Protein AF-A0A535DXT2-F1 (afdb_monomer_lite)

pLDDT: mean 77.75, std 28.57, range [22.83, 98.88]

Foldseek 3Di:
DDDDDDDDDDDDDDDDFDFDFDDDDDDDDDDDDDDDDDDDDDDDDDDDDDDDDDDDDDDDDDDDDDDDDDDDDDDDDDDDDDDDPDRDGDGDDDDDPDDDDDDDPDDPDDPVCLVQFLQCVQPLSVQLLVDPDQLSQEEAEAEEEPPDPAWDAFPPQRLHIHGHLVNLLVVLLVSLVLNHSAYEYHYLDPAADLLLPLLLDLPRRLLVSLLSSCVRRVSHAYEYEQFSQLRHQQSARAHDDPNAGDLPSSLQSSLSSLLSNVVSPHQEYEHARLRPCNLVSVCVSCVVSVNNSRAYAYEQEEPDPLCVSVCSNSVGDDDPDHSHDHHYPPPLCSSLVSLLVVVVSPHQEYEYPQALSCLSVLLSNLVRDSHAYEHENGSSNLVVLVPDPVNVVSLVVVVVSSVSSVVSRHSHYYDNCSSVNSDD

Secondary structure (DSSP, 8-state):
-------------------------------------PPPPPPP-----------------------------------PPP-----------PPP----------PPPPHHHHHH-HHHHSHHHHHHHH-SSSGGGEEEEEEE-TT-SSEEEETTEEEEEEE-HHHHHHHHHHHHHHT--EEEEEE--S---TT--GGG-TTSHHHHHHHHHHHH-TTSEEEEE--STTTSTT--SSEEETTEEEHHHHHHHHHHHHHHHHHTT-SEEE-TT--TTHHHHHHHHHHHTT-TT--BEEEEEB--STTHHHHHHTTPPP-SS-SSPPBPTT-TTHHHHHHHHHHHTT-SEEEEESSGGGHHHHHHHHTT-SS-EEEE--HHHHGGGSS-S-HHHHHHHHHHHHHHHHHTT-SEEE-TTTTGGG--

Structure (mmCIF, N/CA/C/O backbone):
data_AF-A0A535DXT2-F1
#
_entry.id   AF-A0A535DXT2-F1
#
loop_
_atom_site.group_PDB
_atom_site.id
_atom_site.type_symbol
_atom_site.label_atom_id
_atom_site.label_alt_id
_atom_site.label_comp_id
_atom_site.label_asym_id
_atom_site.label_entity_id
_atom_site.label_seq_id
_atom_site.pdbx_PDB_ins_code
_atom_site.Cartn_x
_atom_site.Cartn_y
_atom_site.Cartn_z
_atom_site.occupancy
_atom_site.B_iso_or_equiv
_atom_site.auth_seq_id
_atom_site.auth_comp_id
_atom_site.auth_asym_id
_atom_site.auth_atom_id
_atom_site.pdbx_PDB_model_num
ATOM 1 N N . MET A 1 1 ? -40.910 -19.165 43.509 1.00 37.66 1 MET A N 1
ATOM 2 C CA . MET A 1 1 ? -39.670 -18.723 42.840 1.00 37.66 1 MET A CA 1
ATOM 3 C C . MET A 1 1 ? -39.038 -19.940 42.190 1.00 37.66 1 MET A C 1
ATOM 5 O O . MET A 1 1 ? -38.303 -20.675 42.831 1.00 37.66 1 MET A O 1
ATOM 9 N N . SER A 1 2 ? -39.459 -20.219 40.959 1.00 29.75 2 SER A N 1
ATOM 10 C CA . SER A 1 2 ? -38.936 -21.282 40.103 1.00 29.75 2 SER A CA 1
ATOM 11 C C . SER A 1 2 ? -37.740 -20.735 39.325 1.00 29.75 2 SER A C 1
ATOM 13 O O . SER A 1 2 ? -37.874 -19.715 38.649 1.00 29.75 2 SER A O 1
ATOM 15 N N . GLY A 1 3 ? -36.585 -21.386 39.442 1.00 30.20 3 GLY A N 1
ATOM 16 C CA . GLY A 1 3 ? -35.409 -21.074 38.636 1.00 30.20 3 GLY A CA 1
ATOM 17 C C . GLY A 1 3 ? -35.597 -21.544 37.196 1.00 30.20 3 GLY A C 1
ATOM 18 O O . GLY A 1 3 ? -36.096 -22.644 36.974 1.00 30.20 3 GLY A O 1
ATOM 19 N N . ASN A 1 4 ? -35.190 -20.715 36.237 1.00 27.88 4 ASN A N 1
ATOM 20 C CA . ASN A 1 4 ? -35.014 -21.124 34.850 1.00 27.88 4 ASN A CA 1
ATOM 21 C C . ASN A 1 4 ? -33.621 -20.707 34.389 1.00 27.88 4 ASN A C 1
ATOM 23 O O . ASN A 1 4 ? -33.292 -19.523 34.319 1.00 27.88 4 ASN A O 1
ATOM 27 N N . THR A 1 5 ? -32.823 -21.729 34.112 1.00 28.11 5 THR A N 1
ATOM 28 C CA . THR A 1 5 ? -31.474 -21.670 33.568 1.00 28.11 5 THR A CA 1
ATOM 29 C C . THR A 1 5 ? -31.562 -21.547 32.049 1.00 28.11 5 THR A C 1
ATOM 31 O O . THR A 1 5 ? -32.276 -22.299 31.387 1.00 28.11 5 THR A O 1
ATOM 34 N N . THR A 1 6 ? -30.836 -20.580 31.508 1.00 28.58 6 THR A N 1
ATOM 35 C CA . THR A 1 6 ? -30.619 -20.311 30.085 1.00 28.58 6 THR A CA 1
ATOM 36 C C . THR A 1 6 ? -29.858 -21.463 29.423 1.00 28.58 6 THR A C 1
ATOM 38 O O . THR A 1 6 ? -28.790 -21.851 29.892 1.00 28.58 6 THR A O 1
ATOM 41 N N . LEU A 1 7 ? -30.376 -21.991 28.309 1.00 27.17 7 LEU A N 1
ATOM 42 C CA . LEU A 1 7 ? -29.686 -22.968 27.460 1.00 27.17 7 LEU A CA 1
ATOM 43 C C . LEU A 1 7 ? -29.389 -22.343 26.095 1.00 27.17 7 LEU A C 1
ATOM 45 O O . LEU A 1 7 ? -30.284 -21.883 25.387 1.00 27.17 7 LEU A O 1
ATOM 49 N N . ALA A 1 8 ? -28.095 -22.306 25.788 1.00 27.05 8 ALA A N 1
ATOM 50 C CA . ALA A 1 8 ? -27.487 -21.782 24.579 1.00 27.05 8 ALA A CA 1
ATOM 51 C C . ALA A 1 8 ? -27.940 -22.547 23.324 1.00 27.05 8 ALA A C 1
ATOM 53 O O . ALA A 1 8 ? -27.975 -23.779 23.302 1.00 27.05 8 ALA A O 1
ATOM 54 N N . GLY A 1 9 ? -28.254 -21.806 22.260 1.00 26.11 9 GLY A N 1
ATOM 55 C CA . GLY A 1 9 ? -28.502 -22.358 20.933 1.00 26.11 9 GLY A CA 1
ATOM 56 C C . GLY A 1 9 ? -27.192 -22.784 20.275 1.00 26.11 9 GLY A C 1
ATOM 57 O O . GLY A 1 9 ? -26.379 -21.943 19.907 1.00 26.11 9 GLY A O 1
ATOM 58 N N . ALA A 1 10 ? -26.998 -24.093 20.127 1.00 29.05 10 ALA A N 1
ATOM 59 C CA . ALA A 1 10 ? -25.919 -24.673 19.340 1.00 29.05 10 ALA A CA 1
ATOM 60 C C . ALA A 1 10 ? -26.217 -24.536 17.835 1.00 29.05 10 ALA A C 1
ATOM 62 O O . ALA A 1 10 ? -27.279 -24.947 17.357 1.00 29.05 10 ALA A O 1
ATOM 63 N N . ALA A 1 11 ? -25.263 -23.968 17.097 1.00 30.86 11 ALA A N 1
ATOM 64 C CA . ALA A 1 11 ? -25.267 -23.892 15.643 1.00 30.86 11 ALA A CA 1
ATOM 65 C C . ALA A 1 11 ? -25.271 -25.303 15.024 1.00 30.86 11 ALA A C 1
ATOM 67 O O . ALA A 1 11 ? -24.477 -26.170 15.392 1.00 30.86 11 ALA A O 1
ATOM 68 N N . ARG A 1 12 ? -26.185 -25.548 14.080 1.00 30.58 12 ARG A N 1
ATOM 69 C CA . ARG A 1 12 ? -26.233 -26.788 13.295 1.00 30.58 12 ARG A CA 1
ATOM 70 C C . ARG A 1 12 ? -25.246 -26.680 12.131 1.00 30.58 12 ARG A C 1
ATOM 72 O O . ARG A 1 12 ? -25.547 -26.023 11.142 1.00 30.58 12 ARG A O 1
ATOM 79 N N . GLY A 1 13 ? -24.094 -27.337 12.251 1.00 31.33 13 GLY A N 1
ATOM 80 C CA . GLY A 1 13 ? -23.166 -27.548 11.138 1.00 31.33 13 GLY A CA 1
ATOM 81 C C . GLY A 1 13 ? -23.761 -28.492 10.088 1.00 31.33 13 GLY A C 1
ATOM 82 O O . GLY A 1 13 ? -24.330 -29.533 10.425 1.00 31.33 13 GLY A O 1
ATOM 83 N N . VAL A 1 14 ? -23.649 -28.128 8.811 1.00 35.47 14 VAL A N 1
ATOM 84 C CA . VAL A 1 14 ? -24.067 -28.966 7.680 1.00 35.47 14 VAL A CA 1
ATOM 85 C C . VAL A 1 14 ? -22.900 -29.881 7.309 1.00 35.47 14 VAL A C 1
ATOM 87 O O . VAL A 1 14 ? -21.994 -29.489 6.583 1.00 35.47 14 VAL A O 1
ATOM 90 N N . GLY A 1 15 ? -22.897 -31.108 7.830 1.00 30.45 15 GLY A N 1
ATOM 91 C CA . GLY A 1 15 ? -21.952 -32.140 7.398 1.00 30.45 15 GLY A CA 1
ATOM 92 C C . GLY A 1 15 ? -22.304 -32.658 6.000 1.00 30.45 15 GLY A C 1
ATOM 93 O O . GLY A 1 15 ? -23.472 -32.918 5.707 1.00 30.45 15 GLY A O 1
ATOM 94 N N . ARG A 1 16 ? -21.304 -32.849 5.131 1.00 32.47 16 ARG A N 1
ATOM 95 C CA . ARG A 1 16 ? -21.483 -33.613 3.886 1.00 32.47 16 ARG A CA 1
ATOM 96 C C . ARG A 1 16 ? -21.810 -35.068 4.235 1.00 32.47 16 ARG A C 1
ATOM 98 O O . ARG A 1 16 ? -21.016 -35.753 4.871 1.00 32.47 16 ARG A O 1
ATOM 105 N N . ILE A 1 17 ? -22.976 -35.540 3.803 1.00 30.48 17 ILE A N 1
ATOM 106 C CA . ILE A 1 17 ? -23.388 -36.941 3.931 1.00 30.48 17 ILE A CA 1
ATOM 107 C C . ILE A 1 17 ? -22.860 -37.685 2.705 1.00 30.48 17 ILE A C 1
ATOM 109 O O . ILE A 1 17 ? -23.307 -37.422 1.591 1.00 30.48 17 ILE A O 1
ATOM 113 N N . SER A 1 18 ? -21.930 -38.618 2.901 1.00 31.81 18 SER A N 1
ATOM 114 C CA . SER A 1 18 ? -21.581 -39.600 1.872 1.00 31.81 18 SER A CA 1
ATOM 115 C C . SER A 1 18 ? -22.282 -40.915 2.208 1.00 31.81 18 SER A C 1
ATOM 117 O O . SER A 1 18 ? -22.113 -41.446 3.306 1.00 31.81 18 SER A O 1
ATOM 119 N N . ALA A 1 19 ? -23.130 -41.405 1.304 1.00 29.94 19 ALA A N 1
ATOM 120 C CA . ALA A 1 19 ? -23.883 -42.642 1.483 1.00 29.94 19 ALA A CA 1
ATOM 121 C C . ALA A 1 19 ? -23.263 -43.753 0.629 1.00 29.94 19 ALA A C 1
ATOM 123 O O . ALA A 1 19 ? -23.273 -43.676 -0.598 1.00 29.94 19 ALA A O 1
ATOM 124 N N . THR A 1 20 ? -22.757 -44.802 1.274 1.00 33.62 20 THR A N 1
ATOM 125 C CA . THR A 1 20 ? -22.289 -46.013 0.590 1.00 33.62 20 THR A CA 1
ATOM 126 C C . THR A 1 20 ? -23.403 -47.056 0.621 1.00 33.62 20 THR A C 1
ATOM 128 O O . THR A 1 20 ? -23.854 -47.447 1.698 1.00 33.62 20 THR A O 1
ATOM 131 N N . VAL A 1 21 ? -23.869 -47.503 -0.549 1.00 30.91 21 VAL A N 1
ATOM 132 C CA . VAL A 1 21 ? -24.873 -48.572 -0.671 1.00 30.91 21 VAL A CA 1
ATOM 133 C C . VAL A 1 21 ? -24.154 -49.903 -0.865 1.00 30.91 21 VAL A C 1
ATOM 135 O O . VAL A 1 21 ? -23.475 -50.098 -1.870 1.00 30.91 21 VAL A O 1
ATOM 138 N N . THR A 1 22 ? -24.326 -50.833 0.073 1.00 32.16 22 THR A N 1
ATOM 139 C CA . THR A 1 22 ? -23.810 -52.204 -0.046 1.00 32.16 22 THR A CA 1
ATOM 140 C C . THR A 1 22 ? -24.973 -53.148 -0.339 1.00 32.16 22 THR A C 1
ATOM 142 O O . THR A 1 22 ? -25.853 -53.321 0.501 1.00 32.16 22 THR A O 1
ATOM 145 N N . VAL A 1 23 ? -24.991 -53.765 -1.523 1.00 31.94 23 VAL A N 1
ATOM 146 C CA . VAL A 1 23 ? -25.978 -54.796 -1.882 1.00 31.94 23 VAL A CA 1
ATOM 147 C C . VAL A 1 23 ? -25.362 -56.166 -1.606 1.00 31.94 23 VAL A C 1
ATOM 149 O O . VAL A 1 23 ? -24.416 -56.570 -2.276 1.00 31.94 23 VAL A O 1
ATOM 152 N N . GLY A 1 24 ? -25.872 -56.876 -0.599 1.00 28.70 24 GLY A N 1
ATOM 153 C CA . GLY A 1 24 ? -25.497 -58.265 -0.336 1.00 28.70 24 GLY A CA 1
ATOM 154 C C . GLY A 1 24 ? -26.393 -59.217 -1.125 1.00 28.70 24 GLY A C 1
ATOM 155 O O . GLY A 1 24 ? -27.604 -59.210 -0.924 1.00 28.70 24 GLY A O 1
ATOM 156 N N . MET A 1 25 ? -25.815 -60.046 -1.996 1.00 29.56 25 MET A N 1
ATOM 157 C CA . MET A 1 25 ? -26.529 -61.128 -2.683 1.00 29.56 25 MET A CA 1
ATOM 158 C C . MET A 1 25 ? -26.004 -62.474 -2.165 1.00 29.56 25 MET A C 1
ATOM 160 O O . MET A 1 25 ? -24.798 -62.725 -2.189 1.00 29.56 25 MET A O 1
ATOM 164 N N . LEU A 1 26 ? -26.896 -63.328 -1.651 1.00 27.84 26 LEU A N 1
ATOM 165 C CA . LEU A 1 26 ? -26.535 -64.654 -1.147 1.00 27.84 26 LEU A CA 1
ATOM 166 C C . LEU A 1 26 ? -26.330 -65.625 -2.331 1.00 27.84 26 LEU A C 1
ATOM 168 O O . LEU A 1 26 ? -27.289 -66.040 -2.968 1.00 27.84 26 LEU A O 1
ATOM 172 N N . ALA A 1 27 ? -25.054 -65.904 -2.613 1.00 29.42 27 ALA A N 1
ATOM 173 C CA . ALA A 1 27 ? -24.412 -67.043 -3.292 1.00 29.42 27 ALA A CA 1
ATOM 174 C C . ALA A 1 27 ? -25.144 -67.845 -4.402 1.00 29.42 27 ALA A C 1
ATOM 176 O O . ALA A 1 27 ? -26.148 -68.506 -4.166 1.00 29.42 27 ALA A O 1
ATOM 177 N N . THR A 1 28 ? -24.504 -67.976 -5.573 1.00 29.91 28 THR A N 1
ATOM 178 C CA . THR A 1 28 ? -23.774 -69.185 -6.053 1.00 29.91 28 THR A CA 1
ATOM 179 C C . THR A 1 28 ? -23.638 -69.147 -7.584 1.00 29.91 28 THR A C 1
ATOM 181 O O . THR A 1 28 ? -24.605 -69.391 -8.289 1.00 29.91 28 THR A O 1
ATOM 184 N N . ALA A 1 29 ? -22.443 -68.822 -8.093 1.00 29.84 29 ALA A N 1
ATOM 185 C CA . ALA A 1 29 ? -21.855 -69.286 -9.365 1.00 29.84 29 ALA A CA 1
ATOM 186 C C . ALA A 1 29 ? -20.765 -68.309 -9.834 1.00 29.84 29 ALA A C 1
ATOM 188 O O . ALA A 1 29 ? -20.927 -67.092 -9.826 1.00 29.84 29 ALA A O 1
ATOM 189 N N . THR A 1 30 ? -19.635 -68.878 -10.231 1.00 34.41 30 THR A N 1
ATOM 190 C CA . THR A 1 30 ? -18.436 -68.226 -10.760 1.00 34.41 30 THR A CA 1
ATOM 191 C C . THR A 1 30 ? -18.668 -67.626 -12.149 1.00 34.41 30 THR A C 1
ATOM 193 O O . THR A 1 30 ? -19.032 -68.352 -13.071 1.00 34.41 30 THR A O 1
ATOM 196 N N . GLY A 1 31 ? -18.371 -66.336 -12.327 1.00 29.11 31 GLY A N 1
ATOM 197 C CA . GLY A 1 31 ? -18.262 -65.698 -13.642 1.00 29.11 31 GLY A CA 1
ATOM 198 C C . GLY A 1 31 ? -18.017 -64.192 -13.532 1.00 29.11 31 GLY A C 1
ATOM 199 O O . GLY A 1 31 ? -18.779 -63.490 -12.874 1.00 29.11 31 GLY A O 1
ATOM 200 N N . SER A 1 32 ? -16.944 -63.686 -14.148 1.00 29.36 32 SER A N 1
ATOM 201 C CA . SER A 1 32 ? -16.663 -62.248 -14.224 1.00 29.36 32 SER A CA 1
ATOM 202 C C . SER A 1 32 ? -17.529 -61.594 -15.302 1.00 29.36 32 SER A C 1
ATOM 204 O O . SER A 1 32 ? -17.472 -62.014 -16.458 1.00 29.36 32 SER A O 1
ATOM 206 N N . ALA A 1 33 ? -18.264 -60.538 -14.960 1.00 26.86 33 ALA A N 1
ATOM 207 C CA . ALA A 1 33 ? -18.903 -59.660 -15.935 1.00 26.86 33 ALA A CA 1
ATOM 208 C C . ALA A 1 33 ? -18.618 -58.197 -15.579 1.00 26.86 33 ALA A C 1
ATOM 210 O O . 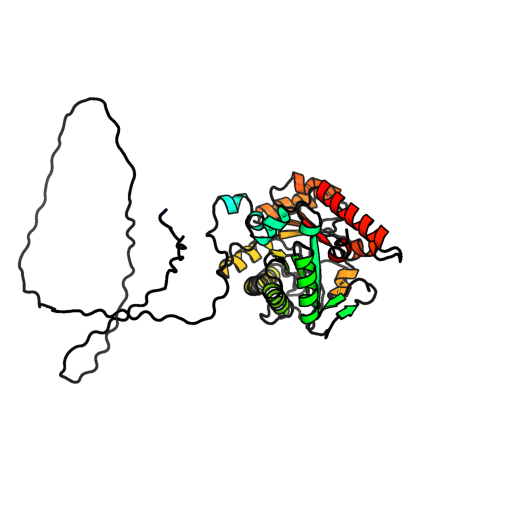ALA A 1 33 ? -18.955 -57.724 -14.495 1.00 26.86 33 ALA A O 1
ATOM 211 N N . THR A 1 34 ? -17.977 -57.491 -16.504 1.00 24.89 34 THR A N 1
ATOM 212 C CA . THR A 1 34 ? -17.742 -56.047 -16.460 1.00 24.89 34 THR A CA 1
ATOM 213 C C . THR A 1 34 ? -19.020 -55.343 -16.917 1.00 24.89 34 THR A C 1
ATOM 215 O O . THR A 1 34 ? -19.466 -55.564 -18.040 1.00 24.89 34 THR A O 1
ATOM 218 N N . VAL A 1 35 ? -19.622 -54.502 -16.071 1.00 25.73 35 VAL A N 1
ATOM 219 C CA . VAL A 1 35 ? -20.780 -53.671 -16.447 1.00 25.73 35 VAL A CA 1
ATOM 220 C C . VAL A 1 35 ? -20.345 -52.211 -16.492 1.00 25.73 35 VAL A C 1
ATOM 222 O O . VAL A 1 35 ? -20.009 -51.615 -15.472 1.00 25.73 35 VAL A O 1
ATOM 225 N N . THR A 1 36 ? -20.348 -51.639 -17.693 1.00 22.83 36 THR A N 1
ATOM 226 C CA . THR A 1 36 ? -20.131 -50.212 -17.943 1.00 22.83 36 THR A CA 1
ATOM 227 C C . THR A 1 36 ? -21.444 -49.462 -17.703 1.00 22.83 36 THR A C 1
ATOM 229 O O . THR A 1 36 ? -22.421 -49.700 -18.410 1.00 22.83 36 THR A O 1
ATOM 232 N N . LEU A 1 37 ? -21.486 -48.557 -16.720 1.00 24.55 37 LEU A N 1
ATOM 233 C CA . LEU A 1 37 ? -22.626 -47.658 -16.512 1.00 24.55 37 LEU A CA 1
ATOM 234 C C . LEU A 1 37 ? -22.398 -46.346 -17.276 1.00 24.55 37 LEU A C 1
ATOM 236 O O . LEU A 1 37 ? -21.500 -45.575 -16.943 1.00 24.55 37 LEU A O 1
ATOM 240 N N . ALA A 1 38 ? -23.225 -46.089 -18.289 1.00 23.36 38 ALA A N 1
ATOM 241 C CA . ALA A 1 38 ? -23.328 -44.786 -18.936 1.00 23.36 38 ALA A CA 1
ATOM 242 C C . ALA A 1 38 ? -24.221 -43.864 -18.087 1.00 23.36 38 ALA A C 1
ATOM 244 O O . ALA A 1 38 ? -25.378 -44.191 -17.820 1.00 23.36 38 ALA A O 1
ATOM 245 N N . ALA A 1 39 ? -23.689 -42.721 -17.652 1.00 26.58 39 ALA A N 1
ATOM 246 C CA . ALA A 1 39 ? -24.449 -41.704 -16.933 1.00 26.58 39 ALA A CA 1
ATOM 247 C C . ALA A 1 39 ? -25.235 -40.820 -17.918 1.00 26.58 39 ALA A C 1
ATOM 249 O O . ALA A 1 39 ? -24.661 -40.201 -18.813 1.00 26.58 39 ALA A O 1
ATOM 250 N N . ILE A 1 40 ? -26.554 -40.770 -17.734 1.00 26.73 40 ILE A N 1
ATOM 251 C CA . ILE A 1 40 ? -27.488 -39.853 -18.402 1.00 26.73 40 ILE A CA 1
ATOM 252 C C . ILE A 1 40 ? -27.501 -38.527 -17.611 1.00 26.73 40 ILE A C 1
ATOM 254 O O . ILE A 1 40 ? -27.526 -38.580 -16.379 1.00 26.73 40 ILE A O 1
ATOM 258 N N . PRO A 1 41 ? -27.496 -37.346 -18.262 1.00 28.30 41 PRO A N 1
ATOM 259 C CA . PRO A 1 41 ? -27.481 -36.060 -17.569 1.00 28.30 41 PRO A CA 1
ATOM 260 C C . PRO A 1 41 ? -28.823 -35.757 -16.885 1.00 28.30 41 PRO A C 1
ATOM 262 O O . PRO A 1 41 ? -29.900 -35.962 -17.448 1.00 28.30 41 PRO A O 1
ATOM 265 N N . SER A 1 42 ? -28.744 -35.246 -15.658 1.00 29.25 42 SER A N 1
ATOM 266 C CA . SER A 1 42 ? -29.869 -34.832 -14.824 1.00 29.25 42 SER A CA 1
ATOM 267 C C . SER A 1 42 ? -30.529 -33.551 -15.347 1.00 29.25 42 SER A C 1
ATOM 269 O O . SER A 1 42 ? -29.933 -32.476 -15.382 1.00 29.25 42 SER A O 1
ATOM 271 N N . VAL A 1 43 ? -31.804 -33.678 -15.715 1.00 27.20 43 VAL A N 1
ATOM 272 C CA . VAL A 1 43 ? -32.736 -32.577 -15.982 1.00 27.20 43 VAL A CA 1
ATOM 273 C C . VAL A 1 43 ? -33.182 -31.963 -14.651 1.00 27.20 43 VAL A C 1
ATOM 275 O O . VAL A 1 43 ? -33.529 -32.680 -13.713 1.00 27.20 43 VAL A O 1
ATOM 278 N N . GLY A 1 44 ? -33.155 -30.631 -14.574 1.00 23.89 44 GLY A N 1
ATOM 279 C CA . GLY A 1 44 ? -33.571 -29.858 -13.407 1.00 23.89 44 GLY A CA 1
ATOM 280 C C . GLY A 1 44 ? -35.082 -29.859 -13.174 1.00 23.89 44 GLY A C 1
ATOM 281 O O . GLY A 1 44 ? -35.876 -29.923 -14.111 1.00 23.89 44 GLY A O 1
ATOM 282 N N . VAL A 1 45 ? -35.473 -29.724 -11.906 1.00 26.25 45 VAL A N 1
ATOM 283 C CA . VAL A 1 45 ? -36.845 -29.404 -11.502 1.00 26.25 45 VAL A CA 1
ATOM 284 C C . VAL A 1 45 ? -36.794 -28.265 -10.489 1.00 26.25 45 VAL A C 1
ATOM 286 O O . VAL A 1 45 ? -36.328 -28.420 -9.363 1.00 26.25 45 VAL A O 1
ATOM 289 N N . VAL A 1 46 ? -37.276 -27.110 -10.939 1.00 25.23 46 VAL A N 1
ATOM 290 C CA . VAL A 1 46 ? -37.697 -25.964 -10.131 1.00 25.23 46 VAL A CA 1
ATOM 291 C C . VAL A 1 46 ? -39.076 -26.298 -9.559 1.00 25.23 46 VAL A C 1
ATOM 293 O O . VAL A 1 46 ? -39.947 -26.734 -10.309 1.00 25.23 46 VAL A O 1
ATOM 296 N N . SER A 1 47 ? -39.300 -26.081 -8.261 1.00 26.05 47 SER A N 1
ATOM 297 C CA . SER A 1 47 ? -40.651 -26.083 -7.690 1.00 26.05 47 SER A CA 1
ATOM 298 C C . SER A 1 47 ? -40.867 -24.872 -6.791 1.00 26.05 47 SER A C 1
ATOM 300 O O . SER A 1 47 ? -40.070 -24.563 -5.909 1.00 26.05 47 SER A O 1
ATOM 302 N N . THR A 1 48 ? -41.982 -24.208 -7.066 1.00 25.52 48 THR A N 1
ATOM 303 C CA . THR A 1 48 ? -42.480 -22.947 -6.522 1.00 25.52 48 THR A CA 1
ATOM 304 C C . THR A 1 48 ? -43.311 -23.175 -5.250 1.00 25.52 48 THR A C 1
ATOM 306 O O . THR A 1 48 ? -44.173 -24.048 -5.231 1.00 25.52 48 THR A O 1
ATOM 309 N N . MET A 1 49 ? -43.110 -22.350 -4.219 1.00 24.22 49 MET A N 1
ATOM 310 C CA . MET A 1 49 ? -44.023 -22.043 -3.096 1.00 24.22 49 MET A CA 1
ATOM 311 C C . MET A 1 49 ? -43.584 -20.668 -2.556 1.00 24.22 49 MET A C 1
ATOM 313 O O . MET A 1 49 ? -42.390 -20.409 -2.519 1.00 24.22 49 MET A O 1
ATOM 317 N N . ALA A 1 50 ? -44.400 -19.717 -2.109 1.00 25.80 50 ALA A N 1
ATOM 318 C CA . ALA A 1 50 ? -45.838 -19.574 -1.951 1.00 25.80 50 ALA A CA 1
ATOM 319 C C . ALA A 1 50 ? -46.118 -18.065 -1.797 1.00 25.80 50 ALA A C 1
ATOM 321 O O . ALA A 1 50 ? -45.332 -17.360 -1.166 1.00 25.80 50 ALA A O 1
ATOM 322 N N . ALA A 1 51 ? -47.246 -17.574 -2.306 1.00 24.59 51 ALA A N 1
ATOM 323 C CA . ALA A 1 51 ? -47.823 -16.306 -1.872 1.00 24.59 51 ALA A CA 1
ATOM 324 C C . ALA A 1 51 ? -49.336 -16.351 -2.101 1.00 24.59 51 ALA A C 1
ATOM 326 O O . ALA A 1 51 ? -49.761 -16.495 -3.243 1.00 24.59 51 ALA A O 1
ATOM 327 N N . LEU A 1 52 ? -50.115 -16.272 -1.014 1.00 26.48 52 LEU A N 1
ATOM 328 C CA . LEU A 1 52 ? -51.311 -15.427 -0.847 1.00 26.48 52 LEU A CA 1
ATOM 329 C C . LEU A 1 52 ? -52.125 -15.877 0.379 1.00 26.48 52 LEU A C 1
ATOM 331 O O . LEU A 1 52 ? -52.683 -16.972 0.408 1.00 26.48 52 LEU A O 1
ATOM 335 N N . CYS A 1 53 ? -52.227 -14.978 1.361 1.00 23.14 53 CYS A N 1
ATOM 336 C CA . CYS A 1 53 ? -53.317 -14.945 2.333 1.00 23.14 53 CYS A CA 1
ATOM 337 C C . CYS A 1 53 ? -54.412 -13.983 1.836 1.00 23.14 53 CYS A C 1
ATOM 339 O O . CYS A 1 53 ? -54.129 -12.967 1.206 1.00 23.14 53 CYS A O 1
ATOM 341 N N . ALA A 1 54 ? -55.648 -14.382 2.125 1.00 27.48 54 ALA A N 1
ATOM 342 C CA . ALA A 1 54 ? -56.960 -13.914 1.681 1.00 27.48 54 ALA A CA 1
ATOM 343 C C . ALA A 1 54 ? -57.325 -12.418 1.830 1.00 27.48 54 ALA A C 1
ATOM 345 O O . ALA A 1 54 ? -56.856 -11.746 2.745 1.00 27.48 54 ALA A O 1
ATOM 346 N N . GLY A 1 55 ? -58.323 -11.985 1.030 1.00 24.88 55 GLY A N 1
ATOM 347 C CA . GLY A 1 55 ? -59.227 -10.880 1.396 1.00 24.88 55 GLY A CA 1
ATOM 348 C C . GLY A 1 55 ? -60.087 -10.197 0.304 1.00 24.88 55 GLY A C 1
ATOM 349 O O . GLY A 1 55 ? -59.888 -9.012 0.125 1.00 24.88 55 GLY A O 1
ATOM 350 N N . SER A 1 56 ? -61.039 -10.915 -0.338 1.00 26.92 56 SER A N 1
ATOM 351 C CA . SER A 1 56 ? -62.427 -10.522 -0.776 1.00 26.92 56 SER A CA 1
ATOM 352 C C . SER A 1 56 ? -62.737 -9.178 -1.526 1.00 26.92 56 SER A C 1
ATOM 354 O O . SER A 1 56 ? -61.939 -8.255 -1.501 1.00 26.92 56 SER A O 1
ATOM 356 N N . PRO A 1 57 ? -63.961 -8.945 -2.068 1.00 43.47 57 PRO A N 1
ATOM 357 C CA . PRO A 1 57 ? -64.600 -9.549 -3.253 1.00 43.47 57 PRO A CA 1
ATOM 358 C C . PRO A 1 57 ? -65.084 -8.490 -4.288 1.00 43.47 57 PRO A C 1
ATOM 360 O O . PRO A 1 57 ? -65.331 -7.353 -3.915 1.00 43.47 57 PRO A O 1
ATOM 363 N N . ASP A 1 58 ? -65.346 -8.865 -5.553 1.00 28.31 58 ASP A N 1
ATOM 364 C CA . ASP A 1 58 ? -66.620 -8.503 -6.220 1.00 28.31 58 ASP A CA 1
ATOM 365 C C . ASP A 1 58 ? -66.848 -9.136 -7.618 1.00 28.31 58 ASP A C 1
ATOM 367 O O . ASP A 1 58 ? -66.038 -9.039 -8.533 1.00 28.31 58 ASP A O 1
ATOM 371 N N . ARG A 1 59 ? -68.025 -9.772 -7.739 1.00 26.09 59 ARG A N 1
ATOM 372 C CA . ARG A 1 59 ? -69.000 -9.799 -8.858 1.00 26.09 59 ARG A CA 1
ATOM 373 C C . ARG A 1 59 ? -68.543 -9.734 -10.341 1.00 26.09 59 ARG A C 1
ATOM 375 O O . ARG A 1 59 ? -68.276 -8.651 -10.844 1.00 26.09 59 ARG A O 1
ATOM 382 N N . LYS A 1 60 ? -68.769 -10.834 -11.098 1.00 27.61 60 LYS A N 1
ATOM 383 C CA . LYS A 1 60 ? -69.838 -11.034 -12.141 1.00 27.61 60 LYS A CA 1
ATOM 384 C C . LYS A 1 60 ? -69.473 -12.032 -13.284 1.00 27.61 60 LYS A C 1
ATOM 386 O O . LYS A 1 60 ? -68.552 -11.799 -14.048 1.00 27.61 60 LYS A O 1
ATOM 391 N N . THR A 1 61 ? -70.291 -13.095 -13.397 1.00 27.03 61 THR A N 1
ATOM 392 C CA . THR A 1 61 ? -70.899 -13.746 -14.604 1.00 27.03 61 THR A CA 1
ATOM 393 C C . THR A 1 61 ? -70.078 -14.179 -15.855 1.00 27.03 61 THR A C 1
ATOM 395 O O . THR A 1 61 ? -69.751 -13.342 -16.684 1.00 27.03 61 THR A O 1
ATOM 398 N N . ILE A 1 62 ? -69.865 -15.511 -16.008 1.00 26.31 62 ILE A N 1
ATOM 399 C CA . ILE A 1 62 ? -70.291 -16.505 -17.068 1.00 26.31 62 ILE A CA 1
ATOM 400 C C . ILE A 1 62 ? -70.643 -15.942 -18.485 1.00 26.31 62 ILE A C 1
ATOM 402 O O . ILE A 1 62 ? -71.417 -14.984 -18.494 1.00 26.31 62 ILE A O 1
ATOM 406 N N . PRO A 1 63 ? -70.226 -16.514 -19.669 1.00 37.00 63 PRO A N 1
ATOM 407 C CA . PRO A 1 63 ? -70.537 -17.883 -20.181 1.00 37.00 63 PRO A CA 1
ATOM 408 C C . PRO A 1 63 ? -69.474 -18.628 -21.059 1.00 37.00 63 PRO A C 1
ATOM 410 O O . PRO A 1 63 ? -68.379 -18.109 -21.258 1.00 37.00 63 PRO A O 1
ATOM 413 N N . PRO A 1 64 ? -69.758 -19.882 -21.520 1.00 35.38 64 PRO A N 1
ATOM 414 C CA . PRO A 1 64 ? -68.755 -20.926 -21.784 1.00 35.38 64 PRO A CA 1
ATOM 415 C C . PRO A 1 64 ? -68.596 -21.391 -23.256 1.00 35.38 64 PRO A C 1
ATOM 417 O O . PRO A 1 64 ? -69.373 -21.027 -24.131 1.00 35.38 64 PRO A O 1
ATOM 420 N N . ALA A 1 65 ? -67.661 -22.343 -23.419 1.00 28.16 65 ALA A N 1
ATOM 421 C CA . ALA A 1 65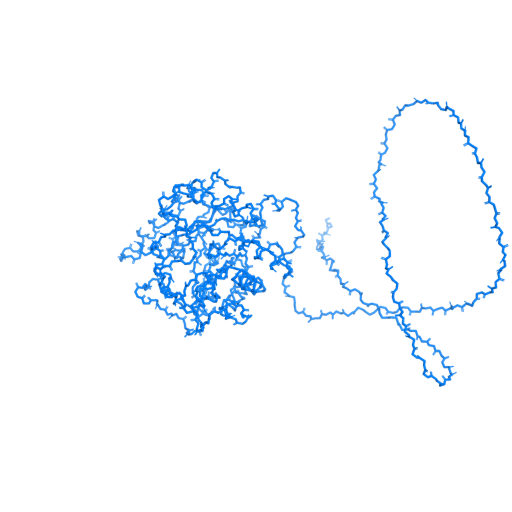 ? -67.635 -23.483 -24.357 1.00 28.16 65 ALA A CA 1
ATOM 422 C C . ALA A 1 65 ? -67.078 -23.308 -25.790 1.00 28.16 65 ALA A C 1
ATOM 424 O O . ALA A 1 65 ? -67.608 -22.558 -26.596 1.00 28.16 65 ALA A O 1
ATOM 425 N N . SER A 1 66 ? -66.087 -24.148 -26.134 1.00 27.73 66 SER A N 1
ATOM 426 C CA . SER A 1 66 ? -66.044 -24.976 -27.364 1.00 27.73 66 SER A CA 1
ATOM 427 C C . SER A 1 66 ? -64.921 -26.032 -27.200 1.00 27.73 66 SER A C 1
ATOM 429 O O . SER A 1 66 ? -63.795 -25.690 -26.859 1.00 27.73 66 SER A O 1
ATOM 431 N N . THR A 1 67 ? -65.276 -27.297 -26.949 1.00 28.00 67 THR A N 1
ATOM 432 C CA . THR A 1 67 ? -65.312 -28.454 -27.879 1.00 28.00 67 THR A CA 1
ATOM 433 C C . THR A 1 67 ? -63.952 -29.041 -28.297 1.00 28.00 67 THR A C 1
ATOM 435 O O . THR A 1 67 ? -63.188 -28.451 -29.051 1.00 28.00 67 THR A O 1
ATOM 438 N N . THR A 1 68 ? -63.741 -30.267 -27.809 1.00 27.97 68 THR A N 1
ATOM 439 C CA . THR A 1 68 ? -62.794 -31.345 -28.173 1.00 27.97 68 THR A CA 1
ATOM 440 C C . THR A 1 68 ? -62.901 -31.754 -29.664 1.00 27.97 68 THR A C 1
ATOM 442 O O . THR A 1 68 ? -63.883 -31.361 -30.296 1.00 27.97 68 THR A O 1
ATOM 445 N N . PRO A 1 69 ? -61.967 -32.545 -30.260 1.00 34.81 69 PRO A N 1
ATOM 446 C CA . PRO A 1 69 ? -61.802 -33.996 -29.985 1.00 34.81 69 PRO A CA 1
ATOM 447 C C . PRO A 1 69 ? -60.320 -34.462 -29.924 1.00 34.81 69 PRO A C 1
ATOM 449 O O . PRO A 1 69 ? -59.448 -33.904 -30.572 1.00 34.81 69 PRO A O 1
ATOM 452 N N . MET A 1 70 ? -59.903 -35.347 -29.012 1.00 25.97 70 MET A N 1
ATOM 453 C CA . MET A 1 70 ? -60.027 -36.819 -28.991 1.00 25.97 70 MET A CA 1
ATOM 454 C C . MET A 1 70 ? -59.433 -37.561 -30.206 1.00 25.97 70 MET A C 1
ATOM 456 O O . MET A 1 70 ? -60.084 -37.685 -31.237 1.00 25.97 70 MET A O 1
ATOM 460 N N . VAL A 1 71 ? -58.264 -38.195 -30.014 1.00 27.97 71 VAL A N 1
ATOM 461 C CA . VAL A 1 71 ? -57.870 -39.442 -30.700 1.00 27.97 71 VAL A CA 1
ATOM 462 C C . VAL A 1 71 ? -57.235 -40.394 -29.677 1.00 27.97 71 VAL A C 1
ATOM 464 O O . VAL A 1 71 ? -56.468 -39.989 -28.809 1.00 27.97 71 VAL A O 1
ATOM 467 N N . ARG A 1 72 ? -57.630 -41.666 -29.765 1.00 27.02 72 ARG A N 1
ATOM 468 C CA . ARG A 1 72 ? -57.444 -42.770 -28.813 1.00 27.02 72 ARG A CA 1
ATOM 469 C C . ARG A 1 72 ? -56.583 -43.864 -29.454 1.00 27.02 72 ARG A C 1
ATOM 471 O O . ARG A 1 72 ? -56.875 -44.244 -30.582 1.00 27.02 72 ARG A O 1
ATOM 478 N N . ALA A 1 73 ? -55.646 -44.461 -28.715 1.00 27.62 73 ALA A N 1
ATOM 479 C CA . ALA A 1 73 ? -55.115 -45.812 -28.977 1.00 27.62 73 ALA A CA 1
ATOM 480 C C . ALA A 1 73 ? -54.497 -46.375 -27.677 1.00 27.62 73 ALA A C 1
ATOM 482 O O . ALA A 1 73 ? -53.598 -45.768 -27.115 1.00 27.62 73 ALA A O 1
ATOM 483 N N . LYS A 1 74 ? -55.170 -47.328 -27.013 1.00 28.19 74 LYS A N 1
ATOM 484 C CA . LYS A 1 74 ? -54.938 -48.795 -27.026 1.00 28.19 74 LYS A CA 1
ATOM 485 C C . LYS A 1 74 ? -53.740 -49.255 -26.171 1.00 28.19 74 LYS A C 1
ATOM 487 O O . LYS A 1 74 ? -52.608 -49.279 -26.628 1.00 28.19 74 LYS A O 1
ATOM 492 N N . THR A 1 75 ? -54.049 -49.705 -24.955 1.00 31.81 75 THR A N 1
ATOM 493 C CA . THR A 1 75 ? -53.257 -50.644 -24.136 1.00 31.81 75 THR A CA 1
ATOM 494 C C . THR A 1 75 ? -53.250 -52.035 -24.782 1.00 31.81 75 THR A C 1
ATOM 496 O O . THR A 1 75 ? -54.224 -52.366 -25.472 1.00 31.81 75 THR A O 1
ATOM 499 N N . PRO A 1 76 ? -52.215 -52.870 -24.545 1.00 36.19 76 PRO A N 1
ATOM 500 C CA . PRO A 1 76 ? -52.499 -54.035 -23.695 1.00 36.19 76 PRO A CA 1
ATOM 501 C C . PRO A 1 76 ? -51.317 -54.611 -22.864 1.00 36.19 76 PRO A C 1
ATOM 503 O O . PRO A 1 76 ? -50.157 -54.568 -23.261 1.00 36.19 76 PRO A O 1
ATOM 506 N N . THR A 1 77 ? -51.723 -55.304 -21.791 1.00 29.56 77 THR A N 1
ATOM 507 C CA . THR A 1 77 ? -51.131 -56.490 -21.116 1.00 29.56 77 THR A CA 1
ATOM 508 C C . THR A 1 77 ? -49.969 -56.366 -20.117 1.00 29.56 77 THR A C 1
ATOM 510 O O . THR A 1 77 ? -48.855 -55.973 -20.441 1.00 29.56 77 THR A O 1
ATOM 513 N N . GLU A 1 78 ? -50.275 -56.822 -18.895 1.00 32.81 78 GLU A N 1
ATOM 514 C CA . GLU A 1 78 ? -49.407 -57.110 -17.747 1.00 32.81 78 GLU A CA 1
ATOM 515 C C . GLU A 1 78 ? -48.526 -58.358 -17.931 1.00 32.81 78 GLU A C 1
ATOM 517 O O . GLU A 1 78 ? -48.978 -59.380 -18.444 1.00 32.81 78 GLU A O 1
ATOM 522 N N . THR A 1 79 ? -47.320 -58.308 -17.355 1.00 32.50 79 THR A N 1
ATOM 523 C CA . THR A 1 79 ? -46.520 -59.470 -16.917 1.00 32.50 79 THR A CA 1
ATOM 524 C C . THR A 1 79 ? -45.840 -59.150 -15.568 1.00 32.50 79 THR A C 1
ATOM 526 O O . THR A 1 79 ? -45.600 -57.973 -15.286 1.00 32.50 79 THR A O 1
ATOM 529 N N . PRO A 1 80 ? -45.573 -60.148 -14.700 1.00 37.62 80 PRO A N 1
ATOM 530 C CA . PRO A 1 80 ? -45.532 -59.970 -13.244 1.00 37.62 80 PRO A CA 1
ATOM 531 C C . PRO A 1 80 ? -44.198 -59.432 -12.691 1.00 37.62 80 PRO A C 1
ATOM 533 O O . PRO A 1 80 ? -43.121 -59.722 -13.206 1.00 37.62 80 PRO A O 1
ATOM 536 N N . ARG A 1 81 ? -44.285 -58.666 -11.593 1.00 30.59 81 ARG A N 1
ATOM 537 C CA . ARG A 1 81 ? -43.154 -58.096 -10.832 1.00 30.59 81 ARG A CA 1
ATOM 538 C C . ARG A 1 81 ? -42.469 -59.148 -9.942 1.00 30.59 81 ARG A C 1
ATOM 540 O O . ARG A 1 81 ? -43.187 -59.870 -9.251 1.00 30.59 81 ARG A O 1
ATOM 547 N N . PRO A 1 82 ? -41.127 -59.171 -9.822 1.00 35.97 82 PRO A N 1
ATOM 548 C CA . PRO A 1 82 ? -40.468 -59.840 -8.707 1.00 35.97 82 PRO A CA 1
ATOM 549 C C . PRO A 1 82 ? -40.486 -58.940 -7.457 1.00 35.97 82 PRO A C 1
ATOM 551 O O . PRO A 1 82 ? -40.185 -57.746 -7.519 1.00 35.97 82 PRO A O 1
ATOM 554 N N . LEU A 1 83 ? -40.862 -59.525 -6.318 1.00 36.72 83 LEU A N 1
ATOM 555 C CA . LEU A 1 83 ? -40.762 -58.930 -4.985 1.00 36.72 83 LEU A CA 1
ATOM 556 C C . LEU A 1 83 ? -39.285 -58.830 -4.578 1.00 36.72 83 LEU A C 1
ATOM 558 O O . LEU A 1 83 ? -38.635 -59.851 -4.370 1.00 36.72 83 LEU A O 1
ATOM 562 N N . ILE A 1 84 ? -38.768 -57.609 -4.428 1.00 36.88 84 ILE A N 1
ATOM 563 C CA . ILE A 1 84 ? -37.528 -57.353 -3.687 1.00 36.88 84 ILE A CA 1
ATOM 564 C C . ILE A 1 84 ? -37.947 -56.947 -2.274 1.00 36.88 84 ILE A C 1
ATOM 566 O O . ILE A 1 84 ? -38.435 -55.838 -2.062 1.00 36.88 84 ILE A O 1
ATOM 570 N N . SER A 1 85 ? -37.806 -57.867 -1.323 1.00 31.89 85 SER A N 1
ATOM 571 C CA . SER A 1 85 ? -37.950 -57.596 0.106 1.00 31.89 85 SER A CA 1
ATOM 572 C C . SER A 1 85 ? -36.608 -57.154 0.698 1.00 31.89 85 SER A C 1
ATOM 574 O O . SER A 1 85 ? -35.604 -57.840 0.527 1.00 31.89 85 SER A O 1
ATOM 576 N N . ASP A 1 86 ? -36.649 -56.036 1.423 1.00 33.09 86 ASP A N 1
ATOM 577 C CA . ASP A 1 86 ? -35.654 -55.505 2.365 1.00 33.09 86 ASP A CA 1
ATOM 578 C C . ASP A 1 86 ? -34.314 -54.980 1.816 1.00 33.09 86 ASP A C 1
ATOM 580 O O . ASP A 1 86 ? -33.283 -55.650 1.814 1.00 33.09 86 ASP A O 1
ATOM 584 N N . VAL A 1 87 ? -34.297 -53.680 1.495 1.00 34.22 87 VAL A N 1
ATOM 585 C CA . VAL A 1 87 ? -33.068 -52.876 1.398 1.00 34.22 87 VAL A CA 1
ATOM 586 C C . VAL A 1 87 ? -32.783 -52.252 2.767 1.00 34.22 87 VAL A C 1
ATOM 588 O O . VAL A 1 87 ? -33.493 -51.344 3.199 1.00 34.22 87 VAL A O 1
ATOM 591 N N . ARG A 1 88 ? -31.736 -52.709 3.466 1.00 28.08 88 ARG A N 1
ATOM 592 C CA . ARG A 1 88 ? -31.228 -52.032 4.674 1.00 28.08 88 ARG A CA 1
ATOM 593 C C . ARG A 1 88 ? -30.144 -51.028 4.297 1.00 28.08 88 ARG A C 1
ATOM 595 O O . ARG A 1 88 ? -29.080 -51.410 3.824 1.00 28.08 88 ARG A O 1
ATOM 602 N N . VAL A 1 89 ? -30.406 -49.751 4.563 1.00 33.22 89 VAL A N 1
ATOM 603 C CA . VAL A 1 89 ? -29.425 -48.664 4.447 1.00 33.22 89 VAL A CA 1
ATOM 604 C C . VAL A 1 89 ? -28.871 -48.366 5.837 1.00 33.22 89 VAL A C 1
ATOM 606 O O . VAL A 1 89 ? -29.613 -47.955 6.727 1.00 33.22 89 VAL A O 1
ATOM 609 N N . SER A 1 90 ? -27.570 -48.566 6.040 1.00 29.95 90 SER A N 1
ATOM 610 C CA . SER A 1 90 ? -26.874 -48.145 7.259 1.00 29.95 90 SER A CA 1
ATOM 611 C C . SER A 1 90 ? -26.027 -46.906 6.975 1.00 29.95 90 SER A C 1
ATOM 613 O O . SER A 1 90 ? -25.050 -46.981 6.233 1.00 29.95 90 SER A O 1
ATOM 615 N N . LEU A 1 91 ? -26.391 -45.777 7.582 1.00 28.70 91 LEU A N 1
ATOM 616 C CA . LEU A 1 91 ? -25.620 -44.534 7.554 1.00 28.70 91 LEU A CA 1
ATOM 617 C C . LEU A 1 91 ? -24.548 -44.566 8.650 1.00 28.70 91 LEU A C 1
ATOM 619 O O . LEU A 1 91 ? -24.872 -44.650 9.834 1.00 28.70 91 LEU A O 1
ATOM 623 N N . ARG A 1 92 ? -23.271 -44.473 8.267 1.00 29.34 92 ARG A N 1
ATOM 624 C CA . ARG A 1 92 ? -22.176 -44.143 9.191 1.00 29.34 92 ARG A CA 1
ATOM 625 C C . ARG A 1 92 ? -21.811 -42.675 9.018 1.00 29.34 92 ARG A C 1
ATOM 627 O O . ARG A 1 92 ? -21.396 -42.267 7.941 1.00 29.34 92 ARG A O 1
ATOM 634 N N . LEU A 1 93 ? -21.943 -41.905 10.093 1.00 29.48 93 LEU A N 1
ATOM 635 C CA . LEU A 1 93 ? -21.368 -40.568 10.198 1.00 29.48 93 LEU A CA 1
ATOM 636 C C . LEU A 1 93 ? -19.879 -40.715 10.514 1.00 29.48 93 LEU A C 1
ATOM 638 O O . LEU A 1 93 ? -19.520 -41.193 11.588 1.00 29.48 93 LEU A O 1
ATOM 642 N N . VAL A 1 94 ? -19.026 -40.322 9.574 1.00 32.66 94 VAL A N 1
ATOM 643 C CA . VAL A 1 94 ? -17.593 -40.145 9.819 1.00 32.66 94 VAL A CA 1
ATOM 644 C C . VAL A 1 94 ? -17.402 -38.688 10.229 1.00 32.66 94 VAL A C 1
ATOM 646 O O . VAL A 1 94 ? -17.734 -37.788 9.459 1.00 32.66 94 VAL A O 1
ATOM 649 N N . ARG A 1 95 ? -16.939 -38.449 11.459 1.00 30.98 95 ARG A N 1
ATOM 650 C CA . ARG A 1 95 ? -16.432 -37.133 11.862 1.00 30.98 95 ARG A CA 1
ATOM 651 C C . ARG A 1 95 ? -15.006 -37.020 11.342 1.00 30.98 95 ARG A C 1
ATOM 653 O O . ARG A 1 95 ? -14.182 -37.869 11.666 1.00 30.98 95 ARG A O 1
ATOM 660 N N . ASP A 1 96 ? -14.761 -36.013 10.520 1.00 32.31 96 ASP A N 1
ATOM 661 C CA . ASP A 1 96 ? -13.409 -35.580 10.194 1.00 32.31 96 ASP A CA 1
ATOM 662 C C . ASP A 1 96 ? -12.883 -34.775 11.393 1.00 32.31 96 ASP A C 1
ATOM 664 O O . ASP A 1 96 ? -13.521 -33.809 11.812 1.00 32.31 96 ASP A O 1
ATOM 668 N N . GLU A 1 97 ? -11.784 -35.225 11.999 1.00 35.41 97 GLU A N 1
ATOM 669 C CA . GLU A 1 97 ? -11.078 -34.521 13.079 1.00 35.41 97 GLU A CA 1
ATOM 670 C C . GLU A 1 97 ? -9.892 -33.733 12.505 1.00 35.41 97 GLU A C 1
ATOM 672 O O . GLU A 1 97 ? -8.756 -33.838 12.966 1.00 35.41 97 GLU A O 1
ATOM 677 N N . SER A 1 98 ? -10.150 -32.941 11.467 1.00 36.28 98 SER A N 1
ATOM 678 C CA . SER A 1 98 ? -9.232 -31.908 11.001 1.00 36.28 98 SER A CA 1
ATOM 679 C C . SER A 1 98 ? -9.501 -30.619 11.795 1.00 36.28 98 SER A C 1
ATOM 681 O O . SER A 1 98 ? -10.639 -30.180 11.959 1.00 36.28 98 SER A O 1
ATOM 683 N N . GLY A 1 99 ? -8.442 -30.079 12.405 1.00 30.50 99 GLY A N 1
ATOM 684 C CA . GLY A 1 99 ? -8.493 -29.007 13.399 1.00 30.50 99 GLY A CA 1
ATOM 685 C C . GLY A 1 99 ? -9.299 -27.779 12.964 1.00 30.50 99 GLY A C 1
ATOM 686 O O . GLY A 1 99 ? -9.180 -27.288 11.846 1.00 30.50 99 GLY A O 1
ATOM 687 N N . CYS A 1 100 ? -10.111 -27.281 13.896 1.00 29.27 100 CYS A N 1
ATOM 688 C CA . CYS A 1 100 ? -10.943 -26.092 13.754 1.00 29.27 100 CYS A CA 1
ATOM 689 C C . CYS A 1 100 ? -10.070 -24.846 13.504 1.00 29.27 100 CYS A C 1
ATOM 691 O O . CYS A 1 100 ? -9.522 -24.271 14.444 1.00 29.27 100 CYS A O 1
ATOM 693 N N . VAL A 1 101 ? -9.957 -24.417 12.249 1.00 39.06 101 VAL A N 1
ATOM 694 C CA . VAL A 1 101 ? -9.635 -23.024 11.913 1.00 39.06 101 VAL A CA 1
ATOM 695 C C . VAL A 1 101 ? -10.952 -22.240 12.033 1.00 39.06 101 VAL A C 1
ATOM 697 O O . VAL A 1 101 ? -11.967 -22.740 11.541 1.00 39.06 101 VAL A O 1
ATOM 700 N N . PRO A 1 102 ? -11.009 -21.078 12.714 1.00 38.53 102 PRO A N 1
ATOM 701 C CA . PRO A 1 102 ? -12.252 -20.331 12.866 1.00 38.53 102 PRO A CA 1
ATOM 702 C C . PRO A 1 102 ? -12.868 -20.008 11.503 1.00 38.53 102 PRO A C 1
ATOM 704 O O . PRO A 1 102 ? -12.188 -19.531 10.598 1.00 38.53 102 PRO A O 1
ATOM 707 N N . ASP A 1 103 ? -14.158 -20.313 11.403 1.00 38.12 103 ASP A N 1
ATOM 708 C CA . ASP A 1 103 ? -14.994 -20.284 10.209 1.00 38.12 103 ASP A CA 1
ATOM 709 C C . ASP A 1 103 ? -14.801 -19.000 9.386 1.00 38.12 103 ASP A C 1
ATOM 711 O O . ASP A 1 103 ? -14.994 -17.872 9.847 1.00 38.12 103 ASP A O 1
ATOM 715 N N . THR A 1 104 ? -14.375 -19.218 8.150 1.00 40.47 104 THR A N 1
ATOM 716 C CA . THR A 1 104 ? -14.084 -18.233 7.118 1.00 40.47 104 THR A CA 1
ATOM 717 C C . THR A 1 104 ? -15.270 -17.301 6.869 1.00 40.47 104 THR A C 1
ATOM 719 O O . THR A 1 104 ? -16.384 -17.748 6.589 1.00 40.47 104 THR A O 1
ATOM 722 N N . TYR A 1 105 ? -15.032 -15.988 6.910 1.00 41.28 105 TYR A N 1
ATOM 723 C CA . TYR A 1 105 ? -15.983 -14.982 6.438 1.00 41.28 105 TYR A CA 1
ATOM 724 C C . TYR A 1 105 ? -16.214 -15.168 4.928 1.00 41.28 105 TYR A C 1
ATOM 726 O O . TYR A 1 105 ? -15.478 -14.633 4.107 1.00 41.28 105 TYR A O 1
ATOM 734 N N . HIS A 1 106 ? -17.245 -15.923 4.552 1.00 47.75 106 HIS A N 1
ATOM 735 C CA . HIS A 1 106 ? -17.730 -15.992 3.173 1.00 47.75 106 HIS A CA 1
ATOM 736 C C . HIS A 1 106 ? -19.248 -15.782 3.120 1.00 47.75 106 HIS A C 1
ATOM 738 O O . HIS A 1 106 ? -19.997 -16.714 2.811 1.00 47.75 106 HIS A O 1
ATOM 744 N N . PRO A 1 107 ? -19.765 -14.571 3.403 1.00 51.78 107 PRO A N 1
ATOM 745 C CA . PRO A 1 107 ? -21.111 -14.261 2.964 1.00 51.78 107 PRO A CA 1
ATOM 746 C C . PRO A 1 107 ? -21.111 -14.212 1.431 1.00 51.78 107 PRO A C 1
ATOM 748 O O . PRO A 1 107 ? -20.277 -13.552 0.810 1.00 51.78 107 PRO A O 1
ATOM 751 N N . ALA A 1 108 ? -22.060 -14.909 0.804 1.00 55.25 108 ALA A N 1
ATOM 752 C CA . ALA A 1 108 ? -22.344 -14.718 -0.612 1.00 55.25 108 ALA A CA 1
ATOM 753 C C . ALA A 1 108 ? -22.551 -13.215 -0.882 1.00 55.25 108 ALA A C 1
ATOM 755 O O . ALA A 1 108 ? -23.327 -12.563 -0.179 1.00 55.25 108 ALA A O 1
ATOM 756 N N . MET A 1 109 ? -21.834 -12.661 -1.866 1.00 56.44 109 MET A N 1
ATOM 757 C CA . MET A 1 109 ? -21.868 -11.225 -2.153 1.00 56.44 109 MET A CA 1
ATOM 758 C C . MET A 1 109 ? -23.304 -10.750 -2.401 1.00 56.44 109 MET A C 1
ATOM 760 O O . MET A 1 109 ? -23.979 -11.228 -3.313 1.00 56.44 109 MET A O 1
ATOM 764 N N . SER A 1 110 ? -23.765 -9.776 -1.615 1.00 62.34 110 SER A N 1
ATOM 765 C CA . SER A 1 110 ? -25.071 -9.156 -1.837 1.00 62.34 110 SER A CA 1
ATOM 766 C C . SER A 1 110 ? -24.991 -8.098 -2.952 1.00 62.34 110 SER A C 1
ATOM 768 O O . SER A 1 110 ? -23.928 -7.501 -3.156 1.00 62.34 110 SER A O 1
ATOM 770 N N . PRO A 1 111 ? -26.101 -7.772 -3.641 1.00 59.16 111 PRO A N 1
ATOM 771 C CA . PRO A 1 111 ? -26.155 -6.604 -4.525 1.00 59.16 111 PRO A CA 1
ATOM 772 C C . PRO A 1 111 ? -25.714 -5.308 -3.823 1.00 59.16 111 PRO 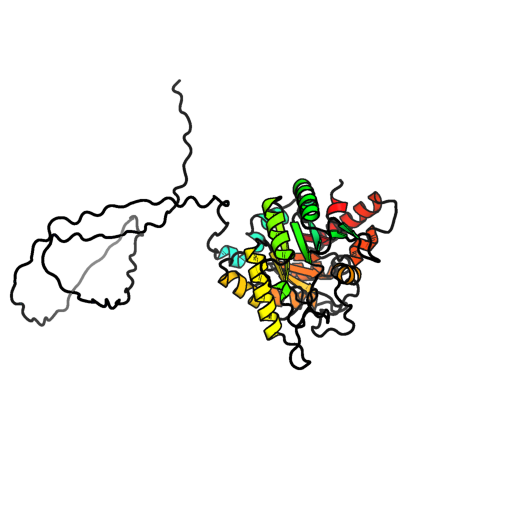A C 1
ATOM 774 O O . PRO A 1 111 ? -25.081 -4.453 -4.432 1.00 59.16 111 PRO A O 1
ATOM 777 N N . THR A 1 112 ? -25.969 -5.193 -2.517 1.00 59.84 112 THR A N 1
ATOM 778 C CA . THR A 1 112 ? -25.529 -4.070 -1.680 1.00 59.84 112 THR A CA 1
ATOM 779 C C . THR A 1 112 ? -24.003 -3.991 -1.562 1.00 59.84 112 THR A C 1
ATOM 781 O O . THR A 1 112 ? -23.456 -2.892 -1.594 1.00 59.84 112 THR A O 1
ATOM 784 N N . THR A 1 113 ? -23.310 -5.131 -1.497 1.00 60.44 113 THR A N 1
ATOM 785 C CA . THR A 1 113 ? -21.837 -5.216 -1.456 1.00 60.44 113 THR A CA 1
ATOM 786 C C . THR A 1 113 ? -21.210 -4.740 -2.763 1.00 60.44 113 THR A C 1
ATOM 788 O O . THR A 1 113 ? -20.210 -4.026 -2.753 1.00 60.44 113 THR A O 1
ATOM 791 N N . LEU A 1 114 ? -21.824 -5.071 -3.904 1.00 61.25 114 LEU A N 1
ATOM 792 C CA . LEU A 1 114 ? -21.382 -4.569 -5.210 1.00 61.25 114 LEU A CA 1
ATOM 793 C C . LEU A 1 114 ? -21.524 -3.041 -5.318 1.00 61.25 114 LEU A C 1
ATOM 795 O O . LEU A 1 114 ? -20.704 -2.395 -5.967 1.00 61.25 114 LEU A O 1
ATOM 799 N N . VAL A 1 115 ? -22.531 -2.467 -4.652 1.00 61.06 115 VAL A N 1
ATOM 800 C CA . VAL A 1 115 ? -22.777 -1.018 -4.625 1.00 61.06 115 VAL A CA 1
ATOM 801 C C . VAL A 1 115 ? -21.851 -0.296 -3.641 1.00 61.06 115 VAL A C 1
ATOM 803 O O . VAL A 1 115 ? -21.293 0.736 -3.995 1.00 61.06 115 VAL A O 1
ATOM 806 N N . ARG A 1 116 ? -21.661 -0.822 -2.423 1.00 67.69 116 ARG A N 1
ATOM 807 C CA . ARG A 1 116 ? -20.847 -0.185 -1.366 1.00 67.69 116 ARG A CA 1
ATOM 808 C C . ARG A 1 116 ? -19.337 -0.415 -1.513 1.00 67.69 116 ARG A C 1
ATOM 810 O O . ARG A 1 116 ? -18.559 0.355 -0.953 1.00 67.69 116 ARG A O 1
ATOM 817 N N . GLY A 1 117 ? -18.933 -1.436 -2.270 1.00 79.19 117 GLY A N 1
ATOM 818 C CA . GLY A 1 117 ? -17.544 -1.873 -2.420 1.00 79.19 117 GLY A CA 1
ATOM 819 C C . GLY A 1 117 ? -17.112 -2.826 -1.301 1.00 79.19 117 GLY A C 1
ATOM 820 O O . GLY A 1 117 ? -17.503 -2.670 -0.144 1.00 79.19 117 GLY A O 1
ATOM 821 N N . ARG A 1 118 ? -16.270 -3.814 -1.627 1.00 93.06 118 ARG A N 1
ATOM 822 C CA . ARG A 1 118 ? -15.889 -4.892 -0.692 1.00 93.06 118 ARG A CA 1
ATOM 823 C C . ARG A 1 118 ? -15.101 -4.400 0.515 1.00 93.06 118 ARG A C 1
ATOM 825 O O . ARG A 1 118 ? -15.187 -5.002 1.577 1.00 93.06 118 ARG A O 1
ATOM 832 N N . LEU A 1 119 ? -14.370 -3.289 0.386 1.00 94.75 119 LEU A N 1
ATOM 833 C CA . LEU A 1 119 ? -13.592 -2.741 1.499 1.00 94.75 119 LEU A CA 1
ATOM 834 C C . LEU A 1 119 ? -14.497 -2.289 2.656 1.00 94.75 119 LEU A C 1
ATOM 836 O O . LEU A 1 119 ? -14.160 -2.504 3.816 1.00 94.75 119 LEU A O 1
ATOM 840 N N . ARG A 1 120 ? -15.662 -1.699 2.345 1.00 92.50 120 ARG A N 1
ATOM 841 C CA . ARG A 1 120 ? -16.631 -1.247 3.359 1.00 92.50 120 ARG A CA 1
ATOM 842 C C . ARG A 1 120 ? -17.338 -2.398 4.070 1.00 92.50 120 ARG A C 1
ATOM 844 O O . ARG A 1 120 ? -17.801 -2.196 5.186 1.00 92.50 120 ARG A O 1
ATOM 851 N N . ASP A 1 121 ? -17.408 -3.564 3.436 1.00 90.19 121 ASP A N 1
ATOM 852 C CA . ASP A 1 121 ? -18.042 -4.757 4.003 1.00 90.19 121 ASP A CA 1
ATOM 853 C C . ASP A 1 121 ? -17.024 -5.689 4.686 1.00 90.19 121 ASP A C 1
ATOM 855 O O . ASP A 1 121 ? -17.407 -6.522 5.507 1.00 90.19 121 ASP A O 1
ATOM 859 N N . HIS A 1 122 ? -15.724 -5.534 4.406 1.00 94.12 122 HIS A N 1
ATOM 860 C CA . HIS A 1 122 ? -14.676 -6.339 5.025 1.00 94.12 122 HIS A CA 1
ATOM 861 C C . HIS A 1 122 ? -14.632 -6.114 6.550 1.00 94.12 122 HIS A C 1
ATOM 863 O O . HIS A 1 122 ? -14.589 -4.962 6.997 1.00 94.12 122 HIS A O 1
ATOM 869 N N . PRO A 1 123 ? -14.586 -7.171 7.382 1.00 91.88 123 PRO A N 1
ATOM 870 C CA . PRO A 1 123 ? -14.737 -7.046 8.834 1.00 91.88 123 PRO A CA 1
ATOM 871 C C . PRO A 1 123 ? -13.659 -6.174 9.490 1.00 91.88 123 PRO A C 1
ATOM 873 O O . PRO A 1 123 ? -13.971 -5.369 10.362 1.00 91.88 123 PRO A O 1
ATOM 876 N N . LEU A 1 124 ? -12.402 -6.276 9.049 1.00 96.75 124 LEU A N 1
ATOM 877 C CA . LEU A 1 124 ? -11.314 -5.468 9.615 1.00 96.75 124 LEU A CA 1
ATOM 878 C C . LEU A 1 124 ? -11.327 -4.023 9.091 1.00 96.75 124 LEU A C 1
ATOM 880 O O . LEU A 1 124 ? -11.321 -3.073 9.873 1.00 96.75 124 LEU A O 1
ATOM 884 N N . TRP A 1 125 ? -11.424 -3.842 7.771 1.00 97.38 125 TRP A N 1
ATOM 885 C CA . TRP A 1 125 ? -11.368 -2.521 7.152 1.00 97.38 125 TRP A CA 1
ATOM 886 C C . TRP A 1 125 ? -12.602 -1.670 7.438 1.00 97.38 125 TRP A C 1
ATOM 888 O O . TRP A 1 125 ? -12.465 -0.465 7.598 1.00 97.38 125 TRP A O 1
ATOM 898 N N . SER A 1 126 ? -13.791 -2.261 7.577 1.00 95.31 126 SER A N 1
ATOM 899 C CA . SER A 1 126 ? -14.993 -1.522 7.986 1.00 95.31 126 SER A CA 1
ATOM 900 C C . SER A 1 126 ? -14.846 -0.898 9.380 1.00 95.31 126 SER A C 1
ATOM 902 O O . SER A 1 126 ? -15.237 0.256 9.567 1.00 95.31 126 SER A O 1
ATOM 904 N N . ARG A 1 127 ? -14.205 -1.600 10.331 1.00 95.88 127 ARG A N 1
ATOM 905 C CA . ARG A 1 127 ? -13.852 -1.048 11.652 1.00 95.88 127 ARG A CA 1
ATOM 906 C C . ARG A 1 127 ? -12.869 0.113 11.522 1.00 95.88 127 ARG A C 1
ATOM 908 O O . ARG A 1 127 ? -13.125 1.170 12.088 1.00 95.88 127 ARG A O 1
ATOM 915 N N . ALA A 1 128 ? -11.810 -0.044 10.724 1.00 97.56 128 ALA A N 1
ATOM 916 C CA . ALA A 1 128 ? -10.840 1.027 10.481 1.00 97.56 128 ALA A CA 1
ATOM 917 C C . ALA A 1 128 ? -11.489 2.264 9.829 1.00 97.56 128 ALA A C 1
ATOM 919 O O . ALA A 1 128 ? -11.292 3.397 10.260 1.00 97.56 128 ALA A O 1
ATOM 920 N N . LEU A 1 129 ? -12.362 2.059 8.838 1.00 97.25 129 LEU A N 1
ATOM 921 C CA . LEU A 1 129 ? -13.118 3.130 8.182 1.00 97.25 129 LEU A CA 1
ATOM 922 C C . LEU A 1 129 ? -14.066 3.862 9.144 1.00 97.25 129 LEU A C 1
ATOM 924 O O . LEU A 1 129 ? -14.338 5.048 8.938 1.00 97.25 129 LEU A O 1
ATOM 928 N N . ALA A 1 130 ? -14.546 3.189 10.190 1.00 96.19 130 ALA A N 1
ATOM 929 C CA . ALA A 1 130 ? -15.406 3.752 11.228 1.00 96.19 130 ALA A CA 1
ATOM 930 C C . ALA A 1 130 ? -14.640 4.294 12.451 1.00 96.19 130 ALA A C 1
ATOM 932 O O . ALA A 1 130 ? -15.263 4.910 13.313 1.00 96.19 130 ALA A O 1
ATOM 933 N N . ALA A 1 131 ? -13.317 4.106 12.533 1.00 95.50 131 ALA A N 1
ATOM 934 C CA . ALA A 1 131 ? -12.534 4.475 13.709 1.00 95.50 131 ALA A CA 1
ATOM 935 C C . ALA A 1 131 ? -12.616 5.991 13.995 1.00 95.50 131 ALA A C 1
ATOM 937 O O . ALA A 1 131 ? -12.417 6.795 13.075 1.00 95.50 131 ALA A O 1
ATOM 938 N N . PRO A 1 132 ? -12.922 6.414 15.234 1.00 92.06 132 PRO A N 1
ATOM 939 C CA . PRO A 1 132 ? -12.976 7.835 15.573 1.00 92.06 132 PRO A CA 1
ATOM 940 C C . PRO A 1 132 ? -11.575 8.452 15.579 1.00 92.06 132 PRO A C 1
ATOM 942 O O . PRO A 1 132 ? -11.367 9.512 14.991 1.00 92.06 132 PRO A O 1
ATOM 945 N N . GLU A 1 133 ? -10.616 7.734 16.162 1.00 92.38 133 GLU A N 1
ATOM 946 C CA . GLU A 1 133 ? -9.237 8.184 16.298 1.00 92.38 133 GLU A CA 1
ATOM 947 C C . GLU A 1 133 ? -8.409 7.929 15.043 1.00 92.38 133 GLU A C 1
ATOM 949 O O . GLU A 1 133 ? -8.663 7.004 14.264 1.00 92.38 133 GLU A O 1
ATOM 954 N N . ILE A 1 134 ? -7.376 8.756 14.862 1.00 93.50 134 ILE A N 1
ATOM 955 C CA . ILE A 1 134 ? -6.490 8.672 13.699 1.00 93.50 134 ILE A CA 1
ATOM 956 C C . ILE A 1 134 ? -5.703 7.359 13.673 1.00 93.50 134 ILE A C 1
ATOM 958 O O . ILE A 1 134 ? -5.525 6.787 12.602 1.00 93.50 134 ILE A O 1
ATOM 962 N N . VAL A 1 135 ? -5.305 6.848 14.843 1.00 94.19 135 VAL A N 1
ATOM 963 C CA . VAL A 1 135 ? -4.513 5.616 14.989 1.00 94.19 135 VAL A CA 1
ATOM 964 C C . VAL A 1 135 ? -5.230 4.413 14.373 1.00 94.19 135 VAL A C 1
ATOM 966 O O . VAL A 1 135 ? -4.646 3.692 13.565 1.00 94.19 135 VAL A O 1
ATOM 969 N N . GLY A 1 136 ? -6.539 4.291 14.613 1.00 96.50 136 GLY A N 1
ATOM 970 C CA . GLY A 1 136 ? -7.396 3.253 14.027 1.00 96.50 136 GLY A CA 1
ATOM 971 C C . GLY A 1 136 ? -7.582 3.330 12.511 1.00 96.50 136 GLY A C 1
ATOM 972 O O . GLY A 1 136 ? -8.271 2.490 11.939 1.00 96.50 136 GLY A O 1
ATOM 973 N N . ARG A 1 137 ? -6.988 4.329 11.848 1.00 97.62 137 ARG A N 1
ATOM 974 C CA . ARG A 1 137 ? -7.016 4.531 10.390 1.00 97.62 137 ARG A CA 1
ATOM 975 C C . ARG A 1 137 ? -5.639 4.403 9.744 1.00 97.62 137 ARG A C 1
ATOM 977 O O . ARG A 1 137 ? -5.545 4.527 8.520 1.00 97.62 137 ARG A O 1
ATOM 984 N N . LEU A 1 138 ? -4.593 4.194 10.544 1.00 98.19 138 LEU A N 1
ATOM 985 C CA . LEU A 1 138 ? -3.215 4.120 10.081 1.00 98.19 138 LEU A CA 1
ATOM 986 C C . LEU A 1 138 ? -2.831 2.688 9.706 1.00 98.19 138 LEU A C 1
ATOM 988 O O . LEU A 1 138 ? -3.040 1.741 10.463 1.00 98.19 138 LEU A O 1
ATOM 992 N N . ILE A 1 139 ? -2.232 2.564 8.528 1.00 98.69 139 ILE A N 1
ATOM 993 C CA . ILE A 1 139 ? -1.634 1.350 7.992 1.00 98.69 139 ILE A CA 1
ATOM 994 C C . ILE A 1 139 ? -0.121 1.566 7.970 1.00 98.69 139 ILE A C 1
ATOM 996 O O . ILE A 1 139 ? 0.358 2.485 7.303 1.00 98.69 139 ILE A O 1
ATOM 1000 N N . GLN A 1 140 ? 0.633 0.723 8.671 1.00 98.25 140 GLN A N 1
ATOM 1001 C CA . GLN A 1 140 ? 2.095 0.806 8.727 1.00 98.25 140 GLN A CA 1
ATOM 1002 C C . GLN A 1 140 ? 2.716 -0.043 7.605 1.00 98.25 140 GLN A C 1
ATOM 1004 O O . GLN A 1 140 ? 2.536 -1.263 7.581 1.00 98.25 140 GLN A O 1
ATOM 1009 N N . PRO A 1 141 ? 3.474 0.546 6.666 1.00 98.56 141 PRO A N 1
ATOM 1010 C CA . PRO A 1 141 ? 4.368 -0.209 5.806 1.00 98.56 141 PRO A CA 1
ATOM 1011 C C . PRO A 1 141 ? 5.424 -0.958 6.620 1.00 98.56 141 PRO A C 1
ATOM 1013 O O . PRO A 1 141 ? 6.093 -0.369 7.471 1.00 98.56 141 PRO A O 1
ATOM 1016 N N . VAL A 1 142 ? 5.617 -2.234 6.304 1.00 98.38 142 VAL A N 1
ATOM 1017 C CA . VAL A 1 142 ? 6.651 -3.092 6.894 1.00 98.38 142 VAL A CA 1
ATOM 1018 C C . VAL A 1 142 ? 7.402 -3.808 5.780 1.00 98.38 142 VAL A C 1
ATOM 1020 O O . VAL A 1 142 ? 6.814 -4.191 4.766 1.00 98.38 142 VAL A O 1
ATOM 1023 N N . ILE A 1 143 ? 8.714 -3.964 5.941 1.00 98.38 143 ILE A N 1
ATOM 1024 C CA . ILE A 1 143 ? 9.570 -4.609 4.944 1.00 98.38 143 ILE A CA 1
ATOM 1025 C C . ILE A 1 143 ? 10.134 -5.876 5.563 1.00 98.38 143 ILE A C 1
ATOM 1027 O O . ILE A 1 143 ? 10.822 -5.816 6.577 1.00 98.38 143 ILE A O 1
ATOM 1031 N N . VAL A 1 144 ? 9.860 -7.018 4.943 1.00 98.12 144 VAL A N 1
ATOM 1032 C CA . VAL A 1 144 ? 10.381 -8.314 5.382 1.00 98.12 144 VAL A CA 1
ATOM 1033 C C . VAL A 1 144 ? 11.523 -8.780 4.494 1.00 98.12 144 VAL A C 1
ATOM 1035 O O . VAL A 1 144 ? 11.543 -8.515 3.291 1.00 98.12 144 VAL A O 1
ATOM 1038 N N . SER A 1 145 ? 12.474 -9.500 5.078 1.00 96.56 145 SER A N 1
ATOM 1039 C CA . SER A 1 145 ? 13.580 -10.115 4.347 1.00 96.56 145 SER A CA 1
ATOM 1040 C C . SER A 1 145 ? 13.872 -11.499 4.903 1.00 96.56 145 SER A C 1
ATOM 1042 O O . SER A 1 145 ? 13.997 -11.676 6.112 1.00 96.56 145 SER A O 1
ATOM 1044 N N . ALA A 1 146 ? 14.032 -12.486 4.019 1.00 93.94 146 ALA A N 1
ATOM 1045 C CA . ALA A 1 146 ? 14.467 -13.826 4.414 1.00 93.94 146 ALA A CA 1
ATOM 1046 C C . ALA A 1 146 ? 15.953 -13.873 4.825 1.00 93.94 146 ALA A C 1
ATOM 1048 O O . ALA A 1 146 ? 16.387 -14.857 5.417 1.00 93.94 146 ALA A O 1
ATOM 1049 N N . ARG A 1 147 ? 16.729 -12.823 4.509 1.00 94.44 147 ARG A N 1
ATOM 1050 C CA . ARG A 1 147 ? 18.172 -12.725 4.794 1.00 94.44 147 ARG A CA 1
ATOM 1051 C C . ARG A 1 147 ? 18.498 -12.107 6.152 1.00 94.44 147 ARG A C 1
ATOM 1053 O O . ARG A 1 147 ? 19.662 -12.098 6.536 1.00 94.44 147 ARG A O 1
ATOM 1060 N N . VAL A 1 148 ? 17.503 -11.560 6.846 1.00 93.06 148 VAL A N 1
ATOM 1061 C CA . VAL A 1 148 ? 17.693 -10.871 8.125 1.00 93.06 148 VAL A CA 1
ATOM 1062 C C . VAL A 1 148 ? 17.316 -11.813 9.264 1.00 93.06 148 VAL A C 1
ATOM 1064 O O . VAL A 1 148 ? 16.244 -12.417 9.237 1.00 93.06 148 VAL A O 1
ATOM 1067 N N . GLU A 1 149 ? 18.190 -11.927 10.266 1.00 92.50 149 GLU A N 1
ATOM 1068 C CA . GLU A 1 149 ? 17.937 -12.739 11.466 1.00 92.50 149 GLU A CA 1
ATOM 1069 C C . GLU A 1 149 ? 16.969 -12.032 12.430 1.00 92.50 149 GLU A C 1
ATOM 1071 O O . GLU A 1 149 ? 15.963 -12.621 12.831 1.00 92.50 149 GLU A O 1
ATOM 1076 N N . ASP A 1 150 ? 17.207 -10.743 12.699 1.00 95.44 150 ASP A N 1
ATOM 1077 C CA . ASP A 1 150 ? 16.364 -9.893 13.552 1.00 95.44 150 ASP A CA 1
ATOM 1078 C C . ASP A 1 150 ? 15.880 -8.645 12.790 1.00 95.44 150 ASP A C 1
ATOM 1080 O O . ASP A 1 150 ? 14.878 -8.696 12.073 1.00 95.44 150 ASP A O 1
ATOM 1084 N N . ARG A 1 151 ? 16.608 -7.527 12.903 1.00 97.31 151 ARG A N 1
ATOM 1085 C CA . ARG A 1 151 ? 16.328 -6.256 12.222 1.00 97.31 151 ARG A CA 1
ATOM 1086 C C . ARG A 1 151 ? 17.582 -5.752 11.528 1.00 97.31 151 ARG A C 1
ATOM 1088 O O . ARG A 1 151 ? 18.668 -5.785 12.101 1.00 97.31 151 ARG A O 1
ATOM 1095 N N . GLU A 1 152 ? 17.429 -5.237 10.319 1.00 96.50 152 GLU A N 1
ATOM 1096 C CA . GLU A 1 152 ? 18.504 -4.604 9.558 1.00 96.50 152 GLU A CA 1
ATOM 1097 C C . GLU A 1 152 ? 18.070 -3.193 9.163 1.00 96.50 152 GLU A C 1
ATOM 1099 O O . GLU A 1 152 ? 17.096 -3.019 8.432 1.00 96.50 152 GLU A O 1
ATOM 1104 N N . ARG A 1 153 ? 18.800 -2.171 9.619 1.00 96.19 153 ARG A N 1
ATOM 1105 C CA . ARG A 1 153 ? 18.554 -0.791 9.182 1.00 96.19 153 ARG A CA 1
ATOM 1106 C C . ARG A 1 153 ? 18.912 -0.625 7.714 1.00 96.19 153 ARG A C 1
ATOM 1108 O O . ARG A 1 153 ? 19.948 -1.107 7.259 1.00 96.19 153 ARG A O 1
ATOM 1115 N N . VAL A 1 154 ? 18.085 0.116 6.990 1.00 94.38 154 VAL A N 1
ATOM 1116 C CA . VAL A 1 154 ? 18.331 0.414 5.580 1.00 94.38 154 VAL A CA 1
ATOM 1117 C C . VAL A 1 154 ? 19.458 1.453 5.465 1.00 94.38 154 VAL A C 1
ATOM 1119 O O . VAL A 1 154 ? 19.386 2.502 6.114 1.00 94.38 154 VAL A O 1
ATOM 1122 N N . PRO A 1 155 ? 20.492 1.207 4.636 1.00 87.75 155 PRO A N 1
ATOM 1123 C CA . PRO A 1 155 ? 21.524 2.202 4.355 1.00 87.75 155 PRO A CA 1
ATOM 1124 C C . PRO A 1 155 ? 20.922 3.520 3.855 1.00 87.75 155 PRO A C 1
ATOM 1126 O O . PRO A 1 155 ? 19.964 3.509 3.084 1.00 87.75 155 PRO A O 1
ATOM 1129 N N . ASP A 1 156 ? 21.466 4.648 4.315 1.00 85.19 156 ASP A N 1
ATOM 1130 C CA . ASP A 1 156 ? 21.042 6.019 3.967 1.00 85.19 156 ASP A CA 1
ATOM 1131 C C . ASP A 1 156 ? 19.588 6.396 4.334 1.00 85.19 156 ASP A C 1
ATOM 1133 O O . ASP A 1 156 ? 19.173 7.538 4.140 1.00 85.19 156 ASP A O 1
ATOM 1137 N N . ALA A 1 157 ? 18.827 5.475 4.931 1.00 89.19 157 ALA A N 1
ATOM 1138 C CA . ALA A 1 157 ? 17.494 5.698 5.485 1.00 89.19 157 ALA A CA 1
ATOM 1139 C C . ALA A 1 157 ? 17.336 4.914 6.806 1.00 89.19 157 ALA A C 1
ATOM 1141 O O . ALA A 1 157 ? 16.532 3.986 6.880 1.00 89.19 157 ALA A O 1
ATOM 1142 N N . PRO A 1 158 ? 18.095 5.260 7.868 1.00 87.69 158 PRO A N 1
ATOM 1143 C CA . PRO A 1 158 ? 18.182 4.458 9.095 1.00 87.69 158 PRO A CA 1
ATOM 1144 C C . PRO A 1 158 ? 16.888 4.411 9.923 1.00 87.69 158 PRO A C 1
ATOM 1146 O O . PRO A 1 158 ? 16.813 3.641 10.876 1.00 87.69 158 PRO A O 1
ATOM 1149 N N . PHE A 1 159 ? 15.892 5.228 9.570 1.00 89.25 159 PHE A N 1
ATOM 1150 C CA . PHE A 1 159 ? 14.526 5.176 10.099 1.00 89.25 159 PHE A CA 1
ATOM 1151 C C . PHE A 1 159 ? 13.678 4.058 9.464 1.00 89.25 159 PHE A C 1
ATOM 1153 O O . PHE A 1 159 ? 12.545 3.833 9.877 1.00 89.25 159 PHE A O 1
ATOM 1160 N N . LEU A 1 160 ? 14.204 3.367 8.449 1.00 94.88 160 LEU A N 1
ATOM 1161 C CA . LEU A 1 160 ? 13.609 2.174 7.860 1.00 94.88 160 LEU A CA 1
ATOM 1162 C C . LEU A 1 160 ? 14.390 0.937 8.288 1.00 94.88 160 LEU A C 1
ATOM 1164 O O . LEU A 1 160 ? 15.623 0.933 8.324 1.00 94.88 160 LEU A O 1
ATOM 1168 N N . GLU A 1 161 ? 13.657 -0.145 8.515 1.00 96.38 161 GLU A N 1
ATOM 1169 C CA . GLU A 1 161 ? 14.213 -1.443 8.870 1.00 96.38 161 GLU A CA 1
ATOM 1170 C C . GLU A 1 161 ? 13.647 -2.535 7.958 1.00 96.38 161 GLU A C 1
ATOM 1172 O O . GLU A 1 161 ? 12.495 -2.480 7.517 1.00 96.38 161 GLU A O 1
ATOM 1177 N N . ARG A 1 162 ? 14.474 -3.541 7.682 1.00 97.62 162 ARG A N 1
ATOM 1178 C CA . ARG A 1 162 ? 14.065 -4.839 7.151 1.00 97.62 162 ARG A CA 1
ATOM 1179 C C . ARG A 1 162 ? 13.966 -5.796 8.324 1.00 97.62 162 ARG A C 1
ATOM 1181 O O . ARG A 1 162 ? 14.894 -5.894 9.124 1.00 97.62 162 ARG A O 1
ATOM 1188 N N . LEU A 1 163 ? 12.849 -6.495 8.414 1.00 98.12 163 LEU A N 1
ATOM 1189 C CA . LEU A 1 163 ? 12.510 -7.337 9.549 1.00 98.12 163 LEU A CA 1
ATOM 1190 C C . LEU A 1 163 ? 12.589 -8.813 9.165 1.00 98.12 163 LEU A C 1
ATOM 1192 O O . LEU A 1 163 ? 12.178 -9.214 8.068 1.00 98.12 163 LEU A O 1
ATOM 1196 N N . SER A 1 164 ? 13.046 -9.635 10.103 1.00 98.25 164 SER A N 1
ATOM 1197 C CA . SER A 1 164 ? 12.718 -11.054 10.108 1.00 98.25 164 SER A CA 1
ATOM 1198 C C . SER A 1 164 ? 11.233 -11.250 10.443 1.00 98.25 164 SER A C 1
ATOM 1200 O O . SER A 1 164 ? 10.566 -10.363 10.983 1.00 98.25 164 SER A O 1
ATOM 1202 N N . ILE A 1 165 ? 10.684 -12.432 10.148 1.00 98.31 165 ILE A N 1
ATOM 1203 C CA . ILE A 1 165 ? 9.282 -12.742 10.488 1.00 98.31 165 ILE A CA 1
ATOM 1204 C C . ILE A 1 165 ? 9.061 -12.712 12.010 1.00 98.31 165 ILE A C 1
ATOM 1206 O O . ILE A 1 165 ? 7.993 -12.314 12.469 1.00 98.31 165 ILE A O 1
ATOM 1210 N N . THR A 1 166 ? 10.070 -13.091 12.797 1.00 98.31 166 THR A N 1
ATOM 1211 C CA . THR A 1 166 ? 10.001 -13.052 14.263 1.00 98.31 166 THR A CA 1
ATOM 1212 C C . THR A 1 166 ? 9.797 -11.627 14.768 1.00 98.31 166 THR A C 1
ATOM 1214 O O . THR A 1 166 ? 8.916 -11.395 15.596 1.00 98.31 166 THR A O 1
ATOM 1217 N N . GLU A 1 167 ? 10.574 -10.672 14.253 1.00 98.31 167 GLU A N 1
ATOM 1218 C CA . GLU A 1 167 ? 10.452 -9.262 14.629 1.00 98.31 167 GLU A CA 1
ATOM 1219 C C . GLU A 1 167 ? 9.160 -8.644 14.100 1.00 98.31 167 GLU A C 1
ATOM 1221 O O . GLU A 1 167 ? 8.462 -7.967 14.852 1.00 98.31 167 GLU A O 1
ATOM 1226 N N . LEU A 1 168 ? 8.760 -8.979 12.869 1.00 98.50 168 LEU A N 1
ATOM 1227 C CA . LEU A 1 168 ? 7.463 -8.573 12.328 1.00 98.50 168 LEU A CA 1
ATOM 1228 C C . LEU A 1 168 ? 6.300 -8.992 13.240 1.00 98.50 168 LEU A C 1
ATOM 1230 O O . LEU A 1 168 ? 5.374 -8.217 13.456 1.00 98.50 168 LEU A O 1
ATOM 1234 N N . VAL A 1 169 ? 6.322 -10.217 13.768 1.00 98.50 169 VAL A N 1
ATOM 1235 C CA . VAL A 1 169 ? 5.271 -10.718 14.667 1.00 98.50 169 VAL A CA 1
ATOM 1236 C C . VAL A 1 169 ? 5.243 -9.947 15.990 1.00 98.50 169 VAL A C 1
ATOM 1238 O O . VAL A 1 169 ? 4.164 -9.735 16.548 1.00 98.50 169 VAL A O 1
ATOM 1241 N N . ARG A 1 170 ? 6.401 -9.512 16.503 1.00 97.69 170 ARG A N 1
ATOM 1242 C CA . ARG A 1 170 ? 6.457 -8.640 17.688 1.00 97.69 170 ARG A CA 1
ATOM 1243 C C . ARG A 1 170 ? 5.810 -7.290 17.387 1.00 97.69 170 ARG A C 1
ATOM 1245 O O . ARG A 1 170 ? 4.896 -6.904 18.114 1.00 97.69 170 ARG A O 1
ATOM 1252 N N . ASP A 1 171 ? 6.189 -6.669 16.272 1.00 97.44 171 ASP A N 1
ATOM 1253 C CA . ASP A 1 171 ? 5.633 -5.383 15.836 1.00 97.44 171 ASP A CA 1
ATOM 1254 C C . ASP A 1 171 ? 4.129 -5.486 15.572 1.00 97.44 171 ASP A C 1
ATOM 1256 O O . ASP A 1 171 ? 3.372 -4.588 15.927 1.00 97.44 171 ASP A O 1
ATOM 1260 N N . ALA A 1 172 ? 3.655 -6.604 15.018 1.00 98.19 172 ALA A N 1
ATOM 1261 C CA . ALA A 1 172 ? 2.233 -6.834 14.778 1.00 98.19 172 ALA A CA 1
ATOM 1262 C C . ALA A 1 172 ? 1.415 -6.886 16.076 1.00 98.19 172 ALA A C 1
ATOM 1264 O O . ALA A 1 172 ? 0.307 -6.352 16.134 1.00 98.19 172 ALA A O 1
ATOM 1265 N N . ARG A 1 173 ? 1.947 -7.506 17.136 1.00 97.69 173 ARG A N 1
ATOM 1266 C CA . ARG A 1 173 ? 1.277 -7.541 18.447 1.00 97.69 173 ARG A CA 1
ATOM 1267 C C . ARG A 1 173 ? 1.210 -6.158 19.079 1.00 97.69 173 ARG A C 1
ATOM 1269 O O . ARG A 1 173 ? 0.173 -5.805 19.641 1.00 97.69 173 ARG A O 1
ATOM 1276 N N . GLU A 1 174 ? 2.287 -5.387 18.976 1.00 96.06 174 GLU A N 1
ATOM 1277 C CA . GLU A 1 174 ? 2.327 -4.007 19.461 1.00 96.06 174 GLU A CA 1
ATOM 1278 C C . GLU A 1 174 ? 1.345 -3.123 18.685 1.00 96.06 174 GLU A C 1
ATOM 1280 O O . GLU A 1 174 ? 0.458 -2.522 19.289 1.00 96.06 174 GLU A O 1
ATOM 1285 N N . ALA A 1 175 ? 1.415 -3.146 17.352 1.00 96.50 175 ALA A N 1
ATOM 1286 C CA . ALA A 1 175 ? 0.516 -2.422 16.459 1.00 96.50 175 ALA A CA 1
ATOM 1287 C C . ALA A 1 175 ? -0.957 -2.754 16.729 1.00 96.50 175 ALA A C 1
ATOM 1289 O O . ALA A 1 175 ? -1.792 -1.858 16.851 1.00 96.50 175 ALA A O 1
ATOM 1290 N N . SER A 1 176 ? -1.281 -4.044 16.869 1.00 96.12 176 SER A N 1
ATOM 1291 C CA . SER A 1 176 ? -2.638 -4.490 17.186 1.00 96.12 176 SER A CA 1
ATOM 1292 C C . SER A 1 176 ? -3.096 -3.996 18.557 1.00 96.12 176 SER A C 1
ATOM 1294 O O . SER A 1 176 ? -4.252 -3.605 18.699 1.00 96.12 176 SER A O 1
ATOM 1296 N N . SER A 1 177 ? -2.216 -4.009 19.562 1.00 94.88 177 SER A N 1
ATOM 1297 C CA . SER A 1 177 ? -2.542 -3.550 20.920 1.00 94.88 177 SER A CA 1
ATOM 1298 C C . SER A 1 177 ? -2.750 -2.037 20.979 1.00 94.88 177 SER A C 1
ATOM 1300 O O . SER A 1 177 ? -3.598 -1.563 21.731 1.00 94.88 177 SER A O 1
ATOM 1302 N N . ALA A 1 178 ? -2.014 -1.287 20.160 1.00 93.44 178 ALA A N 1
ATOM 1303 C CA . ALA A 1 178 ? -2.167 0.154 20.001 1.00 93.44 178 ALA A CA 1
ATOM 1304 C C . ALA A 1 178 ? -3.362 0.551 19.115 1.00 93.44 178 ALA A C 1
ATOM 1306 O O . ALA A 1 178 ? -3.714 1.726 19.039 1.00 93.44 178 ALA A O 1
ATOM 1307 N N . GLY A 1 179 ? -4.004 -0.417 18.456 1.00 94.75 179 GLY A N 1
ATOM 1308 C CA . GLY A 1 179 ? -5.191 -0.191 17.640 1.00 94.75 179 GLY A CA 1
ATOM 1309 C C . GLY A 1 179 ? -4.905 0.316 16.228 1.00 94.75 179 GLY A C 1
ATOM 1310 O O . GLY A 1 179 ? -5.779 0.961 15.656 1.00 94.75 179 GLY A O 1
ATOM 1311 N N . LEU A 1 180 ? -3.726 0.042 15.652 1.00 96.88 180 LEU A N 1
ATOM 1312 C CA . LEU A 1 180 ? -3.466 0.313 14.231 1.00 96.88 180 LEU A CA 1
ATOM 1313 C C . LEU A 1 180 ? -4.468 -0.429 13.340 1.00 96.88 180 LEU A C 1
ATOM 1315 O O . LEU A 1 180 ? -4.892 -1.544 13.644 1.00 96.88 180 LEU A O 1
ATOM 1319 N N . ALA A 1 181 ? -4.797 0.164 12.190 1.00 97.81 181 ALA A N 1
ATOM 1320 C CA . ALA A 1 181 ? -5.699 -0.464 11.229 1.00 97.81 181 ALA A CA 1
ATOM 1321 C C . ALA A 1 181 ? -5.085 -1.727 10.613 1.00 97.81 181 ALA A C 1
ATOM 1323 O O . ALA A 1 181 ? -5.786 -2.712 10.382 1.00 97.81 181 ALA A O 1
ATOM 1324 N N . GLY A 1 182 ? -3.786 -1.693 10.310 1.00 98.31 182 GLY A N 1
ATOM 1325 C CA . GLY A 1 182 ? -3.135 -2.805 9.638 1.00 98.31 182 GLY A CA 1
ATOM 1326 C C . GLY A 1 182 ? -1.688 -2.562 9.242 1.00 98.31 182 GLY A C 1
ATOM 1327 O O . GLY A 1 182 ? -1.130 -1.491 9.475 1.00 98.31 182 GLY A O 1
ATOM 1328 N N . PHE A 1 183 ? -1.108 -3.557 8.578 1.00 98.81 183 PHE A N 1
ATOM 1329 C CA . PHE A 1 183 ? 0.194 -3.475 7.922 1.00 98.81 183 PHE A CA 1
ATOM 1330 C C . PHE A 1 183 ? 0.066 -3.515 6.401 1.00 98.81 183 PHE A C 1
ATOM 1332 O O . PHE A 1 183 ? -0.844 -4.140 5.862 1.00 98.81 183 PHE A O 1
ATOM 1339 N N . LEU A 1 184 ? 1.008 -2.871 5.709 1.00 98.88 184 LEU A N 1
ATOM 1340 C CA . LEU A 1 184 ? 1.258 -3.067 4.282 1.00 98.88 184 LEU A CA 1
ATOM 1341 C C . LEU A 1 184 ? 2.611 -3.761 4.110 1.00 98.88 184 LEU A C 1
ATOM 1343 O O . LEU A 1 184 ? 3.654 -3.149 4.339 1.00 98.88 184 LEU A O 1
ATOM 1347 N N . ILE A 1 185 ? 2.588 -5.035 3.720 1.00 98.69 185 ILE A N 1
ATOM 1348 C CA . ILE A 1 185 ? 3.795 -5.867 3.657 1.00 98.69 185 ILE A CA 1
ATOM 1349 C C . ILE A 1 185 ? 4.491 -5.707 2.302 1.00 98.69 185 ILE A C 1
ATOM 1351 O O . ILE A 1 185 ? 3.885 -5.904 1.246 1.00 98.69 185 ILE A O 1
ATOM 1355 N N . PHE A 1 186 ? 5.787 -5.406 2.357 1.00 98.44 186 PHE A N 1
ATOM 1356 C CA . PHE A 1 186 ? 6.730 -5.422 1.240 1.00 98.44 186 PHE A CA 1
ATOM 1357 C C . PHE A 1 186 ? 7.844 -6.437 1.504 1.00 98.44 186 PHE A C 1
ATOM 1359 O O . PHE A 1 186 ? 8.147 -6.728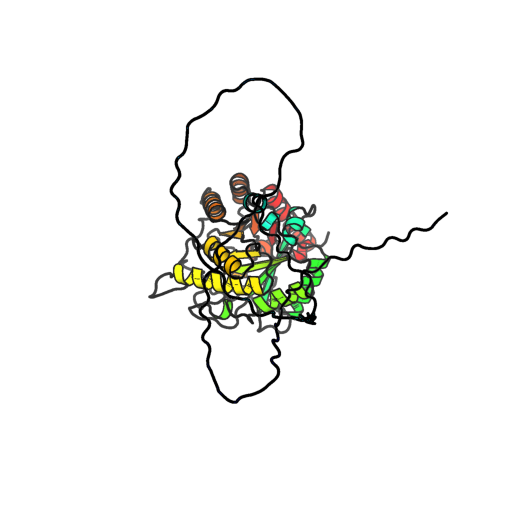 2.658 1.00 98.44 186 PHE A O 1
ATOM 1366 N N . ALA A 1 187 ? 8.512 -6.917 0.454 1.00 96.62 187 ALA A N 1
ATOM 1367 C CA . ALA A 1 187 ? 9.719 -7.729 0.593 1.00 96.62 187 ALA A CA 1
ATOM 1368 C C . ALA A 1 187 ? 10.959 -7.026 0.047 1.00 96.62 187 ALA A C 1
ATOM 1370 O O . ALA A 1 187 ? 10.929 -6.440 -1.035 1.00 96.62 187 ALA A O 1
ATOM 1371 N N . ALA A 1 188 ? 12.065 -7.165 0.774 1.00 94.94 188 ALA A N 1
ATOM 1372 C CA . ALA A 1 188 ? 13.398 -7.057 0.204 1.00 94.94 188 ALA A CA 1
ATOM 1373 C C . ALA A 1 188 ? 13.775 -8.433 -0.363 1.00 94.94 188 ALA A C 1
ATOM 1375 O O . ALA A 1 188 ? 14.066 -9.371 0.382 1.00 94.94 188 ALA A O 1
ATOM 1376 N N . SER A 1 189 ? 13.704 -8.557 -1.689 1.00 89.25 189 SER A N 1
ATOM 1377 C CA . SER A 1 189 ? 13.894 -9.832 -2.383 1.00 89.25 189 SER A CA 1
ATOM 1378 C C . SER A 1 189 ? 15.312 -10.376 -2.187 1.00 89.25 189 SER A C 1
ATOM 1380 O O . SER A 1 189 ? 16.286 -9.624 -2.217 1.00 89.25 189 SER A O 1
ATOM 1382 N N . ASP A 1 190 ? 15.452 -11.684 -1.995 1.00 86.75 190 ASP A N 1
ATOM 1383 C CA . ASP A 1 190 ? 16.742 -12.384 -1.911 1.00 86.75 190 ASP A CA 1
ATOM 1384 C C . ASP A 1 190 ? 17.188 -12.960 -3.264 1.00 86.75 190 ASP A C 1
ATOM 1386 O O . ASP A 1 190 ? 18.384 -13.086 -3.528 1.00 86.75 190 ASP A O 1
ATOM 1390 N N . ARG A 1 191 ? 16.232 -13.245 -4.149 1.00 91.88 191 ARG A N 1
ATOM 1391 C CA . ARG A 1 191 ? 16.448 -13.680 -5.530 1.00 91.88 191 ARG A CA 1
ATOM 1392 C C . ARG A 1 191 ? 15.669 -12.790 -6.492 1.00 91.88 191 ARG A C 1
ATOM 1394 O O . ARG A 1 191 ? 14.571 -12.335 -6.181 1.00 91.88 191 ARG A O 1
ATOM 1401 N N . LYS A 1 192 ? 16.246 -12.528 -7.665 1.00 95.56 192 LYS A N 1
ATOM 1402 C CA . LYS A 1 192 ? 15.603 -11.753 -8.730 1.00 95.56 192 LYS A CA 1
ATOM 1403 C C . LYS A 1 192 ? 15.786 -12.434 -10.072 1.00 95.56 192 LYS A C 1
ATOM 1405 O O . LYS A 1 192 ? 16.862 -12.956 -10.354 1.00 95.56 192 LYS A O 1
ATOM 1410 N N . ASP A 1 193 ? 14.751 -12.383 -10.894 1.00 96.75 193 ASP A N 1
ATOM 1411 C CA . ASP A 1 193 ? 14.748 -12.915 -12.253 1.00 96.75 193 ASP A CA 1
ATOM 1412 C C . ASP A 1 193 ? 13.860 -12.053 -13.161 1.00 96.75 193 ASP A C 1
ATOM 1414 O O . ASP A 1 193 ? 13.040 -11.272 -12.682 1.00 96.75 193 ASP A O 1
ATOM 1418 N N . GLU A 1 194 ? 14.038 -12.174 -14.477 1.00 96.69 194 GLU A N 1
ATOM 1419 C CA . GLU A 1 194 ? 13.336 -11.355 -15.483 1.00 96.69 194 GLU A CA 1
ATOM 1420 C C . GLU A 1 194 ? 11.816 -11.573 -15.518 1.00 96.69 194 GLU A C 1
ATOM 1422 O O . GLU A 1 194 ? 11.097 -10.820 -16.171 1.00 96.69 194 GLU A O 1
ATOM 1427 N N . LEU A 1 195 ? 11.311 -12.602 -14.835 1.00 96.69 195 LEU A N 1
ATOM 1428 C CA . LEU A 1 195 ? 9.894 -12.937 -14.787 1.00 96.69 195 LEU A CA 1
ATOM 1429 C C . LEU A 1 195 ? 9.269 -12.630 -13.421 1.00 96.69 195 LEU A C 1
ATOM 1431 O O . LEU A 1 195 ? 8.049 -12.672 -13.318 1.00 96.69 195 LEU A O 1
ATOM 1435 N N . ALA A 1 196 ? 10.057 -12.303 -12.391 1.00 97.12 196 ALA A N 1
ATOM 1436 C CA . ALA A 1 196 ? 9.628 -12.202 -10.995 1.00 97.12 196 ALA A CA 1
ATOM 1437 C C . ALA A 1 196 ? 8.992 -13.500 -10.454 1.00 97.12 196 ALA A C 1
ATOM 1439 O O . ALA A 1 196 ? 7.901 -13.457 -9.885 1.00 97.12 196 ALA A O 1
ATOM 1440 N N . LEU A 1 197 ? 9.606 -14.672 -10.671 1.00 97.19 197 LEU A N 1
ATOM 1441 C CA . LEU A 1 197 ? 9.044 -15.976 -10.244 1.00 97.19 197 LEU A CA 1
ATOM 1442 C C . LEU A 1 197 ? 8.866 -16.078 -8.738 1.00 97.19 197 LEU A C 1
ATOM 1444 O O . LEU A 1 197 ? 7.806 -16.507 -8.276 1.00 97.19 197 LEU A O 1
ATOM 1448 N N . LEU A 1 198 ? 9.852 -15.583 -7.993 1.00 95.88 198 LEU A N 1
ATOM 1449 C CA . LEU A 1 198 ? 9.843 -15.615 -6.535 1.00 95.88 198 LEU A CA 1
ATOM 1450 C C . LEU A 1 198 ? 8.586 -14.962 -5.932 1.00 95.88 198 LEU A C 1
ATOM 1452 O O . LEU A 1 198 ? 8.054 -15.444 -4.937 1.00 95.88 198 LEU A O 1
ATOM 1456 N N . ALA A 1 199 ? 8.076 -13.893 -6.549 1.00 95.75 199 ALA A N 1
ATOM 1457 C CA . ALA A 1 199 ? 6.928 -13.142 -6.040 1.00 95.75 199 ALA A CA 1
ATOM 1458 C C . ALA A 1 199 ? 5.644 -13.987 -5.936 1.00 95.75 199 ALA A C 1
ATOM 1460 O O . ALA A 1 199 ? 4.757 -13.673 -5.146 1.00 95.75 199 ALA A O 1
ATOM 1461 N N . SER A 1 200 ? 5.540 -15.037 -6.754 1.00 96.31 200 SER A N 1
ATOM 1462 C CA . SER A 1 200 ? 4.400 -15.958 -6.837 1.00 96.31 200 SER A CA 1
ATOM 1463 C C . SER A 1 200 ? 4.679 -17.333 -6.213 1.00 96.31 200 SER A C 1
ATOM 1465 O O . SER A 1 200 ? 3.900 -18.266 -6.403 1.00 96.31 200 SER A O 1
ATOM 1467 N N . GLU A 1 201 ? 5.785 -17.498 -5.485 1.00 97.00 201 GLU A N 1
ATOM 1468 C CA . GLU A 1 201 ? 6.075 -18.736 -4.753 1.00 97.00 201 GLU A CA 1
ATOM 1469 C C . GLU A 1 201 ? 5.261 -18.789 -3.449 1.00 97.00 201 GLU A C 1
ATOM 1471 O O . GLU A 1 201 ? 5.173 -17.813 -2.704 1.00 97.00 201 GLU A O 1
ATOM 1476 N N . ARG A 1 202 ? 4.642 -19.940 -3.151 1.00 95.19 202 ARG A N 1
ATOM 1477 C CA . ARG A 1 202 ? 3.751 -20.093 -1.980 1.00 95.19 202 ARG A CA 1
ATOM 1478 C C . ARG A 1 202 ? 4.477 -19.958 -0.642 1.00 95.19 202 ARG A C 1
ATOM 1480 O O . ARG A 1 202 ? 3.872 -19.566 0.348 1.00 95.19 202 ARG A O 1
ATOM 1487 N N . ASP A 1 203 ? 5.757 -20.301 -0.611 1.00 94.00 203 ASP A N 1
ATOM 1488 C CA . ASP A 1 203 ? 6.644 -20.218 0.547 1.00 94.00 203 ASP A CA 1
ATOM 1489 C C . ASP A 1 203 ? 7.494 -18.938 0.556 1.00 94.00 203 ASP A C 1
ATOM 1491 O O . ASP A 1 203 ? 8.374 -18.781 1.410 1.00 94.00 203 ASP A O 1
ATOM 1495 N N . HIS A 1 204 ? 7.201 -17.992 -0.342 1.00 96.25 204 HIS A N 1
ATOM 1496 C CA . HIS A 1 204 ? 7.845 -16.688 -0.367 1.00 96.25 204 HIS A CA 1
ATOM 1497 C C . HIS A 1 204 ? 7.689 -15.950 0.976 1.00 96.25 204 HIS A C 1
ATOM 1499 O O . HIS A 1 204 ? 6.694 -16.104 1.695 1.00 96.25 204 HIS A O 1
ATOM 1505 N N . VAL A 1 205 ? 8.665 -15.099 1.318 1.00 97.31 205 VAL A N 1
ATOM 1506 C CA . VAL A 1 205 ? 8.713 -14.406 2.616 1.00 97.31 205 VAL A CA 1
ATOM 1507 C C . VAL A 1 205 ? 7.462 -13.567 2.888 1.00 97.31 205 VAL A C 1
ATOM 1509 O O . VAL A 1 205 ? 7.017 -13.519 4.030 1.00 97.31 205 VAL A O 1
ATOM 1512 N N . VAL A 1 206 ? 6.844 -12.973 1.858 1.00 98.06 206 VAL A N 1
ATOM 1513 C CA . VAL A 1 206 ? 5.584 -12.220 2.009 1.00 98.06 206 VAL A CA 1
ATOM 1514 C C . VAL A 1 206 ? 4.442 -13.142 2.426 1.00 98.06 206 VAL A C 1
ATOM 1516 O O . VAL A 1 206 ? 3.760 -12.841 3.397 1.00 98.06 206 VAL A O 1
ATOM 1519 N N . ALA A 1 207 ? 4.259 -14.284 1.757 1.00 97.94 207 ALA A N 1
ATOM 1520 C CA . ALA A 1 207 ? 3.205 -15.242 2.095 1.00 97.94 207 ALA A CA 1
ATOM 1521 C C . ALA A 1 207 ? 3.360 -15.762 3.533 1.00 97.94 207 ALA A C 1
ATOM 1523 O O . ALA A 1 207 ? 2.413 -15.747 4.320 1.00 97.94 207 ALA A O 1
ATOM 1524 N N . ARG A 1 208 ? 4.590 -16.123 3.915 1.00 98.19 208 ARG A N 1
ATOM 1525 C CA . ARG A 1 208 ? 4.915 -16.540 5.285 1.00 98.19 208 ARG A CA 1
ATOM 1526 C C . ARG A 1 208 ? 4.679 -15.432 6.314 1.00 98.19 208 ARG A C 1
ATOM 1528 O O . ARG A 1 208 ? 4.202 -15.717 7.407 1.00 98.19 208 ARG A O 1
ATOM 1535 N N . ALA A 1 209 ? 5.021 -14.188 5.980 1.00 98.56 209 ALA A N 1
ATOM 1536 C CA . ALA A 1 209 ? 4.816 -13.029 6.841 1.00 98.56 209 ALA A CA 1
ATOM 1537 C C . ALA A 1 209 ? 3.326 -12.747 7.073 1.00 98.56 209 ALA A C 1
ATOM 1539 O O . ALA A 1 209 ? 2.930 -12.531 8.216 1.00 98.56 209 ALA A O 1
ATOM 1540 N N . ILE A 1 210 ? 2.501 -12.808 6.019 1.00 98.75 210 ILE A N 1
ATOM 1541 C CA . ILE A 1 210 ? 1.041 -12.679 6.131 1.00 98.75 210 ILE A CA 1
ATOM 1542 C C . ILE A 1 210 ? 0.519 -13.739 7.104 1.00 98.75 210 ILE A C 1
ATOM 1544 O O . ILE A 1 210 ? -0.094 -13.381 8.106 1.00 98.75 210 ILE A O 1
ATOM 1548 N N . HIS A 1 211 ? 0.825 -15.018 6.861 1.00 98.25 211 HIS A N 1
ATOM 1549 C CA . HIS A 1 211 ? 0.355 -16.118 7.704 1.00 98.25 211 HIS A CA 1
ATOM 1550 C C . HIS A 1 211 ? 0.759 -15.931 9.176 1.00 98.25 211 HIS A C 1
ATOM 1552 O O . HIS A 1 211 ? -0.091 -15.952 10.062 1.00 98.25 211 HIS A O 1
ATOM 1558 N N . ALA A 1 212 ? 2.037 -15.634 9.432 1.00 98.62 212 ALA A N 1
ATOM 1559 C CA . ALA A 1 212 ? 2.549 -15.437 10.785 1.00 98.62 212 ALA A CA 1
ATOM 1560 C C . ALA A 1 212 ? 1.882 -14.260 11.521 1.00 98.62 212 ALA A C 1
ATOM 1562 O O . ALA A 1 212 ? 1.616 -14.353 12.721 1.00 98.62 212 ALA A O 1
ATOM 1563 N N . VAL A 1 213 ? 1.591 -13.156 10.822 1.00 98.75 213 VAL A N 1
ATOM 1564 C CA . VAL A 1 213 ? 0.879 -12.018 11.422 1.00 98.75 213 VAL A CA 1
ATOM 1565 C C . VAL A 1 213 ? -0.586 -12.357 11.677 1.00 98.75 213 VAL A C 1
ATOM 1567 O O . VAL A 1 213 ? -1.079 -12.055 12.762 1.00 98.75 213 VAL A O 1
ATOM 1570 N N . LYS A 1 214 ? -1.278 -13.017 10.738 1.00 98.31 214 LYS A N 1
ATOM 1571 C CA . LYS A 1 214 ? -2.678 -13.429 10.938 1.00 98.31 214 LYS A CA 1
ATOM 1572 C C . LYS A 1 214 ? -2.829 -14.382 12.126 1.00 98.31 214 LYS A C 1
ATOM 1574 O O . LYS A 1 214 ? -3.804 -14.254 12.861 1.00 98.31 214 LYS A O 1
ATOM 1579 N N . ASP A 1 215 ? -1.855 -15.259 12.360 1.00 98.19 215 ASP A N 1
ATOM 1580 C CA . ASP A 1 215 ? -1.837 -16.154 13.521 1.00 98.19 215 ASP A CA 1
ATOM 1581 C C . ASP A 1 215 ? -1.587 -15.405 14.840 1.00 98.19 215 ASP A C 1
ATOM 1583 O O . ASP A 1 215 ? -2.195 -15.708 15.868 1.00 98.19 215 ASP A O 1
ATOM 1587 N N . ALA A 1 216 ? -0.678 -14.427 14.840 1.00 98.31 216 ALA A N 1
ATOM 1588 C CA . ALA A 1 216 ? -0.257 -13.739 16.058 1.00 98.31 216 ALA A CA 1
ATOM 1589 C C . ALA A 1 216 ? -1.131 -12.537 16.452 1.00 98.31 216 ALA A C 1
ATOM 1591 O O . ALA A 1 216 ? -1.179 -12.196 17.636 1.00 98.31 216 ALA A O 1
ATOM 1592 N N . ALA A 1 217 ? -1.763 -11.885 15.476 1.00 98.19 217 ALA A N 1
ATOM 1593 C CA . ALA A 1 217 ? -2.551 -10.663 15.617 1.00 98.19 217 ALA A CA 1
ATOM 1594 C C . ALA A 1 217 ? -3.723 -10.656 14.604 1.00 98.19 217 ALA A C 1
ATOM 1596 O O . ALA A 1 217 ? -3.740 -9.843 13.679 1.00 98.19 217 ALA A O 1
ATOM 1597 N N . PRO A 1 218 ? -4.725 -11.547 14.751 1.00 97.19 218 PRO A N 1
ATOM 1598 C CA . PRO A 1 218 ? -5.790 -11.742 13.756 1.00 97.19 218 PRO A CA 1
ATOM 1599 C C . PRO A 1 218 ? -6.662 -10.502 13.502 1.00 97.19 218 PRO A C 1
ATOM 1601 O O . PRO A 1 218 ? -7.253 -10.376 12.425 1.00 97.19 218 PRO A O 1
ATOM 1604 N N . ASP A 1 219 ? -6.734 -9.587 14.474 1.00 96.06 219 ASP A N 1
ATOM 1605 C CA . ASP A 1 219 ? -7.475 -8.326 14.379 1.00 96.06 219 ASP A CA 1
ATOM 1606 C C . ASP A 1 219 ? -6.726 -7.216 13.621 1.00 96.06 219 ASP A C 1
ATOM 1608 O O . ASP A 1 219 ? -7.357 -6.229 13.234 1.00 96.06 219 ASP A O 1
ATOM 1612 N N . LEU A 1 220 ? -5.420 -7.378 13.370 1.00 98.31 220 LEU A N 1
ATOM 1613 C CA . LEU A 1 220 ? -4.624 -6.465 12.552 1.00 98.31 220 LEU A CA 1
ATOM 1614 C C . LEU A 1 220 ? -4.808 -6.822 11.071 1.00 98.31 220 LEU A C 1
ATOM 1616 O O . LEU A 1 220 ? -4.554 -7.956 10.652 1.00 98.31 220 LEU A O 1
ATOM 1620 N N . ALA A 1 221 ? -5.270 -5.866 10.264 1.00 98.69 221 ALA A N 1
ATOM 1621 C CA . ALA A 1 221 ? -5.493 -6.114 8.845 1.00 98.69 221 ALA A CA 1
ATOM 1622 C C . ALA A 1 221 ? -4.174 -6.168 8.062 1.00 98.69 221 ALA A C 1
ATOM 1624 O O . ALA A 1 221 ? -3.224 -5.446 8.366 1.00 98.69 221 ALA A O 1
ATOM 1625 N N . ILE A 1 222 ? -4.124 -6.984 7.012 1.00 98.88 222 ILE A N 1
ATOM 1626 C CA . ILE A 1 222 ? -2.949 -7.121 6.152 1.00 98.88 222 ILE A CA 1
ATOM 1627 C C . ILE A 1 222 ? -3.266 -6.680 4.728 1.00 98.88 222 ILE A C 1
ATOM 1629 O O . ILE A 1 222 ? -3.994 -7.343 3.991 1.00 98.88 222 ILE A O 1
ATOM 1633 N N . ALA A 1 223 ? -2.676 -5.564 4.319 1.00 98.88 223 ALA A N 1
ATOM 1634 C CA . ALA A 1 223 ? -2.582 -5.159 2.929 1.00 98.88 223 ALA A CA 1
ATOM 1635 C C . ALA A 1 223 ? -1.274 -5.681 2.312 1.00 98.88 223 ALA A C 1
ATOM 1637 O O . ALA A 1 223 ? -0.248 -5.792 2.987 1.00 98.88 223 ALA A O 1
ATOM 1638 N N . THR A 1 224 ? -1.287 -5.973 1.013 1.00 98.56 224 THR A N 1
ATOM 1639 C CA . THR A 1 224 ? -0.085 -6.415 0.289 1.00 98.56 224 THR A CA 1
ATOM 1640 C C . THR A 1 224 ? 0.140 -5.609 -0.979 1.00 98.56 224 THR A C 1
ATOM 1642 O O . THR A 1 224 ? -0.805 -5.255 -1.691 1.00 98.56 224 THR A O 1
ATOM 1645 N N . ASP A 1 225 ? 1.412 -5.339 -1.262 1.00 98.19 225 ASP A N 1
ATOM 1646 C CA . ASP A 1 225 ? 1.849 -4.825 -2.554 1.00 98.19 225 ASP A CA 1
ATOM 1647 C C . ASP A 1 225 ? 1.874 -5.957 -3.589 1.00 98.19 225 ASP A C 1
ATOM 1649 O O . ASP A 1 225 ? 2.512 -6.989 -3.380 1.00 98.19 225 ASP A O 1
ATOM 1653 N N . VAL A 1 226 ? 1.177 -5.769 -4.710 1.00 98.69 226 VAL A N 1
ATOM 1654 C CA . VAL A 1 226 ? 1.163 -6.718 -5.832 1.00 98.69 226 VAL A CA 1
ATOM 1655 C C . VAL A 1 226 ? 1.890 -6.074 -7.009 1.00 98.69 226 VAL A C 1
ATOM 1657 O O . VAL A 1 226 ? 1.312 -5.312 -7.787 1.00 98.69 226 VAL A O 1
ATOM 1660 N N . CYS A 1 227 ? 3.192 -6.336 -7.110 1.00 98.12 227 CYS A N 1
ATOM 1661 C CA . CYS A 1 227 ? 4.071 -5.746 -8.115 1.00 98.12 227 CYS A CA 1
ATOM 1662 C C . CYS A 1 227 ? 5.269 -6.661 -8.416 1.00 98.12 227 CYS A C 1
ATOM 1664 O O . CYS A 1 227 ? 5.582 -7.569 -7.650 1.00 98.12 227 CYS A O 1
ATOM 1666 N N . VAL A 1 228 ? 5.970 -6.390 -9.519 1.00 97.75 228 VAL A N 1
ATOM 1667 C CA . VAL A 1 228 ? 7.169 -7.135 -9.952 1.00 97.75 228 VAL A CA 1
ATOM 1668 C C . VAL A 1 228 ? 8.480 -6.372 -9.712 1.00 97.75 228 VAL A C 1
ATOM 1670 O O . VAL A 1 228 ? 9.564 -6.931 -9.866 1.00 97.75 228 VAL A O 1
ATOM 1673 N N . CYS A 1 229 ? 8.424 -5.097 -9.309 1.00 96.38 229 CYS A N 1
ATOM 1674 C CA . CYS A 1 229 ? 9.612 -4.235 -9.264 1.00 96.38 229 CYS A CA 1
ATOM 1675 C C . CYS A 1 229 ? 10.656 -4.650 -8.218 1.00 96.38 229 CYS A C 1
ATOM 1677 O O . CYS A 1 229 ? 11.847 -4.449 -8.436 1.00 96.38 229 CYS A O 1
ATOM 1679 N N . ALA A 1 230 ? 10.237 -5.240 -7.096 1.00 95.25 230 ALA A N 1
ATOM 1680 C CA . ALA A 1 230 ? 11.168 -5.731 -6.076 1.00 95.25 230 ALA A CA 1
ATOM 1681 C C . ALA A 1 230 ? 11.876 -7.035 -6.495 1.00 95.25 230 ALA A C 1
ATOM 1683 O O . ALA A 1 230 ? 12.929 -7.365 -5.957 1.00 95.25 230 ALA A O 1
ATOM 1684 N N . TYR A 1 231 ? 11.331 -7.744 -7.487 1.00 96.88 231 TYR A N 1
ATOM 1685 C CA . TYR A 1 231 ? 11.696 -9.122 -7.833 1.00 96.88 231 TYR A CA 1
ATOM 1686 C C . TYR A 1 231 ? 12.401 -9.251 -9.185 1.00 96.88 231 TYR A C 1
ATOM 1688 O O . TYR A 1 231 ? 12.855 -10.333 -9.544 1.00 96.88 231 TYR A O 1
ATOM 1696 N N . THR A 1 232 ? 12.500 -8.155 -9.935 1.00 96.56 232 THR A N 1
ATOM 1697 C CA . THR A 1 232 ? 13.171 -8.113 -11.237 1.00 96.56 232 THR A CA 1
ATOM 1698 C C . THR A 1 232 ? 14.507 -7.381 -11.137 1.00 96.56 232 THR A C 1
ATOM 1700 O O . THR A 1 232 ? 14.614 -6.403 -10.384 1.00 96.56 232 THR A O 1
ATOM 1703 N N . PRO A 1 233 ? 15.537 -7.791 -11.902 1.00 94.75 233 PRO A N 1
ATOM 1704 C CA . PRO A 1 233 ? 16.810 -7.078 -11.943 1.00 94.75 233 PRO A CA 1
ATOM 1705 C C . PRO A 1 233 ? 16.645 -5.626 -12.399 1.00 94.75 233 PRO A C 1
ATOM 1707 O O . PRO A 1 233 ? 17.285 -4.739 -11.855 1.00 94.75 233 PRO A O 1
ATOM 1710 N N . HIS A 1 234 ? 15.737 -5.355 -13.337 1.00 94.12 234 HIS A N 1
ATOM 1711 C CA . HIS A 1 234 ? 15.536 -4.020 -13.905 1.00 94.12 234 HIS A CA 1
ATOM 1712 C C . HIS A 1 234 ? 14.716 -3.050 -13.030 1.00 94.12 234 HIS A C 1
ATOM 1714 O O . HIS A 1 234 ? 14.649 -1.861 -13.334 1.00 94.12 234 HIS A O 1
ATOM 1720 N N . GLY A 1 235 ? 14.030 -3.512 -11.977 1.00 94.81 235 GLY A N 1
ATOM 1721 C CA . GLY A 1 235 ? 13.303 -2.637 -11.035 1.00 94.81 235 GLY A CA 1
ATOM 1722 C C . GLY A 1 235 ? 12.049 -1.921 -11.578 1.00 94.81 235 GLY A C 1
ATOM 1723 O O . GLY A 1 235 ? 11.416 -1.133 -10.862 1.00 94.81 235 GLY A O 1
ATOM 1724 N N . GLN A 1 236 ? 11.686 -2.162 -12.840 1.00 96.44 236 GLN A N 1
ATOM 1725 C CA . GLN A 1 236 ? 10.444 -1.704 -13.471 1.00 96.44 236 GLN A CA 1
ATOM 1726 C C . GLN A 1 236 ? 9.217 -2.441 -12.920 1.00 96.44 236 GLN A C 1
ATOM 1728 O O . GLN A 1 236 ? 9.293 -3.589 -12.494 1.00 96.44 236 GLN A O 1
ATOM 1733 N N . CYS A 1 237 ? 8.055 -1.790 -12.978 1.00 96.75 237 CYS A N 1
ATOM 1734 C CA . CYS A 1 237 ? 6.778 -2.391 -12.573 1.00 96.75 237 CYS A CA 1
ATOM 1735 C C . CYS A 1 237 ? 6.123 -3.245 -13.677 1.00 96.75 237 CYS A C 1
ATOM 1737 O O . CYS A 1 237 ? 4.948 -3.587 -13.563 1.00 96.75 237 CYS A O 1
ATOM 1739 N N . VAL A 1 238 ? 6.857 -3.540 -14.749 1.00 97.81 238 VAL A N 1
ATOM 1740 C CA . VAL A 1 238 ? 6.419 -4.327 -15.902 1.00 97.81 238 VAL A CA 1
ATOM 1741 C C . VAL A 1 238 ? 7.536 -5.290 -16.287 1.00 97.81 238 VAL A C 1
ATOM 1743 O O . VAL A 1 238 ? 8.709 -4.942 -16.160 1.00 97.81 238 VAL A O 1
ATOM 1746 N N . LEU A 1 239 ? 7.164 -6.491 -16.719 1.00 97.88 239 LEU A N 1
ATOM 1747 C CA . LEU A 1 239 ? 8.069 -7.465 -17.322 1.00 97.88 239 LEU A CA 1
ATOM 1748 C C . LEU A 1 239 ? 8.371 -7.069 -18.770 1.00 97.88 239 LEU A C 1
ATOM 1750 O O . LEU A 1 239 ? 7.595 -6.346 -19.399 1.00 97.88 239 LEU A O 1
ATOM 1754 N N . PHE A 1 240 ? 9.461 -7.589 -19.324 1.00 97.12 240 PHE A N 1
ATOM 1755 C CA . PHE A 1 240 ? 9.825 -7.364 -20.721 1.00 97.12 240 PHE A CA 1
ATOM 1756 C C . PHE A 1 240 ? 9.796 -8.664 -21.520 1.00 97.12 240 PHE A C 1
ATOM 1758 O O . PHE A 1 240 ? 10.135 -9.733 -21.021 1.00 97.12 240 PHE A O 1
ATOM 1765 N N . ALA A 1 241 ? 9.401 -8.562 -22.784 1.00 94.38 241 ALA A N 1
ATOM 1766 C CA . ALA A 1 241 ? 9.547 -9.615 -23.779 1.00 94.38 241 ALA A CA 1
ATOM 1767 C C . ALA A 1 241 ? 10.084 -8.976 -25.059 1.00 94.38 241 ALA A C 1
ATOM 1769 O O . ALA A 1 241 ? 9.601 -7.922 -25.467 1.00 94.38 241 ALA A O 1
ATOM 1770 N N . GLU A 1 242 ? 11.117 -9.574 -25.654 1.00 91.69 242 GLU A N 1
ATOM 1771 C CA . GLU A 1 242 ? 11.736 -9.071 -26.894 1.00 91.69 242 GLU A CA 1
ATOM 1772 C C . GLU A 1 242 ? 12.164 -7.588 -26.806 1.00 91.69 242 GLU A C 1
ATOM 1774 O O . GLU A 1 242 ? 12.090 -6.826 -27.767 1.00 91.69 242 GLU A O 1
ATOM 1779 N N . GLY A 1 243 ? 12.605 -7.159 -25.618 1.00 88.88 243 GLY A N 1
ATOM 1780 C CA . GLY A 1 243 ? 13.044 -5.784 -25.358 1.00 88.88 243 GLY A CA 1
ATOM 1781 C C . GLY A 1 243 ? 11.916 -4.752 -25.245 1.00 88.88 243 GLY A C 1
ATOM 1782 O O . GLY A 1 243 ? 12.202 -3.561 -25.181 1.00 88.88 243 GLY A O 1
ATOM 1783 N N . GLN A 1 244 ? 10.650 -5.176 -25.213 1.00 93.25 244 GLN A N 1
ATOM 1784 C CA . GLN A 1 244 ? 9.481 -4.305 -25.073 1.00 93.25 244 GLN A CA 1
ATOM 1785 C C . GLN A 1 244 ? 8.693 -4.636 -23.805 1.00 93.25 244 GLN A C 1
ATOM 1787 O O . GLN A 1 244 ? 8.738 -5.761 -23.305 1.00 93.25 244 GLN A O 1
ATOM 1792 N N . ALA A 1 245 ? 7.958 -3.653 -23.283 1.00 95.88 245 ALA A N 1
ATOM 1793 C CA . ALA A 1 245 ? 7.103 -3.847 -22.118 1.00 95.88 245 ALA A CA 1
ATOM 1794 C C . ALA A 1 245 ? 6.003 -4.882 -22.418 1.00 95.88 245 ALA A C 1
ATOM 1796 O O . ALA A 1 245 ? 5.169 -4.690 -23.303 1.00 95.88 245 ALA A O 1
ATOM 1797 N N . ASN A 1 246 ? 5.973 -5.968 -21.649 1.00 97.50 246 ASN A N 1
ATOM 1798 C CA . ASN A 1 246 ? 4.997 -7.044 -21.773 1.00 97.50 246 ASN A CA 1
ATOM 1799 C C . ASN A 1 246 ? 3.891 -6.882 -20.724 1.00 97.50 246 ASN A C 1
ATOM 1801 O O . ASN A 1 246 ? 3.905 -7.514 -19.664 1.00 97.50 246 ASN A O 1
ATOM 1805 N N . VAL A 1 247 ? 2.915 -6.021 -21.018 1.00 97.44 247 VAL A N 1
ATOM 1806 C CA . VAL A 1 247 ? 1.787 -5.759 -20.109 1.00 97.44 247 VAL A CA 1
ATOM 1807 C C . VAL A 1 247 ? 0.980 -7.030 -19.847 1.00 97.44 247 VAL A C 1
ATOM 1809 O O . VAL A 1 247 ? 0.692 -7.318 -18.691 1.00 97.44 247 VAL A O 1
ATOM 1812 N N . ALA A 1 248 ? 0.664 -7.814 -20.882 1.00 97.44 248 ALA A N 1
ATOM 1813 C CA . ALA A 1 248 ? -0.146 -9.024 -20.743 1.00 97.44 248 ALA A CA 1
ATOM 1814 C C . ALA A 1 248 ? 0.517 -10.054 -19.814 1.00 97.44 248 ALA A C 1
ATOM 1816 O O . ALA A 1 248 ? -0.070 -10.424 -18.802 1.00 97.44 248 ALA A O 1
ATOM 1817 N N . GLY A 1 249 ? 1.778 -10.415 -20.080 1.00 98.06 249 GLY A N 1
ATOM 1818 C CA . GLY A 1 249 ? 2.518 -11.343 -19.220 1.00 98.06 249 GLY A CA 1
ATOM 1819 C C . GLY A 1 249 ? 2.744 -10.800 -17.808 1.00 98.06 249 GLY A C 1
ATOM 1820 O O . GLY A 1 249 ? 2.779 -11.563 -16.846 1.00 98.06 249 GLY A O 1
ATOM 1821 N N . THR A 1 250 ? 2.833 -9.474 -17.647 1.00 98.69 250 THR A N 1
ATOM 1822 C CA . THR A 1 250 ? 2.877 -8.886 -16.304 1.00 98.69 250 THR A CA 1
ATOM 1823 C C . THR A 1 250 ? 1.547 -9.055 -15.578 1.00 98.69 250 THR A C 1
ATOM 1825 O O . THR A 1 250 ? 1.553 -9.431 -14.414 1.00 98.69 250 THR A O 1
ATOM 1828 N N . LEU A 1 251 ? 0.408 -8.803 -16.232 1.00 98.75 251 LEU A N 1
ATOM 1829 C CA . LEU A 1 251 ? -0.914 -8.978 -15.621 1.00 98.75 251 LEU A CA 1
ATOM 1830 C C . LEU A 1 251 ? -1.154 -10.426 -15.176 1.00 98.75 251 LEU A C 1
ATOM 1832 O O . LEU A 1 251 ? -1.751 -10.614 -14.114 1.00 98.75 251 LEU A O 1
ATOM 1836 N N . ASP A 1 252 ? -0.659 -11.405 -15.937 1.00 98.56 252 ASP A N 1
ATOM 1837 C CA . ASP A 1 252 ? -0.694 -12.825 -15.566 1.00 98.56 252 ASP A CA 1
ATOM 1838 C C . ASP A 1 252 ? 0.152 -13.084 -14.310 1.00 98.56 252 ASP A C 1
ATOM 1840 O O . ASP A 1 252 ? -0.333 -13.665 -13.338 1.00 98.56 252 ASP A O 1
ATOM 1844 N N . ARG A 1 253 ? 1.380 -12.551 -14.251 1.00 98.69 253 ARG A N 1
ATOM 1845 C CA . ARG A 1 253 ? 2.223 -12.657 -13.049 1.00 98.69 253 ARG A CA 1
ATOM 1846 C C . ARG A 1 253 ? 1.597 -11.972 -11.832 1.00 98.69 253 ARG A C 1
ATOM 1848 O O . ARG A 1 253 ? 1.619 -12.525 -10.736 1.00 98.69 253 ARG A O 1
ATOM 1855 N N . LEU A 1 254 ? 0.997 -10.792 -11.993 1.00 98.81 254 LEU A N 1
ATOM 1856 C CA . LEU A 1 254 ? 0.304 -10.109 -10.895 1.00 98.81 254 LEU A CA 1
ATOM 1857 C C . LEU A 1 254 ? -0.897 -10.921 -10.380 1.00 98.81 254 LEU A C 1
ATOM 1859 O O . LEU A 1 254 ? -1.160 -10.908 -9.179 1.00 98.81 254 LEU A O 1
ATOM 1863 N N . ALA A 1 255 ? -1.605 -11.640 -11.257 1.00 98.75 255 ALA A N 1
ATOM 1864 C CA . ALA A 1 255 ? -2.671 -12.561 -10.864 1.00 98.75 255 ALA A CA 1
ATOM 1865 C C . ALA A 1 255 ? -2.142 -13.743 -10.033 1.00 98.75 255 ALA A C 1
ATOM 1867 O O . ALA A 1 255 ? -2.748 -14.085 -9.016 1.00 98.75 255 ALA A O 1
ATOM 1868 N N . GLU A 1 256 ? -1.004 -14.328 -10.415 1.00 98.69 256 GLU A N 1
ATOM 1869 C CA . GLU A 1 256 ? -0.349 -15.405 -9.657 1.00 98.69 256 GLU A CA 1
ATOM 1870 C C . GLU A 1 256 ? 0.076 -14.934 -8.256 1.00 98.69 256 GLU A C 1
ATOM 1872 O O . GLU A 1 256 ? -0.258 -15.576 -7.260 1.00 98.69 256 GLU A O 1
ATOM 1877 N N . ILE A 1 257 ? 0.731 -13.769 -8.163 1.00 98.69 257 ILE A N 1
ATOM 1878 C CA . ILE A 1 257 ? 1.128 -13.145 -6.885 1.00 98.69 257 ILE A CA 1
ATOM 1879 C C . ILE A 1 257 ? -0.103 -12.908 -5.999 1.00 98.69 257 ILE A C 1
ATOM 1881 O O . ILE A 1 257 ? -0.123 -13.262 -4.820 1.00 98.69 257 ILE A O 1
ATOM 1885 N N . ALA A 1 258 ? -1.162 -12.335 -6.572 1.00 98.69 258 ALA A N 1
ATOM 1886 C CA . ALA A 1 258 ? -2.397 -12.048 -5.856 1.00 98.69 258 ALA A CA 1
ATOM 1887 C C . ALA A 1 258 ? -3.083 -13.303 -5.313 1.00 98.69 258 ALA A C 1
ATOM 1889 O O . ALA A 1 258 ? -3.605 -13.270 -4.200 1.00 98.69 258 ALA A O 1
ATOM 1890 N N . ALA A 1 259 ? -3.069 -14.403 -6.070 1.00 98.38 259 ALA A N 1
ATOM 1891 C CA . ALA A 1 259 ? -3.604 -15.678 -5.610 1.00 98.38 259 ALA A CA 1
ATOM 1892 C C . ALA A 1 259 ? -2.816 -16.211 -4.403 1.00 98.38 259 ALA A C 1
ATOM 1894 O O . ALA A 1 259 ? -3.432 -16.637 -3.429 1.00 98.38 259 ALA A O 1
ATOM 1895 N N . VAL A 1 260 ? -1.480 -16.121 -4.424 1.00 98.31 260 VAL A N 1
ATOM 1896 C CA . VAL A 1 260 ? -0.636 -16.509 -3.281 1.00 98.31 260 VAL A CA 1
ATOM 1897 C C . VAL A 1 260 ? -0.908 -15.641 -2.055 1.00 98.31 260 VAL A C 1
ATOM 1899 O O . VAL A 1 260 ? -1.096 -16.163 -0.960 1.00 98.31 260 VAL A O 1
ATOM 1902 N N . HIS A 1 261 ? -0.975 -14.319 -2.217 1.00 98.69 261 HIS A N 1
ATOM 1903 C CA . HIS A 1 261 ? -1.253 -13.415 -1.098 1.00 98.69 261 HIS A CA 1
ATOM 1904 C C . HIS A 1 261 ? -2.659 -13.635 -0.518 1.00 98.69 261 HIS A C 1
ATOM 1906 O O . HIS A 1 261 ? -2.843 -13.588 0.699 1.00 98.69 261 HIS A O 1
ATOM 1912 N N . ALA A 1 262 ? -3.652 -13.902 -1.373 1.00 97.94 262 ALA A N 1
ATOM 1913 C CA . ALA A 1 262 ? -5.008 -14.229 -0.946 1.00 97.94 262 ALA A CA 1
ATOM 1914 C C . ALA A 1 262 ? -5.050 -15.539 -0.143 1.00 97.94 262 ALA A C 1
ATOM 1916 O O . ALA A 1 262 ? -5.645 -15.561 0.935 1.00 97.94 262 ALA A O 1
ATOM 1917 N N . ASP A 1 263 ? -4.393 -16.596 -0.636 1.00 97.12 263 ASP A N 1
ATOM 1918 C CA . ASP A 1 263 ? -4.266 -17.904 0.030 1.00 97.12 263 ASP A CA 1
ATOM 1919 C C . ASP A 1 263 ? -3.594 -17.773 1.406 1.00 97.12 263 ASP A C 1
ATOM 1921 O O . ASP A 1 263 ? -4.056 -18.351 2.384 1.00 97.12 263 ASP A O 1
ATOM 1925 N N . ALA A 1 264 ? -2.574 -16.916 1.511 1.00 97.94 264 ALA A N 1
ATOM 1926 C CA . ALA A 1 264 ? -1.878 -16.635 2.766 1.00 97.94 264 ALA A CA 1
ATOM 1927 C C . ALA A 1 264 ? -2.715 -15.849 3.796 1.00 97.94 264 ALA A C 1
ATOM 1929 O O . ALA A 1 264 ? -2.336 -15.786 4.965 1.00 97.94 264 ALA A O 1
ATOM 1930 N N . GLY A 1 265 ? -3.842 -15.253 3.386 1.00 97.44 265 GLY A N 1
ATOM 1931 C CA . GLY A 1 265 ? -4.754 -14.534 4.280 1.00 97.44 265 GLY A CA 1
ATOM 1932 C C . GLY A 1 265 ? -4.668 -13.009 4.212 1.00 97.44 265 GLY A C 1
ATOM 1933 O O . GLY A 1 265 ? -5.045 -12.348 5.177 1.00 97.44 265 GLY A O 1
ATOM 1934 N N . ALA A 1 266 ? -4.192 -12.435 3.100 1.00 98.50 266 ALA A N 1
ATOM 1935 C CA . ALA A 1 266 ? -4.258 -10.990 2.898 1.00 98.50 266 ALA A CA 1
ATOM 1936 C C . ALA A 1 266 ? -5.712 -10.487 2.970 1.00 98.50 266 ALA A C 1
ATOM 1938 O O . ALA A 1 266 ? -6.633 -11.128 2.460 1.00 98.50 266 ALA A O 1
ATOM 1939 N N . ASP A 1 267 ? -5.891 -9.311 3.566 1.00 98.75 267 ASP A N 1
ATOM 1940 C CA . ASP A 1 267 ? -7.173 -8.628 3.745 1.00 98.75 267 ASP A CA 1
ATOM 1941 C C . ASP A 1 267 ? -7.394 -7.529 2.687 1.00 98.75 267 ASP A C 1
ATOM 1943 O O . ASP A 1 267 ? -8.516 -7.058 2.509 1.00 98.75 267 ASP A O 1
ATOM 1947 N N . LEU A 1 268 ? -6.337 -7.072 2.001 1.00 98.81 268 LEU A N 1
ATOM 1948 C CA . LEU A 1 268 ? -6.390 -6.089 0.910 1.00 98.81 268 LEU A CA 1
ATOM 1949 C C . LEU A 1 268 ? -5.239 -6.301 -0.086 1.00 98.81 268 LEU A C 1
ATOM 1951 O O . LEU A 1 268 ? -4.081 -6.449 0.304 1.00 98.81 268 LEU A O 1
ATOM 1955 N N . LEU A 1 269 ? -5.538 -6.245 -1.385 1.00 98.88 269 LEU A N 1
ATOM 1956 C CA . LEU A 1 269 ? -4.525 -6.291 -2.445 1.00 98.88 269 LEU A CA 1
ATOM 1957 C C . LEU A 1 269 ? -4.364 -4.928 -3.123 1.00 98.88 269 LEU A C 1
ATOM 1959 O O . LEU A 1 269 ? -5.358 -4.294 -3.486 1.00 98.88 269 LEU A O 1
ATOM 1963 N N . ILE A 1 270 ? -3.118 -4.497 -3.334 1.00 98.81 270 ILE A N 1
ATOM 1964 C CA . ILE A 1 270 ? -2.796 -3.201 -3.943 1.00 98.81 270 ILE A CA 1
ATOM 1965 C C . ILE A 1 270 ? -1.866 -3.409 -5.151 1.00 98.81 270 ILE A C 1
ATOM 1967 O O . ILE A 1 270 ? -0.649 -3.504 -4.975 1.00 98.81 270 ILE A O 1
ATOM 1971 N N . PRO A 1 271 ? -2.384 -3.458 -6.396 1.00 98.50 271 PRO A N 1
ATOM 1972 C CA . PRO A 1 271 ? -1.540 -3.471 -7.587 1.00 98.50 271 PRO A CA 1
ATOM 1973 C C . PRO A 1 271 ? -0.886 -2.098 -7.802 1.00 98.50 271 PRO A C 1
ATOM 1975 O O . PRO A 1 271 ? -1.491 -1.178 -8.355 1.00 98.50 271 PRO A O 1
ATOM 1978 N N . SER A 1 272 ? 0.364 -1.934 -7.364 1.00 97.31 272 SER A N 1
ATOM 1979 C CA . SER A 1 272 ? 1.035 -0.622 -7.32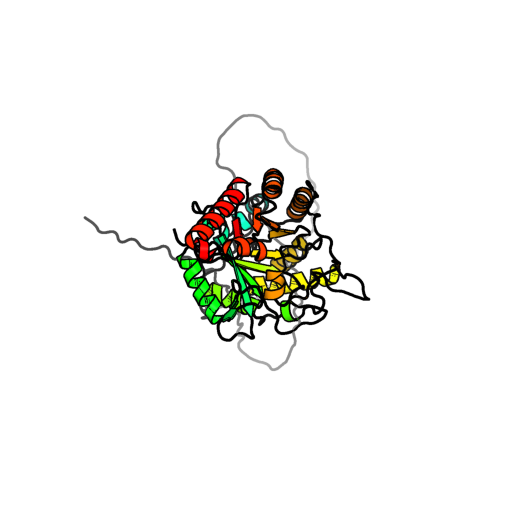4 1.00 97.31 272 SER A CA 1
ATOM 1980 C C . SER A 1 272 ? 1.752 -0.217 -8.617 1.00 97.31 272 SER A C 1
ATOM 1982 O O . SER A 1 272 ? 2.275 0.899 -8.722 1.00 97.31 272 SER A O 1
ATOM 1984 N N . GLY A 1 273 ? 1.773 -1.108 -9.613 1.00 96.31 273 GLY A N 1
ATOM 1985 C CA . GLY A 1 273 ? 2.515 -0.944 -10.864 1.00 96.31 273 GLY A CA 1
ATOM 1986 C C . GLY A 1 273 ? 1.895 -0.001 -11.899 1.00 96.31 273 GLY A C 1
ATOM 1987 O O . GLY A 1 273 ? 2.525 0.242 -12.921 1.00 96.31 273 GLY A O 1
ATOM 1988 N N . MET A 1 274 ? 0.691 0.534 -11.653 1.00 95.94 274 MET A N 1
ATOM 1989 C CA . MET A 1 274 ? -0.044 1.444 -12.557 1.00 95.94 274 MET A CA 1
ATOM 1990 C C . MET A 1 274 ? -0.400 0.864 -13.938 1.00 95.94 274 MET A C 1
ATOM 1992 O O . MET A 1 274 ? -0.859 1.596 -14.821 1.00 95.94 274 MET A O 1
ATOM 1996 N N . LEU A 1 275 ? -0.281 -0.452 -14.120 1.00 96.81 275 LEU A N 1
ATOM 1997 C CA . LEU A 1 275 ? -0.668 -1.141 -15.350 1.00 96.81 275 LEU A CA 1
ATOM 1998 C C . LEU A 1 275 ? -2.188 -1.143 -15.523 1.00 96.81 275 LEU A C 1
ATOM 2000 O O . LEU A 1 275 ? -2.933 -1.507 -14.606 1.00 96.81 275 LEU A O 1
ATOM 2004 N N . GLU A 1 276 ? -2.652 -0.759 -16.709 1.00 95.12 276 GLU A N 1
ATOM 2005 C CA . GLU A 1 276 ? -4.064 -0.861 -17.060 1.00 95.12 276 GLU A CA 1
ATOM 2006 C C . GLU A 1 276 ? -4.523 -2.326 -17.022 1.00 95.12 276 GLU A C 1
ATOM 2008 O O . GLU A 1 276 ? -3.835 -3.223 -17.497 1.00 95.12 276 GLU A O 1
ATOM 2013 N N . GLY A 1 277 ? -5.695 -2.577 -16.434 1.00 97.12 277 GLY A N 1
ATOM 2014 C CA . GLY A 1 277 ? -6.254 -3.925 -16.313 1.00 97.12 277 GLY A CA 1
ATOM 2015 C C . GLY A 1 277 ? -5.831 -4.690 -15.057 1.00 97.12 277 GLY A C 1
ATOM 2016 O O . GLY A 1 277 ? -6.435 -5.725 -14.781 1.00 97.12 277 GLY A O 1
ATOM 2017 N N . SER A 1 278 ? -4.902 -4.166 -14.246 1.00 98.19 278 SER A N 1
ATOM 2018 C CA . SER A 1 278 ? -4.443 -4.821 -13.007 1.00 98.19 278 SER A CA 1
ATOM 2019 C C . SER A 1 278 ? -5.591 -5.184 -12.068 1.00 98.19 278 SER A C 1
ATOM 2021 O O . SER A 1 278 ? -5.690 -6.326 -11.634 1.00 98.19 278 SER A O 1
ATOM 2023 N N . VAL A 1 279 ? -6.513 -4.250 -11.812 1.00 98.31 279 VAL A N 1
ATOM 2024 C CA . VAL A 1 279 ? -7.679 -4.489 -10.944 1.00 98.31 279 VAL A CA 1
ATOM 2025 C C . VAL A 1 279 ? -8.531 -5.656 -11.449 1.00 98.31 279 VAL A C 1
ATOM 2027 O O . VAL A 1 279 ? -8.901 -6.531 -10.667 1.00 98.31 279 VAL A O 1
ATOM 2030 N N . ARG A 1 280 ? -8.805 -5.716 -12.759 1.00 98.06 280 ARG A N 1
ATOM 2031 C CA . ARG A 1 280 ? -9.590 -6.805 -13.365 1.00 98.06 280 ARG A CA 1
ATOM 2032 C C . ARG A 1 280 ? -8.849 -8.139 -13.325 1.00 98.06 280 ARG A C 1
ATOM 2034 O O . ARG A 1 280 ? -9.483 -9.161 -13.059 1.00 98.06 280 ARG A O 1
ATOM 2041 N N . SER A 1 281 ? -7.537 -8.123 -13.568 1.00 98.56 281 SER A N 1
ATOM 2042 C CA . SER A 1 281 ? -6.690 -9.318 -13.503 1.00 98.56 281 SER A CA 1
ATOM 2043 C C . SER A 1 281 ? -6.717 -9.916 -12.094 1.00 98.56 281 SER A C 1
ATOM 2045 O O . SER A 1 281 ? -7.158 -11.050 -11.904 1.00 98.56 281 SER A O 1
ATOM 2047 N N . LEU A 1 282 ? -6.399 -9.100 -11.082 1.00 98.62 282 LEU A N 1
ATOM 2048 C CA . LEU A 1 282 ? -6.439 -9.502 -9.676 1.00 98.62 282 LEU A CA 1
ATOM 2049 C C . LEU A 1 282 ? -7.831 -9.986 -9.264 1.00 98.62 282 LEU A C 1
ATOM 2051 O O . LEU A 1 282 ? -7.950 -11.033 -8.635 1.00 98.62 282 LEU A O 1
ATOM 2055 N N . ARG A 1 283 ? -8.896 -9.262 -9.641 1.00 97.62 283 ARG A N 1
ATOM 2056 C CA . ARG A 1 283 ? -10.280 -9.644 -9.320 1.00 97.62 283 ARG A CA 1
ATOM 2057 C C . ARG A 1 283 ? -10.622 -11.022 -9.875 1.00 97.62 283 ARG A C 1
ATOM 2059 O O . ARG A 1 283 ? -11.247 -11.815 -9.171 1.00 97.62 283 ARG A O 1
ATOM 2066 N N . SER A 1 284 ? -10.223 -11.304 -11.111 1.00 97.69 284 SER A N 1
ATOM 2067 C CA . SER A 1 284 ? -10.456 -12.603 -11.746 1.00 97.69 284 SER A CA 1
ATOM 2068 C C . SER A 1 284 ? -9.692 -13.708 -11.015 1.00 97.69 284 SER A C 1
ATOM 2070 O O . SER A 1 284 ? -10.283 -14.733 -10.682 1.00 97.69 284 SER A O 1
ATOM 2072 N N . ALA A 1 285 ? -8.424 -13.458 -10.676 1.00 98.12 285 ALA A N 1
ATOM 2073 C CA . ALA A 1 285 ? -7.563 -14.404 -9.970 1.00 98.12 285 ALA A CA 1
ATOM 2074 C C . ALA A 1 285 ? -8.105 -14.776 -8.582 1.00 98.12 285 ALA A C 1
ATOM 2076 O O . ALA A 1 285 ? -8.305 -15.954 -8.292 1.00 98.12 285 ALA A O 1
ATOM 2077 N N . VAL A 1 286 ? -8.428 -13.786 -7.742 1.00 96.88 286 VAL A N 1
ATOM 2078 C CA . VAL A 1 286 ? -8.928 -14.056 -6.381 1.00 96.88 286 VAL A CA 1
ATOM 2079 C C . VAL A 1 286 ? -10.324 -14.673 -6.392 1.00 96.88 286 VAL A C 1
ATOM 2081 O O . VAL A 1 286 ? -10.635 -15.495 -5.538 1.00 96.88 286 VAL A O 1
ATOM 2084 N N . SER A 1 287 ? -11.157 -14.348 -7.388 1.00 95.50 287 SER A N 1
ATOM 2085 C CA . SER A 1 287 ? -12.464 -14.999 -7.549 1.00 95.50 287 SER A CA 1
ATOM 2086 C C . SER A 1 287 ? -12.310 -16.472 -7.937 1.00 95.50 287 SER A C 1
ATOM 2088 O O . SER A 1 287 ? -12.998 -17.321 -7.378 1.00 95.50 287 SER A O 1
ATOM 2090 N N . ALA A 1 288 ? -11.382 -16.789 -8.848 1.00 94.56 288 ALA A N 1
ATOM 2091 C CA . ALA A 1 288 ? -11.060 -18.167 -9.221 1.00 94.56 288 ALA A CA 1
ATOM 2092 C C . ALA A 1 288 ? -10.439 -18.959 -8.057 1.00 94.56 288 ALA A C 1
ATOM 2094 O O . ALA A 1 288 ? -10.681 -20.157 -7.934 1.00 94.56 288 ALA A O 1
ATOM 2095 N N . ALA A 1 289 ? -9.709 -18.281 -7.168 1.00 92.75 289 ALA A N 1
ATOM 2096 C CA . ALA A 1 289 ? -9.177 -18.842 -5.927 1.00 92.75 289 ALA A CA 1
ATOM 2097 C C . ALA A 1 289 ? -10.223 -18.967 -4.796 1.00 92.75 289 ALA A C 1
ATOM 2099 O O . ALA A 1 289 ? -9.870 -19.314 -3.674 1.00 92.75 289 ALA A O 1
ATOM 2100 N N . GLY A 1 290 ? -11.506 -18.680 -5.057 1.00 93.44 290 GLY A N 1
ATOM 2101 C CA . GLY A 1 290 ? -12.575 -18.810 -4.061 1.00 93.44 290 GLY A CA 1
ATOM 2102 C C . GLY A 1 290 ? -12.635 -17.678 -3.031 1.00 93.44 290 GLY A C 1
ATOM 2103 O O . GLY A 1 290 ? -13.297 -17.830 -2.011 1.00 93.44 290 GLY A O 1
ATOM 2104 N N . ARG A 1 291 ? -11.984 -16.539 -3.304 1.00 95.00 291 ARG A N 1
ATOM 2105 C CA . ARG A 1 291 ? -11.937 -15.336 -2.453 1.00 95.00 291 ARG A CA 1
ATOM 2106 C C . ARG A 1 291 ? -12.555 -14.104 -3.144 1.00 95.00 291 ARG A C 1
ATOM 2108 O O . ARG A 1 291 ? -11.910 -13.053 -3.238 1.00 95.00 291 ARG A O 1
ATOM 2115 N N . PRO A 1 292 ? -13.782 -14.185 -3.703 1.00 93.56 292 PRO A N 1
ATOM 2116 C CA . PRO A 1 292 ? -14.401 -13.071 -4.429 1.00 93.56 292 PRO A CA 1
ATOM 2117 C C . PRO A 1 292 ? -14.686 -11.845 -3.545 1.00 93.56 292 PRO A C 1
ATOM 2119 O O . PRO A 1 292 ? -14.907 -10.754 -4.076 1.00 93.56 292 PRO A O 1
ATOM 2122 N N . GLU A 1 293 ? -14.690 -12.009 -2.223 1.00 92.94 293 GLU A N 1
ATOM 2123 C CA . GLU A 1 293 ? -14.886 -10.961 -1.222 1.00 92.94 293 GLU A CA 1
ATOM 2124 C C . GLU A 1 293 ? -13.636 -10.116 -0.947 1.00 92.94 293 GLU A C 1
ATOM 2126 O O . GLU A 1 293 ? -13.777 -8.999 -0.457 1.00 92.94 293 GLU A O 1
ATOM 2131 N N . LEU A 1 294 ? -12.433 -10.596 -1.287 1.00 96.56 294 LEU A N 1
ATOM 2132 C CA . LEU A 1 294 ? -11.175 -9.900 -0.996 1.00 96.56 294 LEU A CA 1
ATOM 2133 C C . LEU A 1 294 ? -11.132 -8.540 -1.718 1.00 96.56 294 LEU A C 1
ATOM 2135 O O . LEU A 1 294 ? -11.219 -8.522 -2.955 1.00 96.56 294 LEU A O 1
ATOM 2139 N N . PRO A 1 295 ? -11.049 -7.396 -1.010 1.00 97.94 295 PRO A N 1
ATOM 2140 C CA . PRO A 1 295 ? -11.000 -6.087 -1.652 1.00 97.94 295 PRO A CA 1
ATOM 2141 C C . PRO A 1 295 ? -9.687 -5.845 -2.404 1.00 97.94 295 PRO A C 1
ATOM 2143 O O . PRO A 1 295 ? -8.625 -6.353 -2.041 1.00 97.94 295 PRO A O 1
ATOM 2146 N N . ILE A 1 296 ? -9.772 -5.025 -3.454 1.00 98.62 296 ILE A N 1
ATOM 2147 C CA . ILE A 1 296 ? -8.625 -4.562 -4.245 1.00 98.62 296 ILE A CA 1
ATOM 2148 C C . ILE A 1 296 ? -8.638 -3.033 -4.269 1.00 98.62 296 ILE A C 1
ATOM 2150 O O . ILE A 1 296 ? -9.625 -2.438 -4.705 1.00 98.62 296 ILE A O 1
ATOM 2154 N N . ALA A 1 297 ? -7.551 -2.389 -3.838 1.00 98.38 297 ALA A N 1
ATOM 2155 C CA . ALA A 1 297 ? -7.409 -0.936 -3.915 1.00 98.38 297 ALA A CA 1
ATOM 2156 C C . ALA A 1 297 ? -6.514 -0.544 -5.091 1.00 98.38 297 ALA A C 1
ATOM 2158 O O . ALA A 1 297 ? -5.371 -0.985 -5.190 1.00 98.38 297 ALA A O 1
ATOM 2159 N N . ALA A 1 298 ? -7.021 0.302 -5.981 1.00 97.81 298 ALA A N 1
ATOM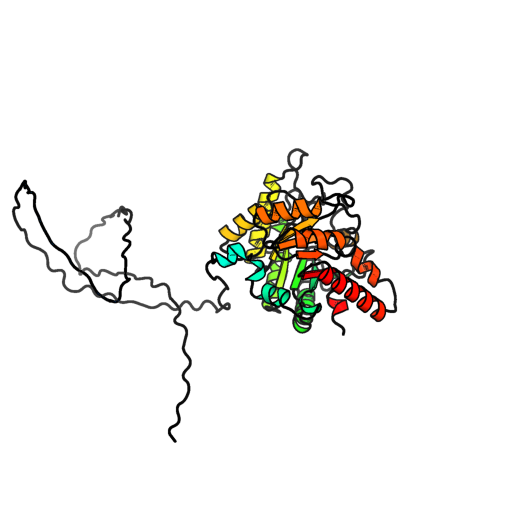 2160 C CA . ALA A 1 298 ? -6.266 0.745 -7.140 1.00 97.81 298 ALA A CA 1
ATOM 2161 C C . ALA A 1 298 ? -5.275 1.846 -6.778 1.00 97.81 298 ALA A C 1
ATOM 2163 O O . ALA A 1 298 ? -5.629 2.820 -6.119 1.00 97.81 298 ALA A O 1
ATOM 2164 N N . MET A 1 299 ? -4.045 1.724 -7.262 1.00 98.12 299 MET A N 1
ATOM 2165 C CA . MET A 1 299 ? -3.035 2.758 -7.102 1.00 98.12 299 MET A CA 1
ATOM 2166 C C . MET A 1 299 ? -3.266 3.911 -8.092 1.00 98.12 299 MET A C 1
ATOM 2168 O O . MET A 1 299 ? -3.501 3.693 -9.278 1.00 98.12 299 MET A O 1
ATOM 2172 N N . VAL A 1 300 ? -3.137 5.141 -7.603 1.00 98.06 300 VAL A N 1
ATOM 2173 C CA . VAL A 1 300 ? -3.018 6.391 -8.358 1.00 98.06 300 VAL A CA 1
ATOM 2174 C C . VAL A 1 300 ? -1.702 7.023 -7.927 1.00 98.06 300 VAL A C 1
ATOM 2176 O O . VAL A 1 300 ? -1.602 7.708 -6.908 1.00 98.06 300 VAL A O 1
ATOM 2179 N N . LYS A 1 301 ? -0.659 6.708 -8.691 1.00 97.56 301 LYS A N 1
ATOM 2180 C CA . LYS A 1 301 ? 0.723 7.076 -8.395 1.00 97.56 301 LYS A CA 1
ATOM 2181 C C . LYS A 1 301 ? 1.172 8.209 -9.305 1.00 97.56 301 LYS A C 1
ATOM 2183 O O . LYS A 1 301 ? 1.074 8.086 -10.529 1.00 97.56 301 LYS A O 1
ATOM 2188 N N . LEU A 1 302 ? 1.671 9.278 -8.699 1.00 97.75 302 LEU A N 1
ATOM 2189 C CA . LEU A 1 302 ? 2.265 10.399 -9.415 1.00 97.75 302 LEU A CA 1
ATOM 2190 C C . LEU A 1 302 ? 3.715 10.096 -9.809 1.00 97.75 302 LEU A C 1
ATOM 2192 O O . LEU A 1 302 ? 4.376 9.259 -9.193 1.00 97.75 302 LEU A O 1
ATOM 2196 N N . ASP A 1 303 ? 4.241 10.793 -10.810 1.00 96.25 303 ASP A N 1
ATOM 2197 C CA . ASP A 1 303 ? 5.650 10.712 -11.195 1.00 96.25 303 ASP A CA 1
ATOM 2198 C C . ASP A 1 303 ? 6.538 11.525 -10.245 1.00 96.25 303 ASP A C 1
ATOM 2200 O O . ASP A 1 303 ? 7.103 12.560 -10.584 1.00 96.25 303 ASP A O 1
ATOM 2204 N N . SER A 1 304 ? 6.586 11.082 -8.990 1.00 95.06 304 SER A N 1
ATOM 2205 C CA . SER A 1 304 ? 7.303 11.754 -7.911 1.00 95.06 304 SER A CA 1
ATOM 2206 C C . SER A 1 304 ? 8.714 11.200 -7.708 1.00 95.06 304 SER A C 1
ATOM 2208 O O . SER A 1 304 ? 8.980 10.010 -7.901 1.00 95.06 304 SER A O 1
ATOM 2210 N N . VAL A 1 305 ? 9.602 12.065 -7.215 1.00 94.00 305 VAL A N 1
ATOM 2211 C CA . VAL A 1 305 ? 10.937 11.704 -6.715 1.00 94.00 305 VAL A CA 1
ATOM 2212 C C . VAL A 1 305 ? 10.911 11.123 -5.294 1.00 94.00 305 VAL A C 1
ATOM 2214 O O . VAL A 1 305 ? 11.893 10.526 -4.866 1.00 94.00 305 VAL A O 1
ATOM 2217 N N . LEU A 1 306 ? 9.786 11.229 -4.575 1.00 95.38 306 LEU A N 1
ATOM 2218 C CA . LEU A 1 306 ? 9.616 10.810 -3.173 1.00 95.38 306 LEU A CA 1
ATOM 2219 C C . LEU A 1 306 ? 9.418 9.289 -3.013 1.00 95.38 306 LEU A C 1
ATOM 2221 O O . LEU A 1 306 ? 8.556 8.839 -2.258 1.00 95.38 306 LEU A O 1
ATOM 2225 N N . TYR A 1 307 ? 10.169 8.491 -3.775 1.00 94.56 307 TYR A N 1
ATOM 2226 C CA . TYR A 1 307 ? 10.156 7.023 -3.729 1.00 94.56 307 TYR A CA 1
ATOM 2227 C C . TYR A 1 307 ? 11.546 6.422 -3.484 1.00 94.56 307 TYR A C 1
ATOM 2229 O O . TYR A 1 307 ? 11.696 5.199 -3.583 1.00 94.56 307 TYR A O 1
ATOM 2237 N N . GLY A 1 308 ? 12.559 7.260 -3.250 1.00 93.88 308 GLY A N 1
ATOM 2238 C CA . GLY A 1 308 ? 13.961 6.862 -3.189 1.00 93.88 308 GLY A CA 1
ATOM 2239 C C . GLY A 1 308 ? 14.233 5.945 -2.007 1.00 93.88 308 GLY A C 1
ATOM 2240 O O . GLY A 1 308 ? 14.655 4.805 -2.207 1.00 93.88 308 GLY A O 1
ATOM 2241 N N . ALA A 1 309 ? 13.899 6.398 -0.796 1.00 94.69 309 ALA A N 1
ATOM 2242 C CA . ALA A 1 309 ? 14.153 5.646 0.433 1.00 94.69 309 ALA A CA 1
ATOM 2243 C C . ALA A 1 309 ? 13.477 4.265 0.410 1.00 94.69 309 ALA A C 1
ATOM 2245 O O . ALA A 1 309 ? 14.098 3.250 0.728 1.00 94.69 309 ALA A O 1
ATOM 2246 N N . HIS A 1 310 ? 12.227 4.196 -0.063 1.00 95.38 310 HIS A N 1
ATOM 2247 C CA . HIS A 1 310 ? 11.517 2.922 -0.196 1.00 95.38 310 HIS A CA 1
ATOM 2248 C C . HIS A 1 310 ? 12.193 1.970 -1.193 1.00 95.38 310 HIS A C 1
ATOM 2250 O O . HIS A 1 310 ? 12.296 0.777 -0.915 1.00 95.38 310 HIS A O 1
ATOM 2256 N N . ARG A 1 311 ? 12.666 2.469 -2.347 1.00 94.19 311 ARG A N 1
ATOM 2257 C CA . ARG A 1 311 ? 13.368 1.628 -3.333 1.00 94.19 311 ARG A CA 1
ATOM 2258 C C . ARG A 1 311 ? 14.643 1.030 -2.749 1.00 94.19 311 ARG A C 1
ATOM 2260 O O . ARG A 1 311 ? 14.858 -0.165 -2.933 1.00 94.19 311 ARG A O 1
ATOM 2267 N N . THR A 1 312 ? 15.423 1.812 -2.003 1.00 93.81 312 THR A N 1
ATOM 2268 C CA . THR A 1 312 ? 16.599 1.312 -1.272 1.00 93.81 312 THR A CA 1
ATOM 2269 C C . THR A 1 312 ? 16.203 0.238 -0.257 1.00 93.81 312 THR A C 1
ATOM 2271 O O . THR A 1 312 ? 16.836 -0.816 -0.164 1.00 93.81 312 THR A O 1
ATOM 2274 N N . ALA A 1 313 ? 15.105 0.461 0.464 1.00 94.94 313 ALA A N 1
ATOM 2275 C CA . ALA A 1 313 ? 14.634 -0.445 1.501 1.00 94.94 313 ALA A CA 1
ATOM 2276 C C . ALA A 1 313 ? 14.247 -1.833 0.967 1.00 94.94 313 ALA A C 1
ATOM 2278 O O . ALA A 1 313 ? 14.641 -2.838 1.555 1.00 94.94 313 ALA A O 1
ATOM 2279 N N . VAL A 1 314 ? 13.561 -1.895 -0.180 1.00 94.88 314 VAL A N 1
ATOM 2280 C CA . VAL A 1 314 ? 13.194 -3.156 -0.862 1.00 94.88 314 VAL A CA 1
ATOM 2281 C C . VAL A 1 314 ? 14.268 -3.656 -1.839 1.00 94.88 314 VAL A C 1
ATOM 2283 O O . VAL A 1 314 ? 14.029 -4.583 -2.611 1.00 94.88 314 VAL A O 1
ATOM 2286 N N . GLU A 1 315 ? 15.442 -3.019 -1.842 1.00 92.75 315 GLU A N 1
ATOM 2287 C CA . GLU A 1 315 ? 16.558 -3.286 -2.756 1.00 92.75 315 GLU A CA 1
ATOM 2288 C C . GLU A 1 315 ? 16.186 -3.211 -4.244 1.00 92.75 315 GLU A C 1
ATOM 2290 O O . GLU A 1 315 ? 16.817 -3.839 -5.090 1.00 92.75 315 GLU A O 1
ATOM 2295 N N . SER A 1 316 ? 15.161 -2.444 -4.611 1.00 89.69 316 SER A N 1
ATOM 2296 C CA . SER A 1 316 ? 14.836 -2.180 -6.013 1.00 89.69 316 SER A CA 1
ATOM 2297 C C . SER A 1 316 ? 15.878 -1.246 -6.617 1.00 89.69 316 SER A C 1
ATOM 2299 O O . SER A 1 316 ? 16.186 -0.200 -6.049 1.00 89.69 316 SER A O 1
ATOM 2301 N N . ILE A 1 317 ? 16.322 -1.549 -7.838 1.00 87.31 317 ILE A N 1
ATOM 2302 C CA . ILE A 1 317 ? 17.193 -0.636 -8.586 1.00 87.31 317 ILE A CA 1
ATOM 2303 C C . ILE A 1 317 ? 16.436 0.678 -8.870 1.00 87.31 317 ILE A C 1
ATOM 2305 O O . ILE A 1 317 ? 15.220 0.639 -9.126 1.00 87.31 317 ILE A O 1
ATOM 2309 N N . PRO A 1 318 ? 17.107 1.845 -8.796 1.00 83.94 318 PRO A N 1
ATOM 2310 C CA . PRO A 1 318 ? 16.545 3.112 -9.244 1.00 83.94 318 PRO A CA 1
ATOM 2311 C C . PRO A 1 318 ? 16.106 3.048 -10.708 1.00 83.94 318 PRO A C 1
ATOM 2313 O O . PRO A 1 318 ? 16.822 2.544 -11.568 1.00 83.94 318 PRO A O 1
ATOM 2316 N N . VAL A 1 319 ? 14.924 3.588 -10.995 1.00 84.94 319 VAL A N 1
ATOM 2317 C CA . VAL A 1 319 ? 14.395 3.673 -12.359 1.00 84.94 319 VAL A CA 1
ATOM 2318 C C . VAL A 1 319 ? 14.585 5.098 -12.856 1.00 84.94 319 VAL A C 1
ATOM 2320 O O . VAL A 1 319 ? 13.981 6.012 -12.299 1.00 84.94 319 VAL A O 1
ATOM 2323 N N . THR A 1 320 ? 15.413 5.270 -13.884 1.00 80.44 320 THR A N 1
ATOM 2324 C CA . THR A 1 320 ? 15.670 6.562 -14.542 1.00 80.44 320 THR A CA 1
ATOM 2325 C C . THR A 1 320 ? 14.673 6.842 -15.664 1.00 80.44 320 THR A C 1
ATOM 2327 O O . THR A 1 320 ? 14.193 7.963 -15.784 1.00 80.44 320 THR A O 1
ATOM 2330 N N . GLU A 1 321 ? 14.313 5.819 -16.440 1.00 87.12 321 GLU A N 1
ATOM 2331 C CA . GLU A 1 321 ? 13.289 5.876 -17.485 1.00 87.12 321 GLU A CA 1
ATOM 2332 C C . GLU A 1 321 ? 12.215 4.822 -17.207 1.00 87.12 321 GLU A C 1
ATOM 2334 O O . GLU A 1 321 ? 12.521 3.645 -17.006 1.00 87.12 321 GLU A O 1
ATOM 2339 N N . ARG A 1 322 ? 10.947 5.236 -17.139 1.00 91.19 322 ARG A N 1
ATOM 2340 C CA . ARG A 1 322 ? 9.832 4.345 -16.793 1.00 91.19 322 ARG A CA 1
ATOM 2341 C C . ARG A 1 322 ? 9.182 3.771 -18.042 1.00 91.19 322 ARG A C 1
ATOM 2343 O O . ARG A 1 322 ? 8.703 4.517 -18.886 1.00 91.19 322 ARG A O 1
ATOM 2350 N N . ALA A 1 323 ? 9.041 2.449 -18.081 1.00 93.62 323 ALA A N 1
ATOM 2351 C CA . ALA A 1 323 ? 8.277 1.780 -19.136 1.00 93.62 323 ALA A CA 1
ATOM 2352 C C . ALA A 1 323 ? 6.754 1.962 -18.990 1.00 93.62 323 ALA A C 1
ATOM 2354 O O . ALA A 1 323 ? 6.022 1.897 -19.974 1.00 93.62 323 ALA A O 1
ATOM 2355 N N . VAL A 1 324 ? 6.270 2.192 -17.763 1.00 93.12 324 VAL A N 1
ATOM 2356 C CA . VAL A 1 324 ? 4.856 2.473 -17.473 1.00 93.12 324 VAL A CA 1
ATOM 2357 C C . VAL A 1 324 ? 4.725 3.928 -17.018 1.00 93.12 324 VAL A C 1
ATOM 2359 O O . VAL A 1 324 ? 5.273 4.269 -15.962 1.00 93.12 324 VAL A O 1
ATOM 2362 N N . PRO A 1 325 ? 4.006 4.781 -17.771 1.00 93.56 325 PRO A N 1
ATOM 2363 C CA . PRO A 1 325 ? 3.776 6.167 -17.385 1.00 93.56 325 PRO A CA 1
ATOM 2364 C C . PRO A 1 325 ? 3.012 6.282 -16.062 1.00 93.56 325 PRO A C 1
ATOM 2366 O O . PRO A 1 325 ? 2.068 5.532 -15.796 1.00 93.56 325 PRO A O 1
ATOM 2369 N N . LEU A 1 326 ? 3.412 7.255 -15.247 1.00 96.38 326 LEU A N 1
ATOM 2370 C CA . LEU A 1 326 ? 2.710 7.652 -14.028 1.00 96.38 326 LEU A CA 1
ATOM 2371 C C . LEU A 1 326 ? 1.910 8.937 -14.279 1.00 96.38 326 LEU A C 1
ATOM 2373 O O . LEU A 1 326 ? 2.017 9.548 -15.341 1.00 96.38 326 LEU A O 1
ATOM 2377 N N . VAL A 1 327 ? 1.083 9.339 -13.314 1.00 97.50 327 VAL A N 1
ATOM 2378 C CA . VAL A 1 327 ? 0.369 10.622 -13.399 1.00 97.50 327 VAL A CA 1
ATOM 2379 C C . VAL A 1 327 ? 1.388 11.752 -13.250 1.00 97.50 327 VAL A C 1
ATOM 2381 O O . VAL A 1 327 ? 2.131 11.765 -12.272 1.00 97.50 327 VAL A O 1
ATOM 2384 N N . ALA A 1 328 ? 1.451 12.689 -14.194 1.00 96.88 328 ALA A N 1
ATOM 2385 C CA . ALA A 1 328 ? 2.371 13.819 -14.079 1.00 96.88 328 ALA A CA 1
ATOM 2386 C C . ALA A 1 328 ? 2.063 14.644 -12.816 1.00 96.88 328 ALA A C 1
ATOM 2388 O O . ALA A 1 328 ? 0.906 14.786 -12.422 1.00 96.88 328 ALA A O 1
ATOM 2389 N N . VAL A 1 329 ? 3.100 15.161 -12.156 1.00 94.50 329 VAL A N 1
ATOM 2390 C CA . VAL A 1 329 ? 2.954 15.846 -10.858 1.00 94.50 329 VAL A CA 1
ATOM 2391 C C . VAL A 1 329 ? 2.187 17.164 -10.947 1.00 94.50 329 VAL A C 1
ATOM 2393 O O . VAL A 1 329 ? 1.555 17.570 -9.979 1.00 94.50 329 VAL A O 1
ATOM 2396 N N . ASP A 1 330 ? 2.233 17.815 -12.103 1.00 94.38 330 ASP A N 1
ATOM 2397 C CA . ASP A 1 330 ? 1.542 19.061 -12.423 1.00 94.38 330 ASP A CA 1
ATOM 2398 C C . ASP A 1 330 ? 0.182 18.832 -13.106 1.00 94.38 330 ASP A C 1
ATOM 2400 O O . ASP A 1 330 ? -0.568 19.788 -13.334 1.00 94.38 330 ASP A O 1
ATOM 2404 N N . ASP A 1 331 ? -0.181 17.575 -13.389 1.00 96.56 331 ASP A N 1
ATOM 2405 C CA . ASP A 1 331 ? -1.485 17.235 -13.948 1.00 96.56 331 ASP A CA 1
ATOM 2406 C C . ASP A 1 331 ? -2.572 17.289 -12.870 1.00 96.56 331 ASP A C 1
ATOM 2408 O O . ASP A 1 331 ? -2.847 16.348 -12.117 1.00 96.56 331 ASP A O 1
ATOM 2412 N N . ARG A 1 332 ? -3.242 18.436 -12.870 1.00 93.19 332 ARG A N 1
ATOM 2413 C CA . ARG A 1 332 ? -4.322 18.817 -11.967 1.00 93.19 332 ARG A CA 1
ATOM 2414 C C . ARG A 1 332 ? -5.519 17.848 -11.966 1.00 93.19 332 ARG A C 1
ATOM 2416 O O . ARG A 1 332 ? -6.220 17.761 -10.955 1.00 93.19 332 ARG A O 1
ATOM 2423 N N . ASP A 1 333 ? -5.786 17.167 -13.084 1.00 96.12 333 ASP A N 1
ATOM 2424 C CA . ASP A 1 333 ? -6.971 16.314 -13.284 1.00 96.12 333 ASP A CA 1
ATOM 2425 C C . ASP A 1 333 ? -6.623 14.838 -13.554 1.00 96.12 333 ASP A C 1
ATOM 2427 O O . ASP A 1 333 ? -7.504 13.967 -13.521 1.00 96.12 333 ASP A O 1
ATOM 2431 N N . GLY A 1 334 ? -5.348 14.520 -13.774 1.00 96.62 334 GLY A N 1
ATOM 2432 C CA . GLY A 1 334 ? -4.866 13.176 -14.086 1.00 96.62 334 GLY A CA 1
ATOM 2433 C C . GLY A 1 334 ? -5.176 12.158 -12.995 1.00 96.62 334 GLY A C 1
ATOM 2434 O O . GLY A 1 334 ? -5.679 11.070 -13.287 1.00 96.62 334 GLY A O 1
ATOM 2435 N N . ALA A 1 335 ? -4.975 12.526 -11.726 1.00 97.31 335 ALA A N 1
ATOM 2436 C CA . ALA A 1 335 ? -5.281 11.656 -10.589 1.00 97.31 335 ALA A CA 1
ATOM 2437 C C . ALA A 1 335 ? -6.780 11.318 -10.512 1.00 97.31 335 ALA A C 1
ATOM 2439 O O . ALA A 1 335 ? -7.151 10.152 -10.368 1.00 97.31 335 ALA A O 1
ATOM 2440 N N . ARG A 1 336 ? -7.646 12.324 -10.700 1.00 97.25 336 ARG A N 1
ATOM 2441 C CA . ARG A 1 336 ? -9.108 12.170 -10.750 1.00 97.25 336 ARG A CA 1
ATOM 2442 C C . ARG A 1 336 ? -9.538 11.256 -11.896 1.00 97.25 336 ARG A C 1
ATOM 2444 O O . ARG A 1 336 ? -10.338 10.336 -11.705 1.00 97.25 336 ARG A O 1
ATOM 2451 N N . THR A 1 337 ? -8.991 11.496 -13.086 1.00 97.06 337 THR A N 1
ATOM 2452 C CA . THR A 1 337 ? -9.287 10.705 -14.286 1.00 97.06 337 THR A CA 1
ATOM 2453 C C . THR A 1 337 ? -8.862 9.254 -14.099 1.00 97.06 337 THR A C 1
ATOM 2455 O O . THR A 1 337 ? -9.627 8.340 -14.418 1.00 97.06 337 THR A O 1
ATOM 2458 N N . ARG A 1 338 ? -7.669 9.021 -13.536 1.00 97.06 338 ARG A N 1
ATOM 2459 C CA . ARG A 1 338 ? -7.181 7.671 -13.251 1.00 97.06 338 ARG A CA 1
ATOM 2460 C C . ARG A 1 338 ? -8.055 6.967 -12.218 1.00 97.06 338 ARG A C 1
ATOM 2462 O O . ARG A 1 338 ? -8.502 5.858 -12.492 1.00 97.06 338 ARG A O 1
ATOM 2469 N N . ALA A 1 339 ? -8.344 7.613 -11.090 1.00 97.81 339 ALA A N 1
ATOM 2470 C CA . ALA A 1 339 ? -9.186 7.056 -10.033 1.00 97.81 339 ALA A CA 1
ATOM 2471 C C . ALA A 1 339 ? -10.557 6.614 -10.569 1.00 97.81 339 ALA A C 1
ATOM 2473 O O . ALA A 1 339 ? -10.974 5.480 -10.348 1.00 97.81 339 ALA A O 1
ATOM 2474 N N . SER A 1 340 ? -11.216 7.474 -11.354 1.00 97.00 340 SER A N 1
ATOM 2475 C CA . SER A 1 340 ? -12.531 7.181 -11.943 1.00 97.00 340 SER A CA 1
ATOM 2476 C C . SER A 1 340 ? -12.502 5.938 -12.842 1.00 97.00 340 SER A C 1
ATOM 2478 O O . SER A 1 340 ? -13.408 5.106 -12.789 1.00 97.00 340 SER A O 1
ATOM 2480 N N . ARG A 1 341 ? -11.443 5.777 -13.650 1.00 96.50 341 ARG A N 1
ATOM 2481 C CA . ARG A 1 341 ? -11.264 4.602 -14.522 1.00 96.50 341 ARG A CA 1
ATOM 2482 C C . ARG A 1 341 ? -11.052 3.318 -13.725 1.00 96.50 341 ARG A C 1
ATOM 2484 O O . ARG A 1 341 ? -11.616 2.288 -14.080 1.00 96.50 341 ARG A O 1
ATOM 2491 N N . GLU A 1 342 ? -10.262 3.374 -12.659 1.00 97.06 342 GLU A N 1
ATOM 2492 C CA . GLU A 1 342 ? -9.985 2.205 -11.821 1.00 97.06 342 GLU A CA 1
ATOM 2493 C C . GLU A 1 342 ? -11.212 1.758 -11.016 1.00 97.06 342 GLU A C 1
ATOM 2495 O O . GLU A 1 342 ? -11.497 0.564 -10.919 1.00 97.06 342 GLU A O 1
ATOM 2500 N N . VAL A 1 343 ? -12.001 2.707 -10.506 1.00 96.12 343 VAL A N 1
ATOM 2501 C CA . VAL A 1 343 ? -13.288 2.406 -9.859 1.00 96.12 343 VAL A CA 1
ATOM 2502 C C . VAL A 1 343 ? -14.254 1.766 -10.855 1.00 96.12 343 VAL A C 1
ATOM 2504 O O . VAL A 1 343 ? -14.844 0.731 -10.550 1.00 96.12 343 VAL A O 1
ATOM 2507 N N . ALA A 1 344 ? -14.344 2.292 -12.083 1.00 94.69 344 ALA A N 1
ATOM 2508 C CA . ALA A 1 344 ? -15.128 1.670 -13.153 1.00 94.69 344 ALA A CA 1
ATOM 2509 C C . ALA A 1 344 ? -14.614 0.267 -13.540 1.00 94.69 344 ALA A C 1
ATOM 2511 O O . ALA A 1 344 ? -15.392 -0.579 -13.979 1.00 94.69 344 ALA A O 1
ATOM 2512 N N . ALA A 1 345 ? -13.320 -0.010 -13.346 1.00 94.56 345 ALA A N 1
ATOM 2513 C CA . ALA A 1 345 ? -12.720 -1.330 -13.538 1.00 94.56 345 ALA A CA 1
ATOM 2514 C C . ALA A 1 345 ? -12.971 -2.305 -12.368 1.00 94.56 345 ALA A C 1
ATOM 2516 O O . ALA A 1 345 ? -12.593 -3.474 -12.471 1.00 94.56 345 ALA A O 1
ATOM 2517 N N . GLY A 1 346 ? -13.628 -1.854 -11.294 1.00 94.56 346 GLY A N 1
ATOM 2518 C CA . GLY A 1 346 ? -14.038 -2.680 -10.159 1.00 94.56 346 GLY A CA 1
ATOM 2519 C C . GLY A 1 346 ? -13.175 -2.536 -8.906 1.00 94.56 346 GLY A C 1
ATOM 2520 O O . GLY A 1 346 ? -13.212 -3.435 -8.065 1.00 94.56 346 GLY A O 1
ATOM 2521 N N . ALA A 1 347 ? -12.403 -1.452 -8.774 1.00 97.00 347 ALA A N 1
ATOM 2522 C CA . ALA A 1 347 ? -11.632 -1.185 -7.563 1.00 97.00 347 ALA A CA 1
ATOM 2523 C C . ALA A 1 347 ? -12.557 -0.916 -6.365 1.00 97.00 347 ALA A C 1
ATOM 2525 O O . ALA A 1 347 ? -13.551 -0.193 -6.465 1.00 97.00 347 ALA A O 1
ATOM 2526 N N . ASP A 1 348 ? -12.216 -1.492 -5.215 1.00 97.81 348 ASP A N 1
ATOM 2527 C CA . ASP A 1 348 ? -12.974 -1.348 -3.971 1.00 97.81 348 ASP A CA 1
ATOM 2528 C C . ASP A 1 348 ? -12.507 -0.141 -3.139 1.00 97.81 348 ASP A C 1
ATOM 2530 O O . ASP A 1 348 ? -13.214 0.269 -2.222 1.00 97.81 348 ASP A O 1
ATOM 2534 N N . ALA A 1 349 ? -11.344 0.427 -3.471 1.00 98.25 349 ALA A N 1
ATOM 2535 C CA . ALA A 1 349 ? -10.787 1.667 -2.934 1.00 98.25 349 ALA A CA 1
ATOM 2536 C C . ALA A 1 349 ? -9.745 2.257 -3.897 1.00 98.25 349 ALA A C 1
ATOM 2538 O O . ALA A 1 349 ? -9.324 1.601 -4.853 1.00 98.25 349 ALA A O 1
ATOM 2539 N N . VAL A 1 350 ? -9.315 3.488 -3.633 1.00 98.50 350 VAL A N 1
ATOM 2540 C CA . VAL A 1 350 ? -8.261 4.181 -4.384 1.00 98.50 350 VAL A CA 1
ATOM 2541 C C . VAL A 1 350 ? -7.130 4.549 -3.428 1.00 98.50 350 VAL A C 1
ATOM 2543 O O . VAL A 1 350 ? -7.393 5.037 -2.338 1.00 98.50 350 VAL A O 1
ATOM 2546 N N . VAL A 1 351 ? -5.879 4.334 -3.827 1.00 98.75 351 VAL A N 1
ATOM 2547 C CA . VAL A 1 351 ? -4.679 4.753 -3.093 1.00 98.75 351 VAL A CA 1
ATOM 2548 C C . VAL A 1 351 ? -4.026 5.897 -3.851 1.00 98.75 351 VAL A C 1
ATOM 2550 O O . VAL A 1 351 ? -3.608 5.695 -4.986 1.00 98.75 351 VAL A O 1
ATOM 2553 N N . LEU A 1 352 ? -3.898 7.074 -3.247 1.00 98.44 352 LEU A N 1
ATOM 2554 C CA . LEU A 1 352 ? -3.196 8.207 -3.847 1.00 98.44 352 LEU A CA 1
ATOM 2555 C C . LEU A 1 352 ? -1.789 8.330 -3.248 1.00 98.44 352 LEU A C 1
ATOM 2557 O O . LEU A 1 352 ? -1.631 8.318 -2.028 1.00 98.44 352 LEU A O 1
ATOM 2561 N N . LYS A 1 353 ? -0.767 8.380 -4.110 1.00 98.44 353 LYS A N 1
ATOM 2562 C CA . LYS A 1 353 ? 0.650 8.315 -3.716 1.00 98.44 353 LYS A CA 1
ATOM 2563 C C . LYS A 1 353 ? 1.503 9.280 -4.555 1.00 98.44 353 LYS A C 1
ATOM 2565 O O . LYS A 1 353 ? 1.527 9.108 -5.777 1.00 98.44 353 LYS A O 1
ATOM 2570 N N . PRO A 1 354 ? 2.307 10.193 -3.972 1.00 98.25 354 PRO A N 1
ATOM 2571 C CA . PRO A 1 354 ? 2.545 10.435 -2.535 1.00 98.25 354 PRO A CA 1
ATOM 2572 C C . PRO A 1 354 ? 1.338 11.054 -1.823 1.00 98.25 354 PRO A C 1
ATOM 2574 O O . PRO A 1 354 ? 0.357 11.358 -2.495 1.00 98.25 354 PRO A O 1
ATOM 2577 N N . GLY A 1 355 ? 1.399 11.224 -0.502 1.00 97.06 355 GLY A N 1
ATOM 2578 C CA . GLY A 1 355 ? 0.246 11.611 0.317 1.00 97.06 355 GLY A CA 1
ATOM 2579 C C . GLY A 1 355 ? 0.283 13.057 0.808 1.00 97.06 355 GLY A C 1
ATOM 2580 O O . GLY A 1 355 ? -0.694 13.788 0.652 1.00 97.06 355 GLY A O 1
ATOM 2581 N N . LEU A 1 356 ? 1.402 13.486 1.395 1.00 95.94 356 LEU A N 1
ATOM 2582 C CA . LEU A 1 356 ? 1.542 14.815 1.997 1.00 95.94 356 LEU A CA 1
ATOM 2583 C C . LEU A 1 356 ? 1.543 15.914 0.931 1.00 95.94 356 LEU A C 1
ATOM 2585 O O . LEU A 1 356 ? 0.878 16.936 1.089 1.00 95.94 356 LEU A O 1
ATOM 2589 N N . VAL A 1 357 ? 2.261 15.705 -0.172 1.00 95.81 357 VAL A N 1
ATOM 2590 C CA . VAL A 1 357 ? 2.422 16.729 -1.224 1.00 95.81 357 VAL A CA 1
ATOM 2591 C C . VAL A 1 357 ? 1.255 16.800 -2.217 1.00 95.81 357 VAL A C 1
ATOM 2593 O O . VAL A 1 357 ? 1.345 17.503 -3.217 1.00 95.81 357 VAL A O 1
ATOM 2596 N N . THR A 1 358 ? 0.164 16.071 -1.969 1.00 96.81 358 THR A N 1
ATOM 2597 C CA . THR A 1 358 ? -0.944 15.881 -2.925 1.00 96.81 358 THR A CA 1
ATOM 2598 C C . THR A 1 358 ? -2.329 16.041 -2.288 1.00 96.81 358 THR A C 1
ATOM 2600 O O . THR A 1 358 ? -3.331 15.570 -2.829 1.00 96.81 358 THR A O 1
ATOM 2603 N N . LEU A 1 359 ? -2.426 16.699 -1.127 1.00 97.62 359 LEU A N 1
ATOM 2604 C CA . LEU A 1 359 ? -3.692 16.866 -0.395 1.00 97.62 359 LEU A CA 1
ATOM 2605 C C . LEU A 1 359 ? -4.797 17.550 -1.224 1.00 97.62 359 LEU A C 1
ATOM 2607 O O . LEU A 1 359 ? -5.987 17.275 -1.045 1.00 97.62 359 LEU A O 1
ATOM 2611 N N . ASP A 1 360 ? -4.428 18.415 -2.164 1.00 97.56 360 ASP A N 1
ATOM 2612 C CA . ASP A 1 360 ? -5.366 19.021 -3.107 1.00 97.56 360 ASP A CA 1
ATOM 2613 C C . ASP A 1 360 ? -5.935 17.989 -4.101 1.00 97.56 360 ASP A C 1
ATOM 2615 O O . ASP A 1 360 ? -7.118 18.047 -4.445 1.00 97.56 360 ASP A O 1
ATOM 2619 N N . LEU A 1 361 ? -5.131 17.008 -4.522 1.00 98.12 361 LEU A N 1
ATOM 2620 C CA . LEU A 1 361 ? -5.578 15.885 -5.345 1.00 98.12 361 LEU A CA 1
ATOM 2621 C C . LEU A 1 361 ? -6.415 14.887 -4.542 1.00 98.12 361 LEU A C 1
ATOM 2623 O O . LEU A 1 361 ? -7.392 14.372 -5.081 1.00 98.12 361 LEU A O 1
ATOM 2627 N N . VAL A 1 362 ? -6.102 14.660 -3.260 1.00 98.19 362 VAL A N 1
ATOM 2628 C CA . VAL A 1 362 ? -6.945 13.859 -2.348 1.00 98.19 362 VAL A CA 1
ATOM 2629 C C . VAL A 1 362 ? -8.364 14.434 -2.304 1.00 98.19 362 VAL A C 1
ATOM 2631 O O . VAL A 1 362 ? -9.332 13.699 -2.507 1.00 98.19 362 VAL A O 1
ATOM 2634 N N . THR A 1 363 ? -8.482 15.759 -2.161 1.00 98.19 363 THR A N 1
ATOM 2635 C CA . THR A 1 363 ? -9.777 16.462 -2.185 1.00 98.19 363 THR A CA 1
ATOM 2636 C C . THR A 1 363 ? -10.522 16.200 -3.491 1.00 98.19 363 THR A C 1
ATOM 2638 O O . THR A 1 363 ? -11.633 15.680 -3.478 1.00 98.19 363 THR A O 1
ATOM 2641 N N . ARG A 1 364 ? -9.885 16.439 -4.640 1.00 97.00 364 ARG A N 1
ATOM 2642 C CA . ARG A 1 364 ? -10.528 16.246 -5.955 1.00 97.00 364 ARG A CA 1
ATOM 2643 C C . ARG A 1 364 ? -10.949 14.811 -6.221 1.00 97.00 364 ARG A C 1
ATOM 2645 O O . ARG A 1 364 ? -11.974 14.577 -6.858 1.00 97.00 364 ARG A O 1
ATOM 2652 N N . VAL A 1 365 ? -10.122 13.848 -5.816 1.00 97.81 365 VAL A N 1
ATOM 2653 C CA . VAL A 1 365 ? -10.430 12.433 -6.011 1.00 97.81 365 VAL A CA 1
ATOM 2654 C C . VAL A 1 365 ? -11.616 12.054 -5.137 1.00 97.81 365 VAL A C 1
ATOM 2656 O O . VAL A 1 365 ? -12.555 11.467 -5.672 1.00 97.81 365 VAL A O 1
ATOM 2659 N N . SER A 1 366 ? -11.629 12.449 -3.859 1.00 97.00 366 SER A N 1
ATOM 2660 C CA . SER A 1 366 ? -12.735 12.140 -2.939 1.00 97.00 366 SER A CA 1
ATOM 2661 C C . SER A 1 366 ? -14.081 12.723 -3.389 1.00 97.00 366 SER A C 1
ATOM 2663 O O . SER A 1 366 ? -15.112 12.085 -3.212 1.00 97.00 366 SER A O 1
ATOM 2665 N N . GLU A 1 367 ? -14.083 13.872 -4.068 1.00 96.06 367 GLU A N 1
ATOM 2666 C CA . GLU A 1 367 ? -15.288 14.465 -4.668 1.00 96.06 367 GLU A CA 1
ATOM 2667 C C . GLU A 1 367 ? -15.770 13.742 -5.941 1.00 96.06 367 GLU A C 1
ATOM 2669 O O . GLU A 1 367 ? -16.884 13.977 -6.411 1.00 96.06 367 GLU A O 1
ATOM 2674 N N . SER A 1 368 ? -14.934 12.887 -6.537 1.00 94.12 368 SER A N 1
ATOM 2675 C CA . SER A 1 368 ? -15.177 12.294 -7.861 1.00 94.12 368 SER A CA 1
ATOM 2676 C C . SER A 1 368 ? -15.502 10.804 -7.861 1.00 94.12 368 SER A C 1
ATOM 2678 O O . SER A 1 368 ? -16.038 10.312 -8.854 1.00 94.12 368 SER A O 1
ATOM 2680 N N . VAL A 1 369 ? -15.169 10.087 -6.785 1.00 94.31 369 VAL A N 1
ATOM 2681 C CA . VAL A 1 369 ? -15.387 8.642 -6.671 1.00 94.31 369 VAL A CA 1
ATOM 2682 C C . VAL A 1 369 ? -16.201 8.307 -5.428 1.00 94.31 369 VAL A C 1
ATOM 2684 O O . VAL A 1 369 ? -16.095 8.957 -4.396 1.00 94.31 369 VAL A O 1
ATOM 2687 N N . ASP A 1 370 ? -16.995 7.245 -5.509 1.00 93.31 370 ASP A N 1
ATOM 2688 C CA . ASP A 1 370 ? -17.849 6.738 -4.429 1.00 93.31 370 ASP A CA 1
ATOM 2689 C C . ASP A 1 370 ? -17.183 5.587 -3.645 1.00 93.31 370 ASP A C 1
ATOM 2691 O O . ASP A 1 370 ? -17.846 4.769 -2.996 1.00 93.31 370 ASP A O 1
ATOM 2695 N N . ARG A 1 371 ? -15.854 5.486 -3.723 1.00 95.25 371 ARG A N 1
ATOM 2696 C CA . ARG A 1 371 ? -15.044 4.451 -3.069 1.00 95.25 371 ARG A CA 1
ATOM 2697 C C . ARG A 1 371 ? -14.122 5.071 -2.022 1.00 95.25 371 ARG A C 1
ATOM 2699 O O . ARG A 1 371 ? -13.716 6.216 -2.205 1.00 95.25 371 ARG A O 1
ATOM 2706 N N . PRO A 1 372 ? -13.785 4.335 -0.944 1.00 97.69 372 PRO A N 1
ATOM 2707 C CA . PRO A 1 372 ? -12.845 4.826 0.049 1.00 97.69 372 PRO A CA 1
ATOM 2708 C C . PRO A 1 372 ? -11.511 5.253 -0.564 1.00 97.69 372 PRO A C 1
ATOM 2710 O O . PRO A 1 372 ? -10.989 4.585 -1.464 1.00 97.69 372 PRO A O 1
ATOM 2713 N N . LEU A 1 373 ? -10.952 6.338 -0.039 1.00 98.38 373 LEU A N 1
ATOM 2714 C CA . LEU A 1 373 ? -9.662 6.874 -0.457 1.00 98.38 373 LEU A CA 1
ATOM 2715 C C . LEU A 1 373 ? -8.596 6.587 0.604 1.00 98.38 373 LEU A C 1
ATOM 2717 O O . LEU A 1 373 ? -8.817 6.772 1.796 1.00 98.38 373 LEU A O 1
ATOM 2721 N N . ILE A 1 374 ? -7.421 6.146 0.175 1.00 98.81 374 ILE A N 1
ATOM 2722 C CA . ILE A 1 374 ? -6.267 5.881 1.030 1.00 98.81 374 ILE A CA 1
ATOM 2723 C C . ILE A 1 374 ? -5.159 6.847 0.614 1.00 98.81 374 ILE A C 1
ATOM 2725 O O . ILE A 1 374 ? -4.731 6.823 -0.538 1.00 98.81 374 ILE A O 1
ATOM 2729 N N . SER A 1 375 ? -4.690 7.699 1.525 1.00 98.69 375 SER A N 1
ATOM 2730 C CA . SER A 1 375 ? -3.531 8.563 1.250 1.00 98.69 375 SER A CA 1
ATOM 2731 C C . SER A 1 375 ? -2.246 7.858 1.679 1.00 98.69 375 SER A C 1
ATOM 2733 O O . SER A 1 375 ? -2.136 7.433 2.830 1.00 98.69 375 SER A O 1
ATOM 2735 N N . PHE A 1 376 ? -1.288 7.697 0.763 1.00 98.75 376 PHE A N 1
ATOM 2736 C CA . PHE A 1 376 ? -0.016 7.019 1.020 1.00 98.75 376 PHE A CA 1
ATOM 2737 C C . PHE A 1 376 ? 1.110 8.038 1.189 1.00 98.75 376 PHE A C 1
ATOM 2739 O O . PHE A 1 376 ? 1.716 8.465 0.206 1.00 98.75 376 PHE A O 1
ATOM 2746 N N . PHE A 1 377 ? 1.463 8.289 2.449 1.00 98.19 377 PHE A N 1
ATOM 2747 C CA . PHE A 1 377 ? 2.650 9.017 2.883 1.00 98.19 377 PHE A CA 1
ATOM 2748 C C . PHE A 1 377 ? 3.894 8.144 2.682 1.00 98.19 377 PHE A C 1
ATOM 2750 O O . PHE A 1 377 ? 4.029 7.063 3.264 1.00 98.19 377 PHE A O 1
ATOM 2757 N N . THR A 1 378 ? 4.770 8.546 1.767 1.00 97.62 378 THR A N 1
ATOM 2758 C CA . THR A 1 378 ? 5.938 7.748 1.385 1.00 97.62 378 THR A CA 1
ATOM 2759 C C . THR A 1 378 ? 6.996 7.735 2.487 1.00 97.62 378 THR A C 1
ATOM 2761 O O . THR A 1 378 ? 6.968 8.543 3.411 1.00 97.62 378 THR A O 1
ATOM 2764 N N . ALA A 1 379 ? 7.957 6.813 2.389 1.00 96.50 379 ALA A N 1
ATOM 2765 C CA . ALA A 1 379 ? 9.096 6.788 3.306 1.00 96.50 379 ALA A CA 1
ATOM 2766 C C . ALA A 1 379 ? 9.867 8.120 3.294 1.00 96.50 379 ALA A C 1
ATOM 2768 O O . ALA A 1 379 ? 10.280 8.610 4.337 1.00 96.50 379 ALA A O 1
ATOM 2769 N N . ASP A 1 380 ? 10.018 8.718 2.114 1.00 95.94 380 ASP A N 1
ATOM 2770 C CA . ASP A 1 380 ? 10.683 10.003 1.919 1.00 95.94 380 ASP A CA 1
ATOM 2771 C C . ASP A 1 380 ? 9.885 11.171 2.541 1.00 95.94 380 ASP A C 1
ATOM 2773 O O . ASP A 1 380 ? 10.488 12.124 3.022 1.00 95.94 380 ASP A O 1
ATOM 2777 N N . GLU A 1 381 ? 8.547 11.091 2.591 1.00 96.12 381 GLU A N 1
ATOM 2778 C CA . GLU A 1 381 ? 7.705 12.061 3.316 1.00 96.12 381 GLU A CA 1
ATOM 2779 C C . GLU A 1 381 ? 7.810 11.877 4.839 1.00 96.12 381 GLU A C 1
ATOM 2781 O O . GLU A 1 381 ? 7.876 12.862 5.571 1.00 96.12 381 GLU A O 1
ATOM 2786 N N . HIS A 1 382 ? 7.888 10.631 5.319 1.00 94.56 382 HIS A N 1
ATOM 2787 C CA . HIS A 1 382 ? 8.115 10.343 6.739 1.00 94.56 382 HIS A CA 1
ATOM 2788 C C . HIS A 1 382 ? 9.478 10.866 7.222 1.00 94.56 382 HIS A C 1
ATOM 2790 O O . HIS A 1 382 ? 9.582 11.394 8.326 1.00 94.56 382 HIS A O 1
ATOM 2796 N N . ALA A 1 383 ? 10.509 10.811 6.371 1.00 93.00 383 ALA A N 1
ATOM 2797 C CA . ALA A 1 383 ? 11.856 11.288 6.689 1.00 93.00 383 ALA A CA 1
ATOM 2798 C C . ALA A 1 383 ? 11.906 12.761 7.144 1.00 93.00 383 ALA A C 1
ATOM 2800 O O . ALA A 1 383 ? 12.809 13.153 7.885 1.00 93.00 383 ALA A O 1
ATOM 2801 N N . PHE A 1 384 ? 10.930 13.588 6.745 1.00 90.88 384 PHE A N 1
ATOM 2802 C CA . PHE A 1 384 ? 10.818 14.977 7.208 1.00 90.88 384 PHE A CA 1
ATOM 2803 C C . PHE A 1 384 ? 10.645 15.078 8.730 1.00 90.88 384 PHE A C 1
ATOM 2805 O O . PHE A 1 384 ? 11.040 16.077 9.330 1.00 90.88 384 PHE A O 1
ATOM 2812 N N . PHE A 1 385 ? 10.098 14.034 9.354 1.00 90.19 385 PHE A N 1
ATOM 2813 C CA . PHE A 1 385 ? 9.788 13.966 10.780 1.00 90.19 385 PHE A CA 1
ATOM 2814 C C . PHE A 1 385 ? 10.796 13.128 11.578 1.00 90.19 385 PHE A C 1
ATOM 2816 O O . PHE A 1 385 ? 10.661 12.994 12.790 1.00 90.19 385 PHE A O 1
ATOM 2823 N N . THR A 1 386 ? 11.848 12.611 10.934 1.00 85.00 386 THR A N 1
ATOM 2824 C CA . THR A 1 386 ? 12.902 11.818 11.594 1.00 85.00 386 THR A CA 1
ATOM 2825 C C . THR A 1 386 ? 14.217 12.585 11.759 1.00 85.00 386 THR A C 1
ATOM 2827 O O . THR A 1 386 ? 15.214 12.013 12.189 1.00 85.00 386 THR A O 1
ATOM 2830 N N . ALA A 1 387 ? 14.255 13.864 11.370 1.00 71.75 387 ALA A N 1
ATOM 2831 C CA . ALA A 1 387 ? 15.485 14.646 11.213 1.00 71.75 387 ALA A CA 1
ATOM 2832 C C . ALA A 1 387 ? 15.929 15.447 12.459 1.00 71.75 387 ALA A C 1
ATOM 2834 O O . ALA A 1 387 ? 16.936 16.150 12.386 1.00 71.75 387 ALA A O 1
ATOM 2835 N N . SER A 1 388 ? 15.205 15.383 13.583 1.00 66.81 388 SER A N 1
ATOM 2836 C CA . SER A 1 388 ? 15.537 16.117 14.818 1.00 66.81 388 SER A CA 1
ATOM 2837 C C . SER A 1 388 ? 15.497 15.216 16.049 1.00 66.81 388 SER A C 1
ATOM 2839 O O . SER A 1 388 ? 14.654 14.325 16.143 1.00 66.81 388 SER A O 1
ATOM 2841 N N . ASP A 1 389 ? 16.356 15.519 17.024 1.00 64.25 389 ASP A N 1
ATOM 2842 C CA . ASP A 1 389 ? 16.405 14.849 18.329 1.00 64.25 389 ASP A CA 1
ATOM 2843 C C . ASP A 1 389 ? 15.192 15.192 19.222 1.00 64.25 389 ASP A C 1
ATOM 2845 O O . ASP A 1 389 ? 14.894 14.465 20.174 1.00 64.25 389 ASP A O 1
ATOM 2849 N N . ASP A 1 390 ? 14.442 16.260 18.909 1.00 64.88 390 ASP A N 1
ATOM 2850 C CA . ASP A 1 390 ? 13.174 16.590 19.582 1.00 64.88 390 ASP A CA 1
ATOM 2851 C C . ASP A 1 390 ? 11.992 15.807 18.976 1.00 64.88 390 ASP A C 1
ATOM 2853 O O . ASP A 1 390 ? 11.092 16.344 18.324 1.00 64.88 390 ASP A O 1
ATOM 2857 N N . SER A 1 391 ? 12.040 14.487 19.164 1.00 61.06 391 SER A N 1
ATOM 2858 C CA . SER A 1 391 ? 11.139 13.507 18.535 1.00 61.06 391 SER A CA 1
ATOM 2859 C C . SER A 1 391 ? 9.648 13.710 18.830 1.00 61.06 391 SER A C 1
ATOM 2861 O O . SER A 1 391 ? 8.815 13.359 17.995 1.00 61.06 391 SER A O 1
ATOM 2863 N N . ARG A 1 392 ? 9.278 14.300 19.978 1.00 63.59 392 ARG A N 1
ATOM 2864 C CA . ARG A 1 392 ? 7.856 14.498 20.324 1.00 63.59 392 ARG A CA 1
ATOM 2865 C C . ARG A 1 392 ? 7.198 15.558 19.448 1.00 63.59 392 ARG A C 1
ATOM 2867 O O . ARG A 1 392 ? 6.119 15.317 18.921 1.00 63.59 392 ARG A O 1
ATOM 2874 N N . SER A 1 393 ? 7.881 16.687 19.244 1.00 76.19 393 SER A N 1
ATOM 2875 C CA . SER A 1 393 ? 7.385 17.784 18.403 1.00 76.19 393 SER A CA 1
ATOM 2876 C C . SER A 1 393 ? 7.173 17.333 16.952 1.00 76.19 393 SER A C 1
ATOM 2878 O O . SER A 1 393 ? 6.186 17.697 16.313 1.00 76.19 393 SER A O 1
ATOM 2880 N N . LEU A 1 394 ? 8.058 16.470 16.439 1.00 83.62 394 LEU A N 1
ATOM 2881 C CA . LEU A 1 394 ? 7.951 15.958 15.073 1.00 83.62 394 LEU A CA 1
ATOM 2882 C C . LEU A 1 394 ? 6.874 14.881 14.901 1.00 83.62 394 LEU A C 1
ATOM 2884 O O . LEU A 1 394 ? 6.192 14.895 13.879 1.00 83.62 394 LEU A O 1
ATOM 2888 N N . ALA A 1 395 ? 6.659 14.003 15.886 1.00 84.06 395 ALA A N 1
ATOM 2889 C CA . ALA A 1 395 ? 5.547 13.048 15.847 1.00 84.06 395 ALA A CA 1
ATOM 2890 C C . ALA A 1 395 ? 4.181 13.762 15.881 1.00 84.06 395 ALA A C 1
ATOM 2892 O O . ALA A 1 395 ? 3.261 13.391 15.149 1.00 84.06 395 ALA A O 1
ATOM 2893 N N . ASP A 1 396 ? 4.057 14.830 16.678 1.00 87.56 396 ASP A N 1
ATOM 2894 C CA . ASP A 1 396 ? 2.872 15.694 16.680 1.00 87.56 396 ASP A CA 1
ATOM 2895 C C . ASP A 1 396 ? 2.663 16.395 15.334 1.00 87.56 396 ASP A C 1
ATOM 2897 O O . ASP A 1 396 ? 1.542 16.408 14.813 1.00 87.56 396 ASP A O 1
ATOM 2901 N N . ALA A 1 397 ? 3.736 16.922 14.737 1.00 90.38 397 ALA A N 1
ATOM 2902 C CA . ALA A 1 397 ? 3.683 17.531 13.413 1.00 90.38 397 ALA A CA 1
ATOM 2903 C C . ALA A 1 397 ? 3.251 16.517 12.338 1.00 90.38 397 ALA A C 1
ATOM 2905 O O . ALA A 1 397 ? 2.388 16.824 11.514 1.00 90.38 397 ALA A O 1
ATOM 2906 N N . GLU A 1 398 ? 3.778 15.290 12.372 1.00 92.38 398 GLU A N 1
ATOM 2907 C CA . GLU A 1 398 ? 3.379 14.229 11.445 1.00 92.38 398 GLU A CA 1
ATOM 2908 C C . GLU A 1 398 ? 1.891 13.878 11.616 1.00 92.38 398 GLU A C 1
ATOM 2910 O O . GLU A 1 398 ? 1.140 13.846 10.635 1.00 92.38 398 GLU A O 1
ATOM 2915 N N . ARG A 1 399 ? 1.413 13.728 12.859 1.00 91.69 399 ARG A N 1
ATOM 2916 C CA . ARG A 1 399 ? -0.016 13.520 13.159 1.00 91.69 399 ARG A CA 1
ATOM 2917 C C . ARG A 1 399 ? -0.905 14.642 12.639 1.00 91.69 399 ARG A C 1
ATOM 2919 O O . ARG A 1 399 ? -2.020 14.378 12.176 1.00 91.69 399 ARG A O 1
ATOM 2926 N N . GLU A 1 400 ? -0.454 15.892 12.695 1.00 93.69 400 GLU A N 1
ATOM 2927 C CA . GLU A 1 400 ? -1.203 17.009 12.119 1.00 93.69 400 GLU A CA 1
ATOM 2928 C C . GLU A 1 400 ? -1.394 16.828 10.607 1.00 93.69 400 GLU A C 1
ATOM 2930 O O . GLU A 1 400 ? -2.495 17.053 10.089 1.00 93.69 400 GLU A O 1
ATOM 2935 N N . THR A 1 401 ? -0.380 16.318 9.902 1.00 95.81 401 THR A N 1
ATOM 2936 C CA . THR A 1 401 ? -0.503 16.017 8.468 1.00 95.81 401 THR A CA 1
ATOM 2937 C C . THR A 1 401 ? -1.492 14.886 8.177 1.00 95.81 401 THR A C 1
ATOM 2939 O O . THR A 1 401 ? -2.256 14.964 7.211 1.00 95.81 401 THR A O 1
ATOM 2942 N N . PHE A 1 402 ? -1.584 13.882 9.051 1.00 96.75 402 PHE A N 1
ATOM 2943 C CA . PHE A 1 402 ? -2.590 12.821 8.951 1.00 96.75 402 PHE A CA 1
ATOM 2944 C C . PHE A 1 402 ? -4.009 13.377 9.102 1.00 96.75 402 PHE A C 1
ATOM 2946 O O . PHE A 1 402 ? -4.907 13.057 8.316 1.00 96.75 402 PHE A O 1
ATOM 2953 N N . ARG A 1 403 ? -4.215 14.284 10.065 1.00 96.06 403 ARG A N 1
ATOM 2954 C CA . ARG A 1 403 ? -5.487 15.006 10.232 1.00 96.06 403 ARG A CA 1
ATOM 2955 C C . ARG A 1 403 ? -5.792 15.892 9.019 1.00 96.06 403 ARG A C 1
ATOM 2957 O O . ARG A 1 403 ? -6.955 16.000 8.627 1.00 96.06 403 ARG A O 1
ATOM 2964 N N . ALA A 1 404 ? -4.779 16.484 8.386 1.00 97.81 404 ALA A N 1
ATOM 2965 C CA . ALA A 1 404 ? -4.946 17.234 7.142 1.00 97.81 404 ALA A CA 1
ATOM 2966 C C . ALA A 1 404 ? -5.396 16.335 5.975 1.00 97.81 404 ALA A C 1
ATOM 2968 O O . ALA A 1 404 ? -6.324 16.710 5.262 1.00 97.81 404 ALA A O 1
ATOM 2969 N N . ALA A 1 405 ? -4.839 15.129 5.831 1.00 98.25 405 ALA A N 1
ATOM 2970 C CA . ALA A 1 405 ? -5.304 14.148 4.845 1.00 98.25 405 ALA A CA 1
ATOM 2971 C C . ALA A 1 405 ? -6.737 13.669 5.105 1.00 98.25 405 ALA A C 1
ATOM 2973 O O . ALA A 1 405 ? -7.527 13.576 4.164 1.00 98.25 405 ALA A O 1
ATOM 2974 N N . ARG A 1 406 ? -7.116 13.446 6.372 1.00 97.50 406 ARG A N 1
ATOM 2975 C CA . ARG A 1 406 ? -8.517 13.166 6.738 1.00 97.50 406 ARG A CA 1
ATOM 2976 C C . ARG A 1 406 ? -9.440 14.308 6.332 1.00 97.50 406 ARG A C 1
ATOM 2978 O O . ARG A 1 406 ? -10.484 14.059 5.739 1.00 97.50 406 ARG A O 1
ATOM 2985 N N . ARG A 1 407 ? -9.045 15.555 6.611 1.00 97.81 407 ARG A N 1
ATOM 2986 C CA . ARG A 1 407 ? -9.800 16.753 6.214 1.00 97.81 407 ARG A CA 1
ATOM 2987 C C . ARG A 1 407 ? -9.917 16.888 4.693 1.00 97.81 407 ARG A C 1
ATOM 2989 O O . ARG A 1 407 ? -10.951 17.342 4.222 1.00 97.81 407 ARG A O 1
ATOM 2996 N N . ALA A 1 408 ? -8.894 16.476 3.948 1.00 98.31 408 ALA A N 1
ATOM 2997 C CA . ALA A 1 408 ? -8.907 16.437 2.488 1.00 98.31 408 ALA A CA 1
ATOM 2998 C C . ALA A 1 408 ? -9.752 15.287 1.905 1.00 98.31 408 ALA A C 1
ATOM 3000 O O . ALA A 1 408 ? -9.946 15.241 0.699 1.00 98.31 408 ALA A O 1
ATOM 3001 N N . GLY A 1 409 ? -10.254 14.355 2.723 1.00 97.81 409 GLY A N 1
ATOM 3002 C CA . GLY A 1 409 ? -11.152 13.285 2.276 1.00 97.81 409 GLY A CA 1
ATOM 3003 C C . GLY A 1 409 ? -10.521 11.896 2.149 1.00 97.81 409 GLY A C 1
ATOM 3004 O O . GLY A 1 409 ? -11.184 10.986 1.661 1.00 97.81 409 GLY A O 1
ATOM 3005 N N . ALA A 1 410 ? -9.280 11.681 2.601 1.00 98.38 410 ALA A N 1
ATOM 3006 C CA . ALA A 1 410 ? -8.723 10.328 2.713 1.00 98.38 410 ALA A CA 1
ATOM 3007 C C . ALA A 1 410 ? -9.395 9.577 3.867 1.00 98.38 410 ALA A C 1
ATOM 3009 O O . ALA A 1 410 ? -9.389 10.097 4.972 1.00 98.38 410 ALA A O 1
ATOM 3010 N N . ASP A 1 411 ? -9.932 8.376 3.662 1.00 98.38 411 ASP A N 1
ATOM 3011 C CA . ASP A 1 411 ? -10.576 7.526 4.676 1.00 98.38 411 ASP A CA 1
ATOM 3012 C C . ASP A 1 411 ? -9.592 6.741 5.554 1.00 98.38 411 ASP A C 1
ATOM 3014 O O . ASP A 1 411 ? -9.819 6.599 6.761 1.00 98.38 411 ASP A O 1
ATOM 3018 N N . LEU A 1 412 ? -8.513 6.250 4.940 1.00 98.62 412 LEU A N 1
ATOM 3019 C CA . LEU A 1 412 ? -7.400 5.539 5.575 1.00 98.62 412 LEU A CA 1
ATOM 3020 C C . LEU A 1 412 ? -6.076 6.183 5.163 1.00 98.62 412 LEU A C 1
ATOM 3022 O O . LEU A 1 412 ? -6.000 6.921 4.176 1.00 98.62 412 LEU A O 1
ATOM 3026 N N . LEU A 1 413 ? -5.022 5.890 5.915 1.00 98.62 413 LEU A N 1
ATOM 3027 C CA . LEU A 1 413 ? -3.708 6.487 5.723 1.00 98.62 413 LEU A CA 1
ATOM 3028 C C . LEU A 1 413 ? -2.642 5.398 5.774 1.00 98.62 413 LEU A C 1
ATOM 3030 O O . LEU A 1 413 ? -2.665 4.562 6.669 1.00 98.62 413 LEU A O 1
ATOM 3034 N N . ILE A 1 414 ? -1.703 5.419 4.835 1.00 98.75 414 ILE A N 1
ATOM 3035 C CA . ILE A 1 414 ? -0.500 4.583 4.873 1.00 98.75 414 ILE A CA 1
ATOM 3036 C C . ILE A 1 414 ? 0.672 5.504 5.216 1.00 98.75 414 ILE A C 1
ATOM 3038 O O . ILE A 1 414 ? 0.900 6.451 4.469 1.00 98.75 414 ILE A O 1
ATOM 3042 N N . SER A 1 415 ? 1.403 5.247 6.305 1.00 97.56 415 SER A N 1
ATOM 3043 C CA . SER A 1 415 ? 2.620 6.003 6.658 1.00 97.56 415 SER A CA 1
ATOM 3044 C C . SER A 1 415 ? 3.637 5.134 7.391 1.00 97.56 415 SER A C 1
ATOM 3046 O O . SER A 1 415 ? 3.263 4.306 8.218 1.00 97.56 415 SER A O 1
ATOM 3048 N N . TYR A 1 416 ? 4.926 5.363 7.120 1.00 95.25 416 TYR A N 1
ATOM 3049 C CA . TYR A 1 416 ? 6.033 4.758 7.868 1.00 95.25 416 TYR A CA 1
ATOM 3050 C C . TYR A 1 416 ? 6.135 5.259 9.316 1.00 95.25 416 TYR A C 1
ATOM 3052 O O . TYR A 1 416 ? 6.710 4.559 10.143 1.00 95.25 416 TYR A O 1
ATOM 3060 N N . GLY A 1 417 ? 5.536 6.413 9.626 1.00 90.69 417 GLY A N 1
ATOM 3061 C CA . GLY A 1 417 ? 5.440 6.958 10.981 1.00 90.69 417 GLY A CA 1
ATOM 3062 C C . GLY A 1 417 ? 4.204 6.520 11.759 1.00 90.69 417 GLY A C 1
ATOM 3063 O O . GLY A 1 417 ? 3.919 7.096 12.806 1.00 90.69 417 GLY A O 1
ATOM 3064 N N . ALA A 1 418 ? 3.439 5.535 11.274 1.00 89.69 418 ALA A N 1
ATOM 3065 C CA . ALA A 1 418 ? 2.196 5.132 11.928 1.00 89.69 418 ALA A CA 1
ATOM 3066 C C . ALA A 1 418 ? 2.418 4.609 13.357 1.00 89.69 418 ALA A C 1
ATOM 3068 O O . ALA A 1 418 ? 1.645 4.960 14.245 1.00 89.69 418 ALA A O 1
ATOM 3069 N N . LEU A 1 419 ? 3.488 3.840 13.594 1.00 82.69 419 LEU A N 1
ATOM 3070 C CA . LEU A 1 419 ? 3.876 3.401 14.940 1.00 82.69 419 LEU A CA 1
ATOM 3071 C C . LEU A 1 419 ? 4.367 4.572 15.813 1.00 82.69 419 LEU A C 1
ATOM 3073 O O . LEU A 1 419 ? 3.932 4.733 16.950 1.00 82.69 419 LEU A O 1
ATOM 3077 N N . SER A 1 420 ? 5.217 5.448 15.277 1.00 76.25 420 SER A N 1
ATOM 3078 C CA . SER A 1 420 ? 5.718 6.625 16.010 1.00 76.25 420 SER A CA 1
ATOM 3079 C C . SER A 1 420 ? 4.600 7.593 16.415 1.00 76.25 420 SER A C 1
ATOM 3081 O O . SER A 1 420 ? 4.705 8.290 17.421 1.00 76.25 420 SER A O 1
ATOM 3083 N N . ALA A 1 421 ? 3.505 7.612 15.655 1.00 68.69 421 ALA A N 1
ATOM 3084 C CA . ALA A 1 421 ? 2.338 8.440 15.907 1.00 68.69 421 ALA A CA 1
ATOM 3085 C C . ALA A 1 421 ? 1.357 7.864 16.952 1.00 68.69 421 ALA A C 1
ATOM 3087 O O . ALA A 1 421 ? 0.356 8.524 17.234 1.00 68.69 421 ALA A O 1
ATOM 3088 N N . MET A 1 422 ? 1.617 6.689 17.543 1.00 72.62 422 MET A N 1
ATOM 3089 C CA . MET A 1 422 ? 0.732 6.040 18.530 1.00 72.62 422 MET A CA 1
ATOM 3090 C C . MET A 1 422 ? 0.741 6.694 19.918 1.00 72.62 422 MET A C 1
ATOM 3092 O O . MET A 1 422 ? -0.229 6.564 20.658 1.00 72.62 422 MET A O 1
ATOM 3096 N N . THR A 1 423 ? 1.836 7.350 20.303 1.00 60.81 423 THR A N 1
ATOM 3097 C CA . THR A 1 423 ? 2.004 7.958 21.631 1.00 60.81 423 THR A CA 1
ATOM 3098 C C . THR A 1 423 ? 1.240 9.277 21.714 1.00 60.81 423 THR A C 1
ATOM 3100 O O . THR A 1 423 ? 1.753 10.318 21.290 1.00 60.81 423 THR A O 1
ATOM 3103 N N . GLU A 1 424 ? 0.010 9.209 22.228 1.00 51.44 424 GLU A N 1
ATOM 3104 C CA . GLU A 1 424 ? -0.739 10.341 22.801 1.00 51.44 424 GLU A CA 1
ATOM 3105 C C . GLU A 1 424 ? -0.475 10.496 24.304 1.00 51.44 424 GLU A C 1
ATOM 3107 O O . GLU A 1 424 ? -0.316 9.463 25.000 1.00 51.44 424 GLU A O 1
#

Sequence (424 aa):
MSGNTTLAGAARGVGRISATVTVGMLATATGSATVTLAAIPSVGVVSTMAALCAGSPDRKTIPPASTTPMVRAKTPTETPRPLISDVRVSLRLVRDESGCVPDTYHPAMSPTTLVRGRLRDHPLWSRALAAPEIVGRLIQPVIVSARVEDRERVPDAPFLERLSITELVRDAREASSAGLAGFLIFAASDRKDELALLASERDHVVARAIHAVKDAAPDLAIATDVCVCAYTPHGQCVLFAEGQANVAGTLDRLAEIAAVHADAGADLLIPSGMLEGSVRSLRSAVSAAGRPELPIAAMVKLDSVLYGAHRTAVESIPVTERAVPLVAVDDRDGARTRASREVAAGADAVVLKPGLVTLDLVTRVSESVDRPLISFFTADEHAFFTASDDSRSLADAERETFRAARRAGADLLISYGALSAMTE

Radius of gyration: 30.65 Å; chains: 1; bounding box: 92×88×74 Å